Protein 5E37 (pdb70)

Foldseek 3Di:
DPDDPVVVVVVVVLVVLQCLLVPVSPQFHALVSVQQQLCAAQNSPGGDPPDHLDDPVVSVVVCVPLVVVPPRTHHSVSSVVCVVVQQHHNHDPVLLVLLQCLLCQQNLQWHALVSVQCLCVVLPRHDDVLVSLVVCLVQVVVLPRTRHSSSSVVCVSVVVDDSVSSVVSSVVPHNSDPDDDDQLAAAETRAVSVVVVVLVVCQQAKEKEFEDASPDDQSVVCRVVVSNCRNQFRVHYHYYYYYCPSGPRSVCCCCPVPNPDAPRKIFIAHSHHGDDIDHTNDSQVVQLRVVVVDPDGGPDDPRHDPVSDDDDD/DPDDPVVVVVLVVLVVLQCVLVPVNPQWAALVSVQQQLQAAQNSPGGPDPDGLQPVVNSVVLQVPQPPVPPRIHHSVSSVVCVVLQSHHNHDPVLLVLLQCLLCQQNLQWHALVSVQVLCVLLPRHDDVLVSLVLCLVQVVVLPRTHHSSSSVVCCSVVVDDSVSSVSSVVRPHNSDPDDDDQLAAAETRAPRVVVVVLVVCQQAKEKEFEDASVDVQSVVCRVVVSVCSNQQRVHYHYYYYHCPSGPRSVCCCCPVPVPDAPRKIFIDRSHDGDDIDHGNPSQVVQLVVVVVPPDGDDDGPDDDPVPDD

Nearest PDB structures (foldseek):
  5e37-assembly2_C  TM=1.003E+00  e=3.263E-58  Chlamydomonas reinhardtii
  1ooj-assembly1_A  TM=4.389E-01  e=7.462E-07  Caenorhabditis elegans
  6xy3-assembly1_AAA  TM=4.515E-01  e=1.712E-06  Homo sapiens
  2f2p-assembly1_A  TM=3.913E-01  e=8.336E-07  Bos taurus
  5xf7-assembly1_A  TM=6.240E-01  e=2.095E-02  Homo sapiens

Structure (mmCIF, N/CA/C/O backbone):
data_5E37
#
_entry.id   5E37
#
_cell.length_a   85.960
_cell.length_b   55.190
_cell.length_c   89.580
_cell.angle_alpha   90.00
_cell.angle_beta   101.00
_cell.angle_gamma   90.00
#
_symmetry.space_group_name_H-M   'P 1 21 1'
#
loop_
_entity.id
_entity.type
_entity.pdbx_description
1 polymer 'EF-Hand domain-containing thioredoxin'
2 non-polymer 'CALCIUM ION'
3 water water
#
loop_
_atom_site.group_PDB
_atom_site.id
_atom_site.type_symbol
_atom_site.label_atom_id
_atom_site.label_alt_id
_atom_site.label_comp_id
_atom_site.label_asym_id
_atom_site.label_entity_id
_atom_site.label_seq_id
_atom_site.pdbx_PDB_ins_code
_atom_site.Cartn_x
_atom_site.Cartn_y
_atom_site.Cartn_z
_atom_site.occupancy
_atom_site.B_iso_or_equiv
_atom_site.auth_seq_id
_atom_site.auth_comp_id
_atom_site.auth_asym_id
_atom_site.auth_atom_id
_atom_site.pdbx_PDB_model_num
ATOM 1 N N . GLY A 1 18 ? 84.828 3.888 37.577 1.00 39.92 18 GLY A N 1
ATOM 2 C CA . GLY A 1 18 ? 86.146 4.384 38.133 1.00 36.73 18 GLY A CA 1
ATOM 3 C C . GLY A 1 18 ? 86.903 5.285 37.166 1.00 33.59 18 GLY A C 1
ATOM 4 O O . GLY A 1 18 ? 87.441 6.331 37.555 1.00 41.08 18 GLY A O 1
ATOM 5 N N . LEU A 1 19 ? 86.893 4.940 35.869 1.00 31.22 19 LEU A N 1
ATOM 6 C CA . LEU A 1 19 ? 87.750 5.677 34.942 1.00 27.15 19 LEU A CA 1
ATOM 7 C C . LEU A 1 19 ? 87.090 6.779 34.145 1.00 23.57 19 LEU A C 1
ATOM 8 O O . LEU A 1 19 ? 87.713 7.388 33.316 1.00 22.55 19 LEU A O 1
ATOM 13 N N . MET A 1 20 ? 85.839 7.108 34.450 1.00 22.16 20 MET A N 1
ATOM 14 C CA . MET A 1 20 ? 85.286 8.361 33.963 1.00 21.75 20 MET A CA 1
ATOM 15 C C . MET A 1 20 ? 86.053 9.562 34.453 1.00 21.41 20 MET A C 1
ATOM 16 O O . MET A 1 20 ? 86.628 9.512 35.577 1.00 23.94 20 MET A O 1
ATOM 21 N N . ASP A 1 21 ? 86.104 10.640 33.668 1.00 19.26 21 ASP A N 1
ATOM 22 C CA . ASP A 1 21 ? 86.726 11.886 34.137 1.00 19.87 21 ASP A CA 1
ATOM 23 C C . ASP A 1 21 ? 85.819 12.530 35.219 1.00 21.22 21 ASP A C 1
ATOM 24 O O . ASP A 1 21 ? 84.676 12.104 35.367 1.00 19.50 21 ASP A O 1
ATOM 29 N N . ASP A 1 22 ? 86.377 13.469 35.951 1.00 25.15 22 ASP A N 1
ATOM 30 C CA . ASP A 1 22 ? 85.627 14.061 37.079 1.00 26.36 22 ASP A CA 1
ATOM 31 C C . ASP A 1 22 ? 84.391 14.772 36.559 1.00 26.90 22 ASP A C 1
ATOM 32 O O . ASP A 1 22 ? 83.319 14.598 37.143 1.00 24.20 22 ASP A O 1
ATOM 37 N N . ALA A 1 23 ? 84.498 15.491 35.455 1.00 23.88 23 ALA A N 1
ATOM 38 C CA . ALA A 1 23 ? 83.342 16.242 34.952 1.00 25.02 23 ALA A CA 1
ATOM 39 C C . ALA A 1 23 ? 82.246 15.321 34.545 1.00 23.38 23 ALA A C 1
ATOM 40 O O . ALA A 1 23 ? 81.077 15.585 34.783 1.00 25.66 23 ALA A O 1
ATOM 42 N N . SER A 1 24 ? 82.610 14.220 33.872 1.00 22.37 24 SER A N 1
ATOM 43 C CA . SER A 1 24 ? 81.602 13.207 33.519 1.00 20.97 24 SER A CA 1
ATOM 44 C C . SER A 1 24 ? 80.959 12.463 34.712 1.00 21.88 24 SER A C 1
ATOM 45 O O . SER A 1 24 ? 79.751 12.150 34.704 1.00 21.94 24 SER A O 1
ATOM 48 N N . LYS A 1 25 ? 81.789 12.115 35.698 1.00 20.51 25 LYS A N 1
ATOM 49 C CA . LYS A 1 25 ? 81.289 11.513 36.877 1.00 22.59 25 LYS A CA 1
ATOM 50 C C . LYS A 1 25 ? 80.258 12.443 37.578 1.00 22.93 25 LYS A C 1
ATOM 51 O O . LYS A 1 25 ? 79.211 11.948 37.969 1.00 23.75 25 LYS A O 1
ATOM 54 N N . ALA A 1 26 ? 80.569 13.715 37.647 1.00 21.60 26 ALA A N 1
ATOM 55 C CA . ALA A 1 26 ? 79.622 14.724 38.257 1.00 24.67 26 ALA A CA 1
ATOM 56 C C . ALA A 1 26 ? 78.322 14.826 37.482 1.00 25.08 26 ALA A C 1
ATOM 57 O O . ALA A 1 26 ? 77.217 14.785 38.071 1.00 24.22 26 ALA A O 1
ATOM 59 N N . LYS A 1 27 ? 78.400 14.787 36.163 1.00 20.67 27 LYS A N 1
ATOM 60 C CA . LYS A 1 27 ? 77.196 14.862 35.350 1.00 22.21 27 LYS A CA 1
ATOM 61 C C . LYS A 1 27 ? 76.379 13.661 35.582 1.00 22.60 27 LYS A C 1
ATOM 62 O O . LYS A 1 27 ? 75.156 13.721 35.693 1.00 22.96 27 LYS A O 1
ATOM 68 N N . MET A 1 28 ? 77.039 12.493 35.677 1.00 21.21 28 MET A N 1
ATOM 69 C CA . MET A 1 28 ? 76.302 11.298 35.820 1.00 20.65 28 MET A CA 1
ATOM 70 C C . MET A 1 28 ? 75.652 11.193 37.225 1.00 21.33 28 MET A C 1
ATOM 71 O O . MET A 1 28 ? 74.553 10.674 37.337 1.00 22.82 28 MET A O 1
ATOM 76 N N . GLU A 1 29 ? 76.368 11.662 38.220 1.00 21.60 29 GLU A N 1
ATOM 77 C CA . GLU A 1 29 ? 75.872 11.669 39.606 1.00 25.41 29 GLU A CA 1
ATOM 78 C C . GLU A 1 29 ? 74.643 12.539 39.710 1.00 25.74 29 GLU A C 1
ATOM 79 O O . GLU A 1 29 ? 73.694 12.154 40.386 1.00 25.17 29 GLU A O 1
ATOM 85 N N . GLU A 1 30 ? 74.623 13.619 38.968 1.00 28.29 30 GLU A N 1
ATOM 86 C CA . GLU A 1 30 ? 73.455 14.528 38.986 1.00 25.39 30 GLU A CA 1
ATOM 87 C C . GLU A 1 30 ? 72.290 13.952 38.281 1.00 26.01 30 GLU A C 1
ATOM 88 O O . GLU A 1 30 ? 71.151 14.079 38.737 1.00 24.65 30 GLU A O 1
ATOM 94 N N . LEU A 1 31 ? 72.489 13.308 37.118 1.00 24.94 31 LEU A N 1
ATOM 95 C CA . LEU A 1 31 ? 71.398 12.621 36.443 1.00 24.08 31 LEU A CA 1
ATOM 96 C C . LEU A 1 31 ? 70.860 11.513 37.315 1.00 28.82 31 LEU A C 1
ATOM 97 O O . LEU A 1 31 ? 69.662 11.293 37.334 1.00 24.80 31 LEU A O 1
ATOM 102 N N . GLU A 1 32 ? 71.753 10.791 38.002 1.00 24.83 32 GLU A N 1
ATOM 103 C CA . GLU A 1 32 ? 71.325 9.748 38.926 1.00 27.59 32 GLU A CA 1
ATOM 104 C C . GLU A 1 32 ? 70.475 10.366 40.072 1.00 27.14 32 GLU A C 1
ATOM 105 O O . GLU A 1 32 ? 69.403 9.878 40.344 1.00 27.61 32 GLU A O 1
ATOM 108 N N . ARG A 1 33 ? 70.946 11.448 40.656 1.00 27.75 33 ARG A N 1
ATOM 109 C CA . ARG A 1 33 ? 70.173 12.173 41.711 1.00 29.14 33 ARG A CA 1
ATOM 110 C C . ARG A 1 33 ? 68.781 12.528 41.196 1.00 28.21 33 ARG A C 1
ATOM 111 O O . ARG A 1 33 ? 67.748 12.256 41.864 1.00 27.61 33 ARG A O 1
ATOM 119 N N . ARG A 1 34 ? 68.711 13.078 40.006 1.00 27.30 34 ARG A N 1
ATOM 120 C CA . ARG A 1 34 ? 67.453 13.464 39.427 1.00 27.74 34 ARG A CA 1
ATOM 121 C C . ARG A 1 34 ? 66.537 12.315 39.151 1.00 26.84 34 ARG A C 1
ATOM 122 O O . ARG A 1 34 ? 65.288 12.416 39.301 1.00 28.14 34 ARG A O 1
ATOM 130 N N . PHE A 1 35 ? 67.106 11.181 38.719 1.00 23.87 35 PHE A N 1
ATOM 131 C CA . PHE A 1 35 ? 66.359 10.034 38.405 1.00 21.46 35 PHE A CA 1
ATOM 132 C C . PHE A 1 35 ? 65.696 9.499 39.684 1.00 24.27 35 PHE A C 1
ATOM 133 O O . PHE A 1 35 ? 64.513 9.131 39.631 1.00 24.99 35 PHE A O 1
ATOM 141 N N . LYS A 1 36 ? 66.468 9.432 40.738 1.00 28.18 36 LYS A N 1
ATOM 142 C CA . LYS A 1 36 ? 65.991 8.892 42.041 1.00 29.97 36 LYS A CA 1
ATOM 143 C C . LYS A 1 36 ? 64.850 9.769 42.586 1.00 33.89 36 LYS A C 1
ATOM 144 O O . LYS A 1 36 ? 63.859 9.259 43.093 1.00 31.31 36 LYS A O 1
ATOM 150 N N . MET A 1 37 ? 64.995 11.074 42.437 1.00 32.41 37 MET A N 1
ATOM 151 C CA . MET A 1 37 ? 63.890 12.008 42.730 1.00 29.73 37 MET A CA 1
ATOM 152 C C . MET A 1 37 ? 62.586 11.747 41.997 1.00 28.67 37 MET A C 1
ATOM 153 O O . MET A 1 37 ? 61.529 11.714 42.606 1.00 26.02 37 MET A O 1
ATOM 158 N N . ALA A 1 38 ? 62.627 11.527 40.686 1.00 25.12 38 ALA A N 1
ATOM 159 C CA . ALA A 1 38 ? 61.481 11.160 39.867 1.00 28.19 38 ALA A CA 1
ATOM 160 C C . ALA A 1 38 ? 60.926 9.803 40.208 1.00 29.30 38 ALA A C 1
ATOM 161 O O . ALA A 1 38 ? 59.792 9.493 39.951 1.00 27.94 38 ALA A O 1
ATOM 163 N N . ASP A 1 39 ? 61.807 8.930 40.673 1.00 33.04 39 ASP A N 1
ATOM 164 C CA . ASP A 1 39 ? 61.390 7.579 41.070 1.00 39.20 39 ASP A CA 1
ATOM 165 C C . ASP A 1 39 ? 60.923 7.708 42.511 1.00 38.95 39 ASP A C 1
ATOM 166 O O . ASP A 1 39 ? 61.634 7.381 43.459 1.00 38.40 39 ASP A O 1
ATOM 171 N N . VAL A 1 40 ? 59.694 8.207 42.648 1.00 35.26 40 VAL A N 1
ATOM 172 C CA . VAL A 1 40 ? 59.146 8.626 43.927 1.00 34.32 40 VAL A CA 1
ATOM 173 C C . VAL A 1 40 ? 59.082 7.501 44.929 1.00 39.63 40 VAL A C 1
ATOM 174 O O . VAL A 1 40 ? 59.389 7.712 46.117 1.00 39.17 40 VAL A O 1
ATOM 178 N N . ASP A 1 41 ? 58.657 6.326 44.474 1.00 32.78 41 ASP A N 1
ATOM 179 C CA . ASP A 1 41 ? 58.474 5.231 45.431 1.00 37.94 41 ASP A CA 1
ATOM 180 C C . ASP A 1 41 ? 59.786 4.568 45.777 1.00 42.26 41 ASP A C 1
ATOM 181 O O . ASP A 1 41 ? 59.821 3.695 46.645 1.00 43.56 41 ASP A O 1
ATOM 186 N N . GLY A 1 42 ? 60.859 4.992 45.111 1.00 44.15 42 GLY A N 1
ATOM 187 C CA . GLY A 1 42 ? 62.198 4.544 45.423 1.00 42.49 42 GLY A CA 1
ATOM 188 C C . GLY A 1 42 ? 62.377 3.144 44.887 1.00 44.31 42 GLY A C 1
ATOM 189 O O . GLY A 1 42 ? 63.279 2.427 45.316 1.00 52.26 42 GLY A O 1
ATOM 190 N N . ASN A 1 43 ? 61.547 2.717 43.949 1.00 45.46 43 ASN A N 1
ATOM 191 C CA . ASN A 1 43 ? 61.594 1.318 43.548 1.00 44.43 43 ASN A CA 1
ATOM 192 C C . ASN A 1 43 ? 62.579 1.032 42.464 1.00 46.61 43 ASN A C 1
ATOM 193 O O . ASN A 1 43 ? 62.495 -0.019 41.839 1.00 48.94 43 ASN A O 1
ATOM 198 N N . GLY A 1 44 ? 63.495 1.956 42.182 1.00 47.13 44 GLY A N 1
ATOM 199 C CA . GLY A 1 44 ? 64.498 1.706 41.150 1.00 43.47 44 GLY A CA 1
ATOM 200 C C . GLY A 1 44 ? 64.133 2.057 39.718 1.00 44.53 44 GLY A C 1
ATOM 201 O O . GLY A 1 44 ? 64.989 1.984 38.871 1.00 53.50 44 GLY A O 1
ATOM 202 N N . HIS A 1 45 ? 62.890 2.461 39.406 1.00 47.09 45 HIS A N 1
ATOM 203 C CA . HIS A 1 45 ? 62.532 2.882 38.027 1.00 42.35 45 HIS A CA 1
ATOM 204 C C . HIS A 1 45 ? 61.317 3.848 37.918 1.00 38.41 45 HIS A C 1
ATOM 205 O O . HIS A 1 45 ? 60.665 4.040 38.912 1.00 33.86 45 HIS A O 1
ATOM 212 N N . ILE A 1 46 ? 61.086 4.459 36.742 1.00 32.15 46 ILE A N 1
ATOM 213 C CA . ILE A 1 46 ? 59.979 5.471 36.538 1.00 29.42 46 ILE A CA 1
ATOM 214 C C . ILE A 1 46 ? 58.794 4.891 35.755 1.00 26.73 46 ILE A C 1
ATOM 215 O O . ILE A 1 46 ? 58.780 4.770 34.521 1.00 28.40 46 ILE A O 1
ATOM 220 N N . ASP A 1 47 ? 57.704 4.536 36.449 1.00 32.58 47 ASP A N 1
ATOM 221 C CA . ASP A 1 47 ? 56.530 4.063 35.728 1.00 32.17 47 ASP A CA 1
ATOM 222 C C . ASP A 1 47 ? 55.708 5.195 35.119 1.00 31.25 47 ASP A C 1
ATOM 223 O O . ASP A 1 47 ? 56.079 6.396 35.228 1.00 29.30 47 ASP A O 1
ATOM 228 N N . ARG A 1 48 ? 54.644 4.798 34.432 1.00 30.27 48 ARG A N 1
ATOM 229 C CA . ARG A 1 48 ? 53.832 5.674 33.615 1.00 31.69 48 ARG A CA 1
ATOM 230 C C . ARG A 1 48 ? 53.233 6.794 34.483 1.00 32.94 48 ARG A C 1
ATOM 231 O O . ARG A 1 48 ? 53.268 7.978 34.123 1.00 26.15 48 ARG A O 1
ATOM 239 N N . GLU A 1 49 ? 52.710 6.407 35.643 1.00 31.35 49 GLU A N 1
ATOM 240 C CA . GLU A 1 49 ? 52.132 7.412 36.527 1.00 29.86 49 GLU A CA 1
ATOM 241 C C . GLU A 1 49 ? 53.197 8.307 37.243 1.00 29.31 49 GLU A C 1
ATOM 242 O O . GLU A 1 49 ? 52.919 9.468 37.541 1.00 31.00 49 GLU A O 1
ATOM 248 N N . GLU A 1 50 ? 54.452 7.855 37.477 1.00 27.94 50 GLU A N 1
ATOM 249 C CA . GLU A 1 50 ? 55.525 8.709 37.970 1.00 25.42 50 GLU A CA 1
ATOM 250 C C . GLU A 1 50 ? 56.033 9.638 36.898 1.00 28.12 50 GLU A C 1
ATOM 251 O O . GLU A 1 50 ? 56.475 10.762 37.127 1.00 27.16 50 GLU A O 1
ATOM 257 N N . LEU A 1 51 ? 55.977 9.131 35.663 1.00 22.75 51 LEU A N 1
ATOM 258 C CA . LEU A 1 51 ? 56.352 9.955 34.527 1.00 21.87 51 LEU A CA 1
ATOM 259 C C . LEU A 1 51 ? 55.268 11.072 34.283 1.00 19.96 51 LEU A C 1
ATOM 260 O O . LEU A 1 51 ? 55.704 12.159 33.940 1.00 24.73 51 LEU A O 1
ATOM 265 N N . ARG A 1 52 ? 53.982 10.824 34.514 1.00 23.29 52 ARG A N 1
ATOM 266 C CA . ARG A 1 52 ? 52.888 11.822 34.384 1.00 23.80 52 ARG A CA 1
ATOM 267 C C . ARG A 1 52 ? 53.319 12.999 35.288 1.00 27.81 52 ARG A C 1
ATOM 268 O O . ARG A 1 52 ? 53.422 14.122 34.796 1.00 25.54 52 ARG A O 1
ATOM 276 N N . ASN A 1 53 ? 53.731 12.748 36.557 1.00 22.45 53 ASN A N 1
ATOM 277 C CA . ASN A 1 53 ? 54.040 13.912 37.401 1.00 23.02 53 ASN A CA 1
ATOM 278 C C . ASN A 1 53 ? 55.314 14.596 37.014 1.00 21.15 53 ASN A C 1
ATOM 279 O O . ASN A 1 53 ? 55.498 15.825 37.137 1.00 22.66 53 ASN A O 1
ATOM 284 N N . LEU A 1 54 ? 56.304 13.841 36.528 1.00 21.16 54 LEU A N 1
ATOM 285 C CA . LEU A 1 54 ? 57.549 14.356 36.063 1.00 21.18 54 LEU A CA 1
ATOM 286 C C . LEU A 1 54 ? 57.346 15.303 34.857 1.00 23.35 54 LEU A C 1
ATOM 287 O O . LEU A 1 54 ? 57.995 16.347 34.762 1.00 21.42 54 LEU A O 1
ATOM 292 N N . LEU A 1 55 ? 56.413 14.908 33.969 1.00 24.69 55 LEU A N 1
ATOM 293 C CA . LEU A 1 55 ? 56.018 15.820 32.869 1.00 27.97 55 LEU A CA 1
ATOM 294 C C . LEU A 1 55 ? 55.129 16.981 33.344 1.00 24.91 55 LEU A C 1
ATOM 295 O O . LEU A 1 55 ? 55.001 17.984 32.635 1.00 32.08 55 LEU A O 1
ATOM 300 N N . GLU A 1 56 ? 54.333 16.835 34.369 1.00 25.25 56 GLU A N 1
ATOM 301 C CA . GLU A 1 56 ? 53.553 17.965 34.876 1.00 21.80 56 GLU A CA 1
ATOM 302 C C . GLU A 1 56 ? 54.491 18.982 35.684 1.00 24.72 56 GLU A C 1
ATOM 303 O O . GLU A 1 56 ? 53.989 20.033 36.034 1.00 25.59 56 GLU A O 1
ATOM 309 N N . SER A 1 57 ? 55.801 18.700 35.892 1.00 26.89 57 SER A N 1
ATOM 310 C CA . SER A 1 57 ? 56.622 19.516 36.864 1.00 22.26 57 SER A CA 1
ATOM 311 C C . SER A 1 57 ? 57.212 20.812 36.330 1.00 21.12 57 SER A C 1
ATOM 312 O O . SER A 1 57 ? 57.320 21.041 35.075 1.00 22.36 57 SER A O 1
ATOM 315 N N . MET A 1 58 ? 57.577 21.720 37.265 1.00 19.48 58 MET A N 1
ATOM 316 C CA . MET A 1 58 ? 58.292 22.915 36.934 1.00 18.73 58 MET A CA 1
ATOM 317 C C . MET A 1 58 ? 59.765 22.858 37.519 1.00 19.43 58 MET A C 1
ATOM 318 O O . MET A 1 58 ? 60.078 21.921 38.249 1.00 20.30 58 MET A O 1
ATOM 323 N N . GLU A 1 59 ? 60.572 23.844 37.141 1.00 20.39 59 GLU A N 1
ATOM 324 C CA . GLU A 1 59 ? 61.972 24.086 37.595 1.00 21.12 59 GLU A CA 1
ATOM 325 C C . GLU A 1 59 ? 62.757 22.796 37.379 1.00 22.14 59 GLU A C 1
ATOM 326 O O . GLU A 1 59 ? 63.390 22.292 38.326 1.00 21.32 59 GLU A O 1
ATOM 332 N N . SER A 1 60 ? 62.733 22.270 36.141 1.00 20.91 60 SER A N 1
ATOM 333 C CA . SER A 1 60 ? 63.564 21.066 35.795 1.00 23.37 60 SER A CA 1
ATOM 334 C C . SER A 1 60 ? 63.368 19.902 36.750 1.00 20.92 60 SER A C 1
ATOM 335 O O . SER A 1 60 ? 64.392 19.262 37.225 1.00 22.35 60 SER A O 1
ATOM 338 N N . GLY A 1 61 ? 62.113 19.589 37.042 1.00 19.62 61 GLY A N 1
ATOM 339 C CA . GLY A 1 61 ? 61.689 18.472 37.792 1.00 19.48 61 GLY A CA 1
ATOM 340 C C . GLY A 1 61 ? 61.737 18.638 39.336 1.00 17.43 61 GLY A C 1
ATOM 341 O O . GLY A 1 61 ? 61.397 17.702 40.025 1.00 20.94 61 GLY A O 1
ATOM 342 N N . GLU A 1 62 ? 61.969 19.865 39.768 1.00 20.41 62 GLU A N 1
ATOM 343 C CA . GLU A 1 62 ? 62.186 20.139 41.203 1.00 21.12 62 GLU A CA 1
ATOM 344 C C . GLU A 1 62 ? 60.915 20.578 41.904 1.00 21.94 62 GLU A C 1
ATOM 345 O O . GLU A 1 62 ? 60.875 20.587 43.126 1.00 23.31 62 GLU A O 1
ATOM 351 N N . VAL A 1 63 ? 59.882 20.921 41.163 1.00 18.54 63 VAL A N 1
ATOM 352 C CA . VAL A 1 63 ? 58.583 21.344 41.790 1.00 17.82 63 VAL A CA 1
ATOM 353 C C . VAL A 1 63 ? 57.435 20.614 41.080 1.00 17.34 63 VAL A C 1
ATOM 354 O O . VAL A 1 63 ? 57.356 20.740 39.869 1.00 19.79 63 VAL A O 1
ATOM 358 N N . TYR A 1 64 ? 56.703 19.788 41.831 1.00 15.31 64 TYR A N 1
ATOM 359 C CA . TYR A 1 64 ? 55.561 19.029 41.304 1.00 16.41 64 TYR A CA 1
ATOM 360 C C . TYR A 1 64 ? 54.315 19.779 41.658 1.00 16.69 64 TYR A C 1
ATOM 361 O O . TYR A 1 64 ? 54.048 20.161 42.794 1.00 16.64 64 TYR A O 1
ATOM 370 N N . MET A 1 65 ? 53.479 19.925 40.657 1.00 17.48 65 MET A N 1
ATOM 371 C CA . MET A 1 65 ? 52.145 20.580 40.852 1.00 18.09 65 MET A CA 1
ATOM 372 C C . MET A 1 65 ? 51.164 19.402 41.011 1.00 17.40 65 MET A C 1
ATOM 373 O O . MET A 1 65 ? 50.736 18.779 40.058 1.00 19.41 65 MET A O 1
ATOM 378 N N . MET A 1 66 ? 50.749 19.180 42.225 1.00 17.90 66 MET A N 1
ATOM 379 C CA . MET A 1 66 ? 49.950 18.120 42.676 1.00 21.60 66 MET A CA 1
ATOM 380 C C . MET A 1 66 ? 48.551 18.643 43.089 1.00 25.88 66 MET A C 1
ATOM 381 O O . MET A 1 66 ? 47.808 17.912 43.754 1.00 29.45 66 MET A O 1
ATOM 386 N N . SER A 1 67 ? 48.109 19.861 42.743 1.00 28.03 67 SER A N 1
ATOM 387 C CA . SER A 1 67 ? 46.678 20.253 42.987 1.00 30.85 67 SER A CA 1
ATOM 388 C C . SER A 1 67 ? 45.711 19.360 42.249 1.00 29.75 67 SER A C 1
ATOM 389 O O . SER A 1 67 ? 44.677 18.914 42.806 1.00 30.88 67 SER A O 1
ATOM 392 N N . GLN A 1 68 ? 46.087 19.050 41.023 1.00 31.42 68 GLN A N 1
ATOM 393 C CA . GLN A 1 68 ? 45.267 18.242 40.077 1.00 37.17 68 GLN A CA 1
ATOM 394 C C . GLN A 1 68 ? 46.103 18.171 38.846 1.00 35.06 68 GLN A C 1
ATOM 395 O O . GLN A 1 68 ? 47.081 18.942 38.704 1.00 29.98 68 GLN A O 1
ATOM 401 N N . HIS A 1 69 ? 45.753 17.220 37.982 1.00 35.51 69 HIS A N 1
ATOM 402 C CA . HIS A 1 69 ? 46.558 16.943 36.794 1.00 32.02 69 HIS A CA 1
ATOM 403 C C . HIS A 1 69 ? 46.213 17.980 35.771 1.00 32.74 69 HIS A C 1
ATOM 404 O O . HIS A 1 69 ? 45.002 18.445 35.651 1.00 29.79 69 HIS A O 1
ATOM 411 N N . TRP A 1 70 ? 47.257 18.410 35.083 1.00 25.61 70 TRP A N 1
ATOM 412 C CA . TRP A 1 70 ? 46.974 19.282 33.878 1.00 28.48 70 TRP A CA 1
ATOM 413 C C . TRP A 1 70 ? 47.320 18.698 32.518 1.00 35.07 70 TRP A C 1
ATOM 414 O O . TRP A 1 70 ? 46.874 19.267 31.482 1.00 29.94 70 TRP A O 1
ATOM 425 N N . LEU A 1 71 ? 48.137 17.646 32.458 1.00 32.74 71 LEU A N 1
ATOM 426 C CA . LEU A 1 71 ? 48.613 17.092 31.137 1.00 40.49 71 LEU A CA 1
ATOM 427 C C . LEU A 1 71 ? 47.502 16.197 30.450 1.00 44.39 71 LEU A C 1
ATOM 428 O O . LEU A 1 71 ? 46.924 15.311 31.091 1.00 40.03 71 LEU A O 1
ATOM 433 N N . PRO A 1 72 ? 47.164 16.474 29.175 1.00 48.40 72 PRO A N 1
ATOM 434 C CA . PRO A 1 72 ? 46.270 15.521 28.452 1.00 47.90 72 PRO A CA 1
ATOM 435 C C . PRO A 1 72 ? 46.886 14.109 28.166 1.00 49.58 72 PRO A C 1
ATOM 436 O O . PRO A 1 72 ? 48.104 13.954 27.924 1.00 44.66 72 PRO A O 1
ATOM 440 N N . GLU A 1 73 ? 46.033 13.083 28.223 1.00 50.15 73 GLU A N 1
ATOM 441 C CA . GLU A 1 73 ? 46.522 11.683 28.233 1.00 51.04 73 GLU A CA 1
ATOM 442 C C . GLU A 1 73 ? 47.351 11.379 26.992 1.00 51.17 73 GLU A C 1
ATOM 443 O O . GLU A 1 73 ? 48.431 10.739 27.067 1.00 41.80 73 GLU A O 1
ATOM 449 N N . ASP A 1 74 ? 46.855 11.893 25.849 1.00 53.76 74 ASP A N 1
ATOM 450 C CA . ASP A 1 74 ? 47.602 11.865 24.590 1.00 51.83 74 ASP A CA 1
ATOM 451 C C . ASP A 1 74 ? 49.079 12.157 24.834 1.00 47.66 74 ASP A C 1
ATOM 452 O O . ASP A 1 74 ? 49.950 11.462 24.326 1.00 44.10 74 ASP A O 1
ATOM 457 N N . GLU A 1 75 ? 49.352 13.204 25.625 1.00 45.99 75 GLU A N 1
ATOM 458 C CA . GLU A 1 75 ? 50.732 13.666 25.801 1.00 49.43 75 GLU A CA 1
ATOM 459 C C . GLU A 1 75 ? 51.621 12.610 26.490 1.00 39.13 75 GLU A C 1
ATOM 460 O O . GLU A 1 75 ? 52.755 12.341 26.103 1.00 33.09 75 GLU A O 1
ATOM 466 N N . LEU A 1 76 ? 51.058 11.949 27.479 1.00 36.69 76 LEU A N 1
ATOM 467 C CA . LEU A 1 76 ? 51.844 10.952 28.224 1.00 36.02 76 LEU A CA 1
ATOM 468 C C . LEU A 1 76 ? 52.159 9.763 27.330 1.00 38.54 76 LEU A C 1
ATOM 469 O O . LEU A 1 76 ? 53.321 9.253 27.272 1.00 34.63 76 LEU A O 1
ATOM 474 N N . GLU A 1 77 ? 51.107 9.339 26.613 1.00 44.55 77 GLU A N 1
ATOM 475 C CA . GLU A 1 77 ? 51.224 8.211 25.674 1.00 45.34 77 GLU A CA 1
ATOM 476 C C . GLU A 1 77 ? 52.219 8.586 24.590 1.00 38.5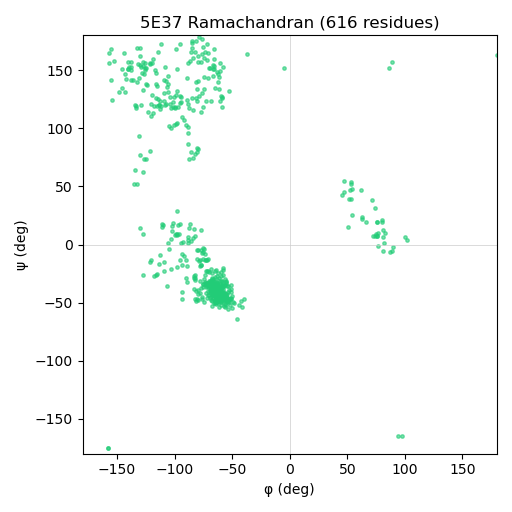7 77 GLU A C 1
ATOM 477 O O . GLU A 1 77 ? 53.190 7.862 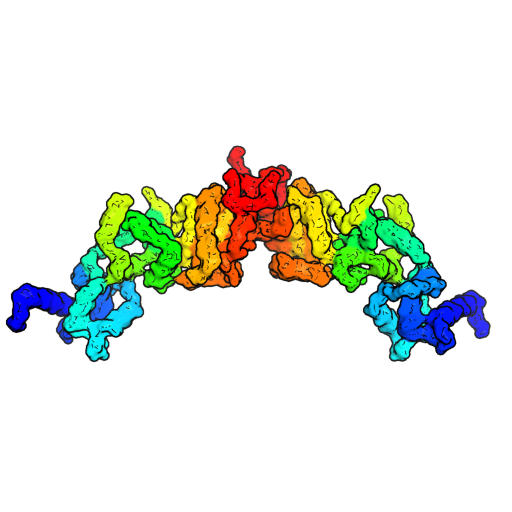24.352 1.00 35.27 77 GLU A O 1
ATOM 483 N N . ARG A 1 78 ? 52.022 9.762 23.990 1.00 43.07 78 ARG A N 1
ATOM 484 C CA . ARG A 1 78 ? 53.047 10.362 23.105 1.00 46.64 78 ARG A CA 1
ATOM 485 C C . ARG A 1 78 ? 54.476 10.190 23.702 1.00 42.95 78 ARG A C 1
ATOM 486 O O . ARG A 1 78 ? 55.373 9.596 23.070 1.00 37.52 78 ARG A O 1
ATOM 488 N N . CYS A 1 79 ? 54.676 10.632 24.955 1.00 38.44 79 CYS A N 1
ATOM 489 C CA . CYS A 1 79 ? 56.008 10.501 25.563 1.00 39.59 79 CYS A CA 1
ATOM 490 C C . CYS A 1 79 ? 56.512 9.073 25.741 1.00 41.04 79 CYS A C 1
ATOM 491 O O . CYS A 1 79 ? 57.663 8.796 25.486 1.00 40.49 79 CYS A O 1
ATOM 494 N N . MET A 1 80 ? 55.673 8.170 26.262 1.00 45.50 80 MET A N 1
ATOM 495 C CA . MET A 1 80 ? 56.127 6.752 26.456 1.00 47.20 80 MET A CA 1
ATOM 496 C C . MET A 1 80 ? 56.481 6.128 25.101 1.00 45.59 80 MET A C 1
ATOM 497 O O . MET A 1 80 ? 57.444 5.390 25.019 1.00 49.44 80 MET A O 1
ATOM 502 N N . GLU A 1 81 ? 55.693 6.447 24.064 1.00 52.89 81 GLU A N 1
ATOM 503 C CA . GLU A 1 81 ? 55.913 5.898 22.697 1.00 58.99 81 GLU A CA 1
ATOM 504 C C . GLU A 1 81 ? 57.364 6.097 22.295 1.00 60.48 81 GLU A C 1
ATOM 505 O O . GLU A 1 81 ? 58.064 5.129 22.026 1.00 65.71 81 GLU A O 1
ATOM 507 N N . GLN A 1 82 ? 57.822 7.348 22.369 1.00 59.39 82 GLN A N 1
ATOM 508 C CA . GLN A 1 82 ? 59.212 7.693 22.032 1.00 54.82 82 GLN A CA 1
ATOM 509 C C . GLN A 1 82 ? 60.331 7.176 22.961 1.00 53.58 82 GLN A C 1
ATOM 510 O O . GLN A 1 82 ? 61.307 6.587 22.495 1.00 53.67 82 GLN A O 1
ATOM 516 N N . TYR A 1 83 ? 60.241 7.419 24.269 1.00 47.92 83 TYR A N 1
ATOM 517 C CA . TYR A 1 83 ? 61.423 7.192 25.147 1.00 45.84 83 TYR A CA 1
ATOM 518 C C . TYR A 1 83 ? 61.554 5.832 25.743 1.00 44.54 83 TYR A C 1
ATOM 519 O O . TYR A 1 83 ? 62.618 5.512 26.273 1.00 44.02 83 TYR A O 1
ATOM 528 N N . ASP A 1 84 ? 60.469 5.044 25.669 1.00 53.93 84 ASP A N 1
ATOM 529 C CA . ASP A 1 84 ? 60.463 3.623 26.091 1.00 60.11 84 ASP A CA 1
ATOM 530 C C . ASP A 1 84 ? 60.899 2.760 24.875 1.00 67.76 84 ASP A C 1
ATOM 531 O O . ASP A 1 84 ? 60.050 2.297 24.096 1.00 67.03 84 ASP A O 1
ATOM 536 N N . VAL A 1 85 ? 62.210 2.571 24.697 1.00 77.73 85 VAL A N 1
ATOM 537 C CA . VAL A 1 85 ? 62.741 2.053 23.419 1.00 78.66 85 VAL A CA 1
ATOM 538 C C . VAL A 1 85 ? 62.652 0.526 23.368 1.00 77.30 85 VAL A C 1
ATOM 539 O O . VAL A 1 85 ? 62.361 -0.032 22.310 1.00 77.86 85 VAL A O 1
ATOM 543 N N . ASN A 1 86 ? 62.905 -0.135 24.496 1.00 69.22 86 ASN A N 1
ATOM 544 C CA . ASN A 1 86 ? 62.724 -1.591 24.590 1.00 66.46 86 ASN A CA 1
ATOM 545 C C . ASN A 1 86 ? 61.255 -2.048 24.766 1.00 74.59 86 ASN A C 1
ATOM 546 O O . ASN A 1 86 ? 60.951 -3.226 24.618 1.00 84.03 86 ASN A O 1
ATOM 551 N N . LYS A 1 87 ? 60.356 -1.123 25.096 1.00 74.46 87 LYS A N 1
ATOM 552 C CA . LYS A 1 87 ? 58.908 -1.397 25.141 1.00 67.66 87 LYS A CA 1
ATOM 553 C C . LYS A 1 87 ? 58.458 -2.292 26.329 1.00 66.75 87 LYS A C 1
ATOM 554 O O . LYS A 1 87 ? 57.562 -3.123 26.172 1.00 72.12 87 LYS A O 1
ATOM 556 N N . ASP A 1 88 ? 59.064 -2.098 27.510 1.00 59.75 88 ASP A N 1
ATOM 557 C CA . ASP A 1 88 ? 58.628 -2.758 28.764 1.00 56.40 88 ASP A CA 1
ATOM 558 C C . ASP A 1 88 ? 57.709 -1.872 29.675 1.00 55.41 88 ASP A C 1
ATOM 559 O O . ASP A 1 88 ? 57.711 -2.028 30.924 1.00 52.27 88 ASP A O 1
ATOM 564 N N . GLY A 1 89 ? 56.949 -0.958 29.056 1.00 52.73 89 GLY A N 1
ATOM 565 C CA . GLY A 1 89 ? 56.077 0.016 29.765 1.00 52.06 89 GLY A CA 1
ATOM 566 C C . GLY A 1 89 ? 56.641 0.866 30.909 1.00 52.47 89 GLY A C 1
ATOM 567 O O . GLY A 1 89 ? 55.879 1.461 31.672 1.00 54.23 89 GLY A O 1
ATOM 568 N N . VAL A 1 90 ? 57.957 0.942 31.064 1.00 44.29 90 VAL A N 1
ATOM 569 C CA . VAL A 1 90 ? 58.524 1.720 32.122 1.00 42.55 90 VAL A CA 1
ATOM 570 C C . VAL A 1 90 ? 59.777 2.463 31.654 1.00 44.17 90 VAL A C 1
ATOM 571 O O . VAL A 1 90 ? 60.400 2.052 30.692 1.00 47.30 90 VAL A O 1
ATOM 575 N N . ILE A 1 91 ? 60.145 3.546 32.337 1.00 38.86 91 ILE A N 1
ATOM 576 C CA . ILE A 1 91 ? 61.316 4.329 31.953 1.00 36.53 91 ILE A CA 1
ATOM 577 C C . ILE A 1 91 ? 62.497 4.001 32.840 1.00 31.41 91 ILE A C 1
ATOM 578 O O . ILE A 1 91 ? 62.526 4.240 34.054 1.00 36.75 91 ILE A O 1
ATOM 583 N N . SER A 1 92 ? 63.559 3.486 32.195 1.00 38.98 92 SER A N 1
ATOM 584 C CA . SER A 1 92 ? 64.799 3.181 32.902 1.00 38.08 92 SER A CA 1
ATOM 585 C C . SER A 1 92 ? 65.623 4.424 32.985 1.00 38.47 92 SER A C 1
ATOM 586 O O . SER A 1 92 ? 65.346 5.391 32.267 1.00 39.48 92 SER A O 1
ATOM 589 N N . PHE A 1 93 ? 66.675 4.362 33.790 1.00 37.13 93 PHE A N 1
ATOM 590 C CA . PHE A 1 93 ? 67.678 5.435 33.848 1.00 38.31 93 PHE A CA 1
ATOM 591 C C . PHE A 1 93 ? 68.234 5.860 32.465 1.00 43.57 93 PHE A C 1
ATOM 592 O O . PHE A 1 93 ? 68.387 7.087 32.186 1.00 34.88 93 PHE A O 1
ATOM 600 N N . GLU A 1 94 ? 68.501 4.894 31.574 1.00 41.67 94 GLU A N 1
ATOM 601 C CA . GLU A 1 94 ? 69.107 5.257 30.296 1.00 40.80 94 GLU A CA 1
ATOM 602 C C . GLU A 1 94 ? 68.077 5.951 29.473 1.00 36.86 94 GLU A C 1
ATOM 603 O O . GLU A 1 94 ? 68.385 6.887 28.745 1.00 36.00 94 GLU A O 1
ATOM 609 N N . GLU A 1 95 ? 66.823 5.516 29.596 1.00 35.29 95 GLU A N 1
ATOM 610 C CA . GLU A 1 95 ? 65.780 6.129 28.820 1.00 32.84 95 GLU A CA 1
ATOM 611 C C . GLU A 1 95 ? 65.477 7.539 29.355 1.00 32.31 95 GLU A C 1
ATOM 612 O O . GLU A 1 95 ? 65.107 8.444 28.583 1.00 29.88 95 GLU A O 1
ATOM 618 N N . PHE A 1 96 ? 65.615 7.691 30.664 1.00 32.79 96 PHE A N 1
ATOM 619 C CA . PHE A 1 96 ? 65.387 8.977 31.355 1.00 32.11 96 PHE A CA 1
ATOM 620 C C . PHE A 1 96 ? 66.372 10.037 30.899 1.00 30.71 96 PHE A C 1
ATOM 621 O O . PHE A 1 96 ? 66.012 11.185 30.736 1.00 30.77 96 PHE A O 1
ATOM 629 N N . LYS A 1 97 ? 67.613 9.631 30.656 1.00 33.02 97 LYS A N 1
ATOM 630 C CA . LYS A 1 97 ? 68.624 10.588 30.142 1.00 32.02 97 LYS A CA 1
ATOM 631 C C . LYS A 1 97 ? 68.180 11.216 28.861 1.00 30.60 97 LYS A C 1
ATOM 632 O O . LYS A 1 97 ? 68.277 12.441 28.685 1.00 28.37 97 LYS A O 1
ATOM 638 N N . GLN A 1 98 ? 67.611 10.421 27.975 1.00 29.67 98 GLN A N 1
ATOM 639 C CA . GLN A 1 98 ? 67.142 10.976 26.723 1.00 35.11 98 GLN A CA 1
ATOM 640 C C . GLN A 1 98 ? 66.013 11.989 26.886 1.00 32.69 98 GLN A C 1
ATOM 641 O O . GLN A 1 98 ? 65.967 12.994 26.190 1.00 28.17 98 GLN A O 1
ATOM 647 N N . ILE A 1 99 ? 65.113 11.753 27.854 1.00 28.63 99 ILE A N 1
ATOM 648 C CA . ILE A 1 99 ? 64.073 12.737 28.165 1.00 27.39 99 ILE A CA 1
ATOM 649 C C . ILE A 1 99 ? 64.738 14.076 28.583 1.00 24.41 99 ILE A C 1
ATOM 650 O O . ILE A 1 99 ? 64.279 15.141 28.160 1.00 23.92 99 ILE A O 1
ATOM 655 N N . ILE A 1 100 ? 65.746 14.001 29.437 1.00 26.79 100 ILE A N 1
ATOM 656 C CA . ILE A 1 100 ? 66.438 15.179 29.949 1.00 27.96 100 ILE A CA 1
ATOM 657 C C . ILE A 1 100 ? 67.152 15.867 28.758 1.00 28.40 100 ILE A C 1
ATOM 658 O O . ILE A 1 100 ? 67.023 17.081 28.555 1.00 28.65 100 ILE A O 1
ATOM 663 N N . TYR A 1 101 ? 67.901 15.089 27.999 1.00 29.21 101 TYR A N 1
ATOM 664 C CA . TYR A 1 101 ? 68.695 15.676 26.885 1.00 31.48 101 TYR A CA 1
ATOM 665 C C . TYR A 1 101 ? 67.864 16.369 25.869 1.00 28.48 101 TYR A C 1
ATOM 666 O O . TYR A 1 101 ? 68.247 17.404 25.321 1.00 29.27 101 TYR A O 1
ATOM 675 N N . ASP A 1 102 ? 66.685 15.840 25.617 1.00 30.17 102 ASP A N 1
ATOM 676 C CA . ASP A 1 102 ? 65.813 16.365 24.612 1.00 29.52 102 ASP A CA 1
ATOM 677 C C . ASP A 1 102 ? 65.070 17.543 25.093 1.00 27.94 102 ASP A C 1
ATOM 678 O O . ASP A 1 102 ? 64.265 18.042 24.376 1.00 33.36 102 ASP A O 1
ATOM 683 N N . GLY A 1 103 ? 65.199 17.934 26.372 1.00 31.77 103 GLY A N 1
ATOM 684 C CA . GLY A 1 103 ? 64.594 19.183 26.829 1.00 28.49 103 GLY A CA 1
ATOM 685 C C . GLY A 1 103 ? 63.131 19.216 27.157 1.00 30.57 103 GLY A C 1
ATOM 686 O O . GLY A 1 103 ? 62.538 20.280 27.188 1.00 31.90 103 GLY A O 1
ATOM 687 N N . LEU A 1 104 ? 62.563 18.053 27.430 1.00 27.09 104 LEU A N 1
ATOM 688 C CA . LEU A 1 104 ? 61.186 17.902 27.727 1.00 29.00 104 LEU A CA 1
ATOM 689 C C . LEU A 1 104 ? 60.724 18.575 29.017 1.00 22.28 104 LEU A C 1
ATOM 690 O O . LEU A 1 104 ? 59.576 18.934 29.115 1.00 21.69 104 LEU A O 1
ATOM 695 N N . LEU A 1 105 ? 61.605 18.722 29.989 1.00 19.82 105 LEU A N 1
ATOM 696 C CA . LEU A 1 105 ? 61.090 19.244 31.265 1.00 19.58 105 LEU A CA 1
ATOM 697 C C . LEU A 1 105 ? 61.004 20.769 31.127 1.00 19.43 105 LEU A C 1
ATOM 698 O O . LEU A 1 105 ? 61.852 21.368 3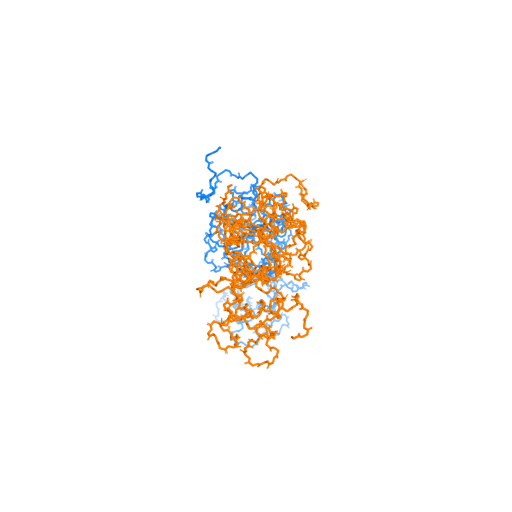0.638 1.00 24.06 105 LEU A O 1
ATOM 703 N N . LEU A 1 106 ? 59.957 21.369 31.653 1.00 20.52 106 LEU A N 1
ATOM 704 C CA . LEU A 1 106 ? 59.882 22.819 31.823 1.00 20.60 106 LEU A CA 1
ATOM 705 C C . LEU A 1 106 ? 61.000 23.344 32.737 1.00 21.80 106 LEU A C 1
ATOM 706 O O . LEU A 1 106 ? 61.072 22.962 33.881 1.00 25.92 106 LEU A O 1
ATOM 711 N N . GLU A 1 107 ? 61.796 24.265 32.252 1.00 25.39 107 GLU A N 1
ATOM 712 C CA . GLU A 1 107 ? 62.899 24.817 33.037 1.00 25.60 107 GLU A CA 1
ATOM 713 C C . GLU A 1 107 ? 62.489 25.941 33.980 1.00 27.45 107 GLU A C 1
ATOM 714 O O . GLU A 1 107 ? 63.132 26.143 35.061 1.00 24.31 107 GLU A O 1
ATOM 720 N N . GLY A 1 108 ? 61.415 26.656 33.625 1.00 23.46 108 GLY A N 1
ATOM 721 C CA . GLY A 1 108 ? 61.027 27.861 34.368 1.00 21.37 108 GLY A CA 1
ATOM 722 C C . GLY A 1 108 ? 60.241 27.586 35.627 1.00 17.64 108 GLY A C 1
ATOM 723 O O . GLY A 1 108 ? 59.877 26.458 35.938 1.00 19.61 108 GLY A O 1
ATOM 724 N N . THR A 1 109 ? 59.983 28.661 36.356 1.00 20.37 109 THR A N 1
ATOM 725 C CA . THR A 1 109 ? 59.148 28.604 37.504 1.00 19.37 109 THR A CA 1
ATOM 726 C C . THR A 1 109 ? 57.652 28.838 37.102 1.00 17.61 109 THR A C 1
ATOM 727 O O . THR A 1 109 ? 57.366 29.416 36.050 1.00 18.81 109 THR A O 1
ATOM 731 N N . LEU A 1 110 ? 56.756 28.344 37.918 1.00 19.43 110 LEU A N 1
ATOM 732 C CA . LEU A 1 110 ? 55.303 28.553 37.706 1.00 20.61 110 LEU A CA 1
ATOM 733 C C . LEU A 1 110 ? 55.058 30.060 37.512 1.00 22.81 110 LEU A C 1
ATOM 734 O O . LEU A 1 110 ? 54.378 30.492 36.540 1.00 19.44 110 LEU A O 1
ATOM 739 N N . ALA A 1 111 ? 55.637 30.883 38.371 1.00 22.20 111 ALA A N 1
ATOM 740 C CA . ALA A 1 111 ? 55.469 32.350 38.190 1.00 23.03 111 ALA A CA 1
ATOM 741 C C . ALA A 1 111 ? 55.965 32.917 36.881 1.00 20.52 111 ALA A C 1
ATOM 742 O O . ALA A 1 111 ? 55.378 33.798 36.304 1.00 21.22 111 ALA A O 1
ATOM 744 N N . GLU A 1 112 ? 57.067 32.409 36.348 1.00 17.18 112 GLU A N 1
ATOM 745 C CA . GLU A 1 112 ? 57.550 32.895 35.091 1.00 18.43 112 GLU A CA 1
ATOM 746 C C . GLU A 1 112 ? 56.551 32.541 33.984 1.00 18.24 112 GLU A C 1
ATOM 747 O O . GLU A 1 112 ? 56.317 33.347 33.081 1.00 18.96 112 GLU A O 1
ATOM 753 N N . TYR A 1 113 ? 56.031 31.320 34.026 1.00 16.96 113 TYR A N 1
ATOM 754 C CA . TYR A 1 113 ? 55.024 30.912 32.972 1.00 15.09 113 TYR A CA 1
ATOM 755 C C . TYR A 1 113 ? 53.740 31.672 33.127 1.00 15.04 113 TYR A C 1
ATOM 756 O O . TYR A 1 113 ? 53.177 32.098 32.077 1.00 15.19 113 TYR A O 1
ATOM 765 N N . GLU A 1 114 ? 53.285 31.933 34.348 1.00 16.19 114 GLU A N 1
ATOM 766 C CA . GLU A 1 114 ? 52.124 32.726 34.547 1.00 17.87 114 GLU A CA 1
ATOM 767 C C . GLU A 1 114 ? 52.327 34.164 34.035 1.00 16.05 114 GLU A C 1
ATOM 768 O O . GLU A 1 114 ? 51.434 34.693 33.383 1.00 16.56 114 GLU A O 1
ATOM 774 N N . SER A 1 115 ? 53.468 34.794 34.309 1.00 17.53 115 SER A N 1
ATOM 775 C CA . SER A 1 115 ? 53.782 36.136 33.790 1.00 17.98 115 SER A CA 1
ATOM 776 C C . SER A 1 115 ? 53.819 36.204 32.277 1.00 16.59 115 SER A C 1
ATOM 777 O O . SER A 1 115 ? 53.330 37.136 31.694 1.00 18.94 115 SER A O 1
ATOM 780 N N . ALA A 1 116 ? 54.391 35.167 31.672 1.00 16.86 116 ALA A N 1
ATOM 781 C CA . ALA A 1 116 ? 54.490 35.105 30.226 1.00 16.45 116 ALA A CA 1
ATOM 782 C C . ALA A 1 116 ? 53.034 34.971 29.649 1.00 16.59 116 ALA A C 1
ATOM 783 O O . ALA A 1 116 ? 52.693 35.633 28.672 1.00 16.58 116 ALA A O 1
ATOM 785 N N . PHE A 1 117 ? 52.187 34.164 30.266 1.00 14.62 117 PHE A N 1
ATOM 786 C CA . PHE A 1 117 ? 50.838 33.971 29.727 1.00 15.49 117 PHE A CA 1
ATOM 787 C C . PHE A 1 117 ? 50.069 35.257 29.765 1.00 14.02 117 PHE A C 1
ATOM 788 O O . PHE A 1 117 ? 49.343 35.593 28.794 1.00 14.66 117 PHE A O 1
ATOM 796 N N . LYS A 1 118 ? 50.182 35.950 30.894 1.00 15.52 118 LYS A N 1
ATOM 797 C CA . LYS A 1 118 ? 49.513 37.240 31.076 1.00 16.43 118 LYS A CA 1
ATOM 798 C C . LYS A 1 118 ? 49.995 38.321 30.080 1.00 15.96 118 LYS A C 1
ATOM 799 O O . LYS A 1 118 ? 49.192 39.118 29.529 1.00 18.12 118 LYS A O 1
ATOM 805 N N . ALA A 1 119 ? 51.268 38.351 29.806 1.00 17.38 119 ALA A N 1
ATOM 806 C CA . ALA A 1 119 ? 51.828 39.219 28.778 1.00 17.38 119 ALA A CA 1
ATOM 807 C C . ALA A 1 119 ? 51.244 38.971 27.371 1.00 17.58 119 ALA A C 1
ATOM 808 O O . ALA A 1 119 ? 50.941 39.902 26.623 1.00 20.01 119 ALA A O 1
ATOM 810 N N . VAL A 1 120 ? 51.080 37.715 27.004 1.00 16.27 120 VAL A N 1
ATOM 811 C CA . VAL A 1 120 ? 50.545 37.347 25.711 1.00 14.18 120 VAL A CA 1
ATOM 812 C C . VAL A 1 120 ? 49.039 37.601 25.603 1.00 14.85 120 VAL A C 1
ATOM 813 O O . VAL A 1 120 ? 48.498 37.985 24.541 1.00 15.26 120 VAL A O 1
ATOM 817 N N . ASP A 1 121 ? 48.356 37.412 26.739 1.00 15.45 121 ASP A N 1
ATOM 818 C CA . ASP A 1 121 ? 46.915 37.647 26.810 1.00 15.77 121 ASP A CA 1
ATOM 819 C C . ASP A 1 121 ? 46.657 39.105 26.950 1.00 18.28 121 ASP A C 1
ATOM 820 O O . ASP A 1 121 ? 46.316 39.622 28.041 1.00 17.08 121 ASP A O 1
ATOM 825 N N . LYS A 1 122 ? 46.676 39.782 25.812 1.00 18.22 122 LYS A N 1
ATOM 826 C CA . LYS A 1 122 ? 46.542 41.229 25.828 1.00 19.28 122 LYS A CA 1
ATOM 827 C C . LYS A 1 122 ? 45.170 41.649 26.224 1.00 17.31 122 LYS A C 1
ATOM 828 O O . LYS A 1 122 ? 45.063 42.741 26.861 1.00 22.12 122 LYS A O 1
ATOM 834 N N . SER A 1 123 ? 44.134 40.856 25.911 1.00 15.91 123 SER A N 1
ATOM 835 C CA . SER A 1 123 ? 42.728 41.262 26.278 1.00 16.65 123 SER A CA 1
ATOM 836 C C . SER A 1 123 ? 42.542 41.177 27.812 1.00 18.26 123 SER A C 1
ATOM 837 O O . SER A 1 123 ? 41.698 41.937 28.369 1.00 19.53 123 SER A O 1
ATOM 840 N N . GLY A 1 124 ? 43.351 40.369 28.482 1.00 16.53 124 GLY A N 1
ATOM 841 C CA . GLY A 1 124 ? 43.289 40.180 29.940 1.00 16.36 124 GLY A CA 1
ATOM 842 C C . GLY A 1 124 ? 42.136 39.343 30.452 1.00 17.11 124 GLY A C 1
ATOM 843 O O . GLY A 1 124 ? 41.984 39.152 31.693 1.00 18.48 124 GLY A O 1
ATOM 844 N N . ASN A 1 125 ? 41.388 38.707 29.546 1.00 17.32 125 ASN A N 1
ATOM 845 C CA . ASN A 1 125 ? 40.340 37.781 29.893 1.00 17.00 125 ASN A CA 1
ATOM 846 C C . ASN A 1 125 ? 40.727 36.422 30.477 1.00 18.42 125 ASN A C 1
ATOM 847 O O . ASN A 1 125 ? 39.878 35.715 30.943 1.00 19.62 125 ASN A O 1
ATOM 852 N N . GLY A 1 126 ? 42.017 36.050 30.401 1.00 16.66 126 GLY A N 1
ATOM 853 C CA . GLY A 1 126 ? 42.529 34.856 30.983 1.00 14.47 126 GLY A CA 1
ATOM 854 C C . GLY A 1 126 ? 42.768 33.710 30.034 1.00 15.38 126 GLY A C 1
ATOM 855 O O . GLY A 1 126 ? 43.157 32.589 30.447 1.00 15.83 126 GLY A O 1
ATOM 856 N N . THR A 1 127 ? 42.551 33.988 28.725 1.00 15.76 127 THR A N 1
ATOM 857 C CA . THR A 1 127 ? 42.826 32.971 27.673 1.00 15.02 127 THR A CA 1
ATOM 858 C C . THR A 1 127 ? 43.433 33.644 26.470 1.00 15.35 127 THR A C 1
ATOM 859 O O . THR A 1 127 ? 43.312 34.840 26.303 1.00 16.10 127 THR A O 1
ATOM 863 N N . ILE A 1 128 ? 44.252 32.914 25.732 1.00 13.50 128 ILE A N 1
ATOM 864 C CA . ILE A 1 128 ? 44.991 33.471 24.545 1.00 14.05 128 ILE A CA 1
ATOM 865 C C . ILE A 1 128 ? 44.304 33.099 23.241 1.00 13.81 128 ILE A C 1
ATOM 866 O O . ILE A 1 128 ? 44.151 31.921 22.968 1.00 14.01 128 ILE A O 1
ATOM 871 N N . GLY A 1 129 ? 43.844 34.079 22.479 1.00 13.04 129 GLY A N 1
ATOM 872 C CA . GLY A 1 129 ? 43.219 33.785 21.186 1.00 14.56 129 GLY A CA 1
ATOM 873 C C . GLY A 1 129 ? 44.182 33.889 20.073 1.00 14.93 129 GLY A C 1
ATOM 874 O O . GLY A 1 129 ? 45.318 34.287 20.309 1.00 14.17 129 GLY A O 1
ATOM 875 N N . ALA A 1 130 ? 43.714 33.489 18.906 1.00 15.26 130 ALA A N 1
ATOM 876 C CA . ALA A 1 130 ? 44.621 33.436 17.725 1.00 14.26 130 ALA A CA 1
ATOM 877 C C . ALA A 1 130 ? 45.108 34.817 17.361 1.00 16.27 130 ALA A C 1
ATOM 878 O O . ALA A 1 130 ? 46.264 34.985 16.959 1.00 18.99 130 ALA A O 1
ATOM 880 N N . THR A 1 131 ? 44.237 35.840 17.529 1.00 17.14 131 THR A N 1
ATOM 881 C CA . THR A 1 131 ? 44.600 37.171 17.236 1.00 19.71 131 THR A CA 1
ATOM 882 C C . THR A 1 131 ? 45.759 37.572 18.149 1.00 18.25 131 THR A C 1
ATOM 883 O O . THR A 1 131 ? 46.700 38.229 17.752 1.00 21.00 131 THR A O 1
ATOM 887 N N . GLU A 1 132 ? 45.686 37.228 19.457 1.00 15.92 132 GLU A N 1
ATOM 888 C CA . GLU A 1 132 ? 46.795 37.439 20.381 1.00 14.79 132 GLU A CA 1
ATOM 889 C C . GLU A 1 132 ? 48.082 36.748 20.025 1.00 16.52 132 GLU A C 1
ATOM 890 O O . GLU A 1 132 ? 49.161 37.294 20.227 1.00 19.24 132 GLU A O 1
ATOM 896 N N . LEU A 1 133 ? 47.987 35.477 19.579 1.00 16.19 133 LEU A N 1
ATOM 897 C CA . LEU A 1 133 ? 49.121 34.774 19.115 1.00 17.68 133 LEU A CA 1
ATOM 898 C C . LEU A 1 133 ? 49.697 35.465 17.953 1.00 17.57 133 LEU A C 1
ATOM 899 O O . LEU A 1 133 ? 50.943 35.572 17.940 1.00 20.37 133 LEU A O 1
ATOM 904 N N . SER A 1 134 ? 48.872 35.943 17.024 1.00 15.91 134 SER A N 1
ATOM 905 C CA . SER A 1 134 ? 49.415 36.629 15.829 1.00 21.80 134 SER A CA 1
ATOM 906 C C . SER A 1 134 ? 50.217 37.847 16.225 1.00 23.22 134 SER A C 1
ATOM 907 O O . SER A 1 134 ? 51.362 38.070 15.730 1.00 21.69 134 SER A O 1
ATOM 910 N N . LYS A 1 135 ? 49.698 38.629 17.173 1.00 21.65 135 LYS A N 1
ATOM 911 C CA . LYS A 1 135 ? 50.380 39.820 17.615 1.00 24.11 135 LYS A CA 1
ATOM 912 C C . LYS A 1 135 ? 51.681 39.466 18.256 1.00 21.84 135 LYS A C 1
ATOM 913 O O . LYS A 1 135 ? 52.659 40.173 18.018 1.00 23.05 135 LYS A O 1
ATOM 916 N N . LEU A 1 136 ? 51.748 38.381 19.050 1.00 21.56 136 LEU A N 1
ATOM 917 C CA . LEU A 1 136 ? 52.979 37.978 19.719 1.00 21.08 136 LEU A CA 1
ATOM 918 C C . LEU A 1 136 ? 54.098 37.683 18.682 1.00 24.50 136 LEU A C 1
ATOM 919 O O . LEU A 1 136 ? 55.203 38.174 18.783 1.00 23.41 136 LEU A O 1
ATOM 924 N N . PHE A 1 137 ? 53.740 36.879 17.691 1.00 23.23 137 PHE A N 1
ATOM 925 C CA . PHE A 1 137 ? 54.686 36.488 16.619 1.00 25.31 137 PHE A CA 1
ATOM 926 C C . PHE A 1 137 ? 55.072 37.762 15.837 1.00 23.09 137 PHE A C 1
ATOM 927 O O . PHE A 1 137 ? 56.264 38.006 15.569 1.00 28.75 137 PHE A O 1
ATOM 935 N N . ALA A 1 138 ? 54.111 38.557 15.421 1.00 23.95 138 ALA A N 1
ATOM 936 C CA . ALA A 1 138 ? 54.436 39.773 14.627 1.00 26.02 138 ALA A CA 1
ATOM 937 C C . ALA A 1 138 ? 55.289 40.754 15.363 1.00 33.73 138 ALA A C 1
ATOM 938 O O . ALA A 1 138 ? 56.180 41.377 14.748 1.00 29.67 138 ALA A O 1
ATOM 940 N N . SER A 1 139 ? 54.982 40.943 16.654 1.00 33.94 139 SER A N 1
ATOM 941 C CA . SER A 1 139 ? 55.704 41.869 17.523 1.00 35.32 139 SER A CA 1
ATOM 942 C C . SER A 1 139 ? 57.144 41.462 17.728 1.00 33.87 139 SER A C 1
ATOM 943 O O . SER A 1 139 ? 57.995 42.321 17.741 1.00 34.26 139 SER A O 1
ATOM 946 N N . LEU A 1 140 ? 57.393 40.171 17.832 1.00 30.73 140 LEU A N 1
ATOM 947 C CA . LEU A 1 140 ? 58.696 39.641 17.862 1.00 30.88 140 LEU A CA 1
ATOM 948 C C . LEU A 1 140 ? 59.352 39.432 16.476 1.00 28.54 140 LEU A C 1
ATOM 949 O O . LEU A 1 140 ? 60.389 38.831 16.378 1.00 30.52 140 LEU A O 1
ATOM 954 N N . GLY A 1 141 ? 58.793 40.002 15.416 1.00 31.51 141 GLY A N 1
ATOM 955 C CA . GLY A 1 141 ? 59.506 40.011 14.103 1.00 30.49 141 GLY A CA 1
ATOM 956 C C . GLY A 1 141 ? 59.425 38.730 13.299 1.00 31.01 141 GLY A C 1
ATOM 957 O O . GLY A 1 141 ? 60.205 38.508 12.320 1.00 30.65 141 GLY A O 1
ATOM 958 N N . ASN A 1 142 ? 58.429 37.906 13.636 1.00 28.09 142 ASN A N 1
ATOM 959 C CA . ASN A 1 142 ? 58.210 36.694 12.909 1.00 27.64 142 ASN A CA 1
ATOM 960 C C . ASN A 1 142 ? 56.741 36.564 12.619 1.00 24.55 142 ASN A C 1
ATOM 961 O O . ASN A 1 142 ? 56.168 35.567 13.067 1.00 26.03 142 ASN A O 1
ATOM 966 N N . PRO A 1 143 ? 56.185 37.491 11.825 1.00 27.26 143 PRO A N 1
ATOM 967 C CA . PRO A 1 143 ? 54.747 37.493 11.572 1.00 27.68 143 PRO A CA 1
ATOM 968 C C . PRO A 1 143 ? 54.368 36.173 10.889 1.00 28.01 143 PRO A C 1
ATOM 969 O O . PRO A 1 143 ? 55.157 35.595 10.126 1.00 23.66 143 PRO A O 1
ATOM 973 N N . VAL A 1 144 ? 53.207 35.664 11.206 1.00 25.24 144 VAL A N 1
ATOM 974 C CA . VAL A 1 144 ? 52.761 34.403 10.684 1.00 21.46 144 VAL A CA 1
ATOM 975 C C . VAL A 1 144 ? 51.521 34.609 9.855 1.00 20.71 144 VAL A C 1
ATOM 976 O O . VAL A 1 144 ? 50.686 35.481 10.130 1.00 23.18 144 VAL A O 1
ATOM 980 N N . SER A 1 145 ? 51.359 33.762 8.883 1.00 17.38 145 SER A N 1
ATOM 981 C CA . SER A 1 145 ? 50.206 33.789 8.020 1.00 17.61 145 SER A CA 1
ATOM 982 C C . SER A 1 145 ? 49.000 33.225 8.781 1.00 16.79 145 SER A C 1
ATOM 983 O O . SER A 1 145 ? 49.151 32.488 9.751 1.00 15.21 145 SER A O 1
ATOM 986 N N . LEU A 1 146 ? 47.782 33.534 8.293 1.00 15.21 146 LEU A N 1
ATOM 987 C CA . LEU A 1 146 ? 46.638 32.911 8.904 1.00 14.13 146 LEU A CA 1
ATOM 988 C C . LEU A 1 146 ? 46.640 31.380 8.808 1.00 12.78 146 LEU A C 1
ATOM 989 O O . LEU A 1 146 ? 46.123 30.731 9.680 1.00 14.28 146 LEU A O 1
ATOM 994 N N . GLU A 1 147 ? 47.173 30.820 7.693 1.00 14.78 147 GLU A N 1
ATOM 995 C CA . GLU A 1 147 ? 47.263 29.397 7.523 1.00 14.13 147 GLU A CA 1
ATOM 996 C C . GLU A 1 147 ? 48.210 28.803 8.585 1.00 13.47 147 GLU A C 1
ATOM 997 O O . GLU A 1 147 ? 47.891 27.704 9.118 1.00 15.23 147 GLU A O 1
ATOM 1003 N N . LYS A 1 148 ? 49.302 29.458 8.868 1.00 13.47 148 LYS A N 1
ATOM 1004 C CA . LYS A 1 148 ? 50.148 28.986 9.901 1.00 16.97 148 LYS A CA 1
ATOM 1005 C C . LYS A 1 148 ? 49.487 29.135 11.299 1.00 14.41 148 LYS A C 1
ATOM 1006 O O . LYS A 1 148 ? 49.683 28.311 12.172 1.00 14.08 148 LYS A O 1
ATOM 1012 N N . LEU A 1 149 ? 48.672 30.190 11.499 1.00 15.51 149 LEU A N 1
ATOM 1013 C CA . LEU A 1 149 ? 47.952 30.296 12.801 1.00 14.88 149 LEU A CA 1
ATOM 1014 C C . LEU A 1 149 ? 47.028 29.106 12.951 1.00 14.28 149 LEU A C 1
ATOM 1015 O O . LEU A 1 149 ? 46.814 28.570 14.076 1.00 14.32 149 LEU A O 1
ATOM 1020 N N . VAL A 1 150 ? 46.405 28.653 11.827 1.00 11.96 150 VAL A N 1
ATOM 1021 C CA . VAL A 1 150 ? 45.579 27.452 11.849 1.00 12.95 150 VAL A CA 1
ATOM 1022 C C . VAL A 1 150 ? 46.432 26.275 12.371 1.00 12.35 150 VAL A C 1
ATOM 1023 O O . VAL A 1 150 ? 46.003 25.534 13.289 1.00 13.70 150 VAL A O 1
ATOM 1027 N N . ASP A 1 151 ? 47.601 26.152 11.838 1.00 13.80 151 ASP A N 1
ATOM 1028 C CA . ASP A 1 151 ? 48.483 25.045 12.242 1.00 13.38 151 ASP A CA 1
ATOM 1029 C C . ASP A 1 151 ? 48.820 25.122 13.742 1.00 13.72 151 ASP A C 1
ATOM 1030 O O . ASP A 1 151 ? 48.780 24.081 14.435 1.00 15.13 151 ASP A O 1
ATOM 1035 N N . LEU A 1 152 ? 49.131 26.320 14.213 1.00 13.87 152 LEU A N 1
ATOM 1036 C CA . LEU A 1 152 ? 49.431 26.496 15.674 1.00 14.15 152 LEU A CA 1
ATOM 1037 C C . LEU A 1 152 ? 48.249 26.133 16.525 1.00 16.62 152 LEU A C 1
ATOM 1038 O O . LEU A 1 152 ? 48.364 25.420 17.516 1.00 15.59 152 LEU A O 1
ATOM 1043 N N . MET A 1 153 ? 47.049 26.548 16.114 1.00 12.44 153 MET A N 1
ATOM 1044 C CA . MET A 1 153 ? 45.854 26.162 16.856 1.00 13.73 153 MET A CA 1
ATOM 1045 C C . MET A 1 153 ? 45.546 24.696 16.813 1.00 13.79 153 MET A C 1
ATOM 1046 O O . MET A 1 153 ? 45.141 24.127 17.839 1.00 15.09 153 MET A O 1
ATOM 1051 N N . GLN A 1 154 ? 45.784 24.038 15.688 1.00 15.14 154 GLN A N 1
ATOM 1052 C CA . GLN A 1 154 ? 45.522 22.606 15.588 1.00 14.16 154 GLN A CA 1
ATOM 1053 C C . GLN A 1 154 ? 46.520 21.843 16.496 1.00 15.25 154 GLN A C 1
ATOM 1054 O O . GLN A 1 154 ? 46.133 20.847 17.140 1.00 18.19 154 GLN A O 1
ATOM 1060 N N . MET A 1 155 ? 47.719 22.375 16.584 1.00 14.85 155 MET A N 1
ATOM 1061 C CA . MET A 1 155 ? 48.797 21.676 17.332 1.00 15.92 155 MET A CA 1
ATOM 1062 C C . MET A 1 155 ? 48.684 21.972 18.841 1.00 16.60 155 MET A C 1
ATOM 1063 O O . MET A 1 155 ? 49.081 21.147 19.651 1.00 17.67 155 MET A O 1
ATOM 1068 N N . TYR A 1 156 ? 48.161 23.122 19.286 1.00 13.57 156 TYR A N 1
ATOM 1069 C CA . TYR A 1 156 ? 48.118 23.461 20.655 1.00 13.03 156 TYR A CA 1
ATOM 1070 C C . TYR A 1 156 ? 46.776 23.628 21.339 1.00 13.47 156 TYR A C 1
ATOM 1071 O O . TYR A 1 156 ? 46.674 23.449 22.571 1.00 15.85 156 TYR A O 1
ATOM 1080 N N . ASP A 1 157 ? 45.747 23.978 20.528 1.00 12.79 157 ASP A N 1
ATOM 1081 C CA . ASP A 1 157 ? 44.405 24.035 21.049 1.00 14.34 157 ASP A CA 1
ATOM 1082 C C . ASP A 1 157 ? 43.805 22.634 21.001 1.00 16.16 157 ASP A C 1
ATOM 1083 O O . ASP A 1 157 ? 42.891 22.341 20.237 1.00 15.62 157 ASP A O 1
ATOM 1088 N N . LYS A 1 158 ? 44.254 21.791 21.925 1.00 17.11 158 LYS A N 1
ATOM 1089 C CA . LYS A 1 158 ? 43.935 20.393 21.851 1.00 20.24 158 LYS A CA 1
ATOM 1090 C C . LYS A 1 158 ? 42.541 20.071 22.294 1.00 20.54 158 LYS A C 1
ATOM 1091 O O . LYS A 1 158 ? 42.093 18.963 22.028 1.00 21.82 158 LYS A O 1
ATOM 1097 N N . ASP A 1 159 ? 41.849 20.945 23.022 1.00 16.43 159 ASP A N 1
ATOM 1098 C CA . ASP A 1 159 ? 40.476 20.690 23.383 1.00 20.05 159 ASP A CA 1
ATOM 1099 C C . ASP A 1 159 ? 39.453 21.405 22.479 1.00 19.00 159 ASP A C 1
ATOM 1100 O O . ASP A 1 159 ? 38.235 21.491 22.797 1.00 19.02 159 ASP A O 1
ATOM 1105 N N . ASP A 1 160 ? 39.942 21.998 21.388 1.00 17.50 160 ASP A N 1
ATOM 1106 C CA . ASP A 1 160 ? 39.054 22.691 20.443 1.00 18.58 160 ASP A CA 1
ATOM 1107 C C . ASP A 1 160 ? 38.177 23.716 21.105 1.00 19.05 160 ASP A C 1
ATOM 1108 O O . ASP A 1 160 ? 37.034 23.940 20.672 1.00 18.12 160 ASP A O 1
ATOM 1113 N N . SER A 1 161 ? 38.734 24.440 22.066 1.00 15.73 161 SER A N 1
ATOM 1114 C CA . SER A 1 161 ? 38.064 25.586 22.691 1.00 15.35 161 SER A CA 1
ATOM 1115 C C . SER A 1 161 ? 38.066 26.877 21.875 1.00 14.80 161 SER A C 1
ATOM 1116 O O . SER A 1 161 ? 37.327 27.817 22.193 1.00 15.95 161 SER A O 1
ATOM 1119 N N . GLY A 1 162 ? 38.976 26.923 20.902 1.00 14.42 162 GLY A N 1
ATOM 1120 C CA . GLY A 1 162 ? 39.285 28.095 20.150 1.00 13.68 162 GLY A CA 1
ATOM 1121 C C . GLY A 1 162 ? 40.141 29.091 20.873 1.00 15.19 162 GLY A C 1
ATOM 1122 O O . GLY A 1 162 ? 40.385 30.163 20.317 1.00 14.13 162 GLY A O 1
ATOM 1123 N N . GLN A 1 163 ? 40.702 28.716 22.038 1.00 15.09 163 GLN A N 1
ATOM 1124 C CA . GLN A 1 163 ? 41.630 29.533 22.774 1.00 14.40 163 GLN A CA 1
ATOM 1125 C C . GLN A 1 163 ? 42.749 28.648 23.278 1.00 14.13 163 GLN A C 1
ATOM 1126 O O . GLN A 1 163 ? 42.606 27.405 23.439 1.00 13.35 163 GLN A O 1
ATOM 1132 N N . ILE A 1 164 ? 43.860 29.297 23.531 1.00 14.07 164 ILE A N 1
ATOM 1133 C CA . ILE A 1 164 ? 44.987 28.614 24.247 1.00 12.93 164 ILE A CA 1
ATOM 1134 C C . ILE A 1 164 ? 44.826 28.917 25.728 1.00 12.19 164 ILE A C 1
ATOM 1135 O O . ILE A 1 164 ? 44.970 30.074 26.150 1.00 13.96 164 ILE A O 1
ATOM 1140 N N . GLU A 1 165 ? 44.468 27.891 26.470 1.00 12.92 165 GLU A N 1
ATOM 1141 C CA . GLU A 1 165 ? 44.412 28.041 27.949 1.00 14.23 165 GLU A CA 1
ATOM 1142 C C . GLU A 1 165 ? 45.847 27.770 28.495 1.00 13.26 165 GLU A C 1
ATOM 1143 O O . GLU A 1 165 ? 46.709 27.208 27.829 1.00 13.28 165 GLU A O 1
ATOM 1149 N N . PHE A 1 166 ? 46.022 28.151 29.752 1.00 15.03 166 PHE A N 1
ATOM 1150 C CA . PHE A 1 166 ? 47.326 27.932 30.397 1.00 14.06 166 PHE A CA 1
ATOM 1151 C C . PHE A 1 166 ? 48.012 26.596 30.190 1.00 13.46 166 PHE A C 1
ATOM 1152 O O . PHE A 1 166 ? 49.193 26.560 29.839 1.00 14.19 166 PHE A O 1
ATOM 1160 N N . PRO A 1 167 ? 47.370 25.488 30.421 1.00 14.54 167 PRO A N 1
ATOM 1161 C CA . PRO A 1 167 ? 48.056 24.202 30.191 1.00 15.32 167 PRO A CA 1
ATOM 1162 C C . PRO A 1 167 ? 48.487 23.926 28.811 1.00 16.24 167 PRO A C 1
ATOM 1163 O O . PRO A 1 167 ? 49.471 23.229 28.582 1.00 16.03 167 PRO A O 1
ATOM 1167 N N . GLU A 1 168 ? 47.763 24.449 27.820 1.00 15.32 168 GLU A N 1
ATOM 1168 C CA . GLU A 1 168 ? 48.209 24.367 26.488 1.00 13.64 168 GLU A CA 1
ATOM 1169 C C . GLU A 1 168 ? 49.377 25.278 26.150 1.00 13.07 168 GLU A C 1
ATOM 1170 O O . GLU A 1 168 ? 50.288 24.901 25.402 1.00 15.10 168 GLU A O 1
ATOM 1176 N N . PHE A 1 169 ? 49.394 26.491 26.727 1.00 13.59 169 PHE A N 1
ATOM 1177 C CA . PHE A 1 169 ? 50.554 27.415 26.618 1.00 13.65 169 PHE A CA 1
ATOM 1178 C C . PHE A 1 169 ? 51.773 26.748 27.110 1.00 14.43 169 PHE A C 1
ATOM 1179 O O . PHE A 1 169 ? 52.784 26.856 26.473 1.00 13.48 169 PHE A O 1
ATOM 1187 N N . LEU A 1 170 ? 51.716 26.019 28.225 1.00 12.93 170 LEU A N 1
ATOM 1188 C CA . LEU A 1 170 ? 52.891 25.282 28.691 1.00 13.34 170 LEU A CA 1
ATOM 1189 C C . LEU A 1 170 ? 53.503 24.372 27.647 1.00 13.13 170 LEU A C 1
ATOM 1190 O O . LEU A 1 170 ? 54.719 24.284 27.590 1.00 14.20 170 LEU A O 1
ATOM 1195 N N . LEU A 1 171 ? 52.702 23.685 26.834 1.00 12.65 171 LEU A N 1
ATOM 1196 C CA . LEU A 1 171 ? 53.227 22.775 25.874 1.00 15.34 171 LEU A CA 1
ATOM 1197 C C . LEU A 1 171 ? 53.994 23.537 24.789 1.00 14.38 171 LEU A C 1
ATOM 1198 O O . LEU A 1 171 ? 54.867 22.942 24.195 1.00 16.65 171 LEU A O 1
ATOM 1203 N N . MET A 1 172 ? 53.677 24.788 24.573 1.00 14.26 172 MET A N 1
ATOM 1204 C CA . MET A 1 172 ? 54.465 25.627 23.616 1.00 16.79 172 MET A CA 1
ATOM 1205 C C . MET A 1 172 ? 55.896 25.778 24.096 1.00 16.97 172 MET A C 1
ATOM 1206 O O . MET A 1 172 ? 56.824 25.842 23.285 1.00 17.32 172 MET A O 1
ATOM 1211 N N . PHE A 1 173 ? 56.081 25.842 25.409 1.00 16.47 173 PHE A N 1
ATOM 1212 C CA . PHE A 1 173 ? 57.467 25.871 25.952 1.00 17.01 173 PHE A CA 1
ATOM 1213 C C . PHE A 1 173 ? 58.124 24.492 25.954 1.00 20.84 173 PHE A C 1
ATOM 1214 O O . PHE A 1 173 ? 59.298 24.383 25.590 1.00 22.53 173 PHE A O 1
ATOM 1222 N N . ARG A 1 174 ? 57.400 23.434 26.318 1.00 18.77 174 ARG A N 1
ATOM 1223 C CA . ARG A 1 174 ? 57.886 22.093 26.347 1.00 20.85 174 ARG A CA 1
ATOM 1224 C C . ARG A 1 174 ? 58.442 21.835 24.942 1.00 23.60 174 ARG A C 1
ATOM 1225 O O . ARG A 1 174 ? 59.539 21.251 24.806 1.00 23.25 174 ARG A O 1
ATOM 1233 N N . ASN A 1 175 ? 57.711 22.205 23.868 1.00 19.31 175 ASN A N 1
ATOM 1234 C CA . ASN A 1 175 ? 58.087 21.848 22.498 1.00 22.38 175 ASN A CA 1
ATOM 1235 C C . ASN A 1 175 ? 59.047 22.872 21.831 1.00 24.93 175 ASN A C 1
ATOM 1236 O O . ASN A 1 175 ? 59.384 22.750 20.646 1.00 27.78 175 ASN A O 1
ATOM 1241 N N . SER A 1 176 ? 59.471 23.870 22.587 1.00 22.59 176 SER A N 1
ATOM 1242 C CA . SER A 1 176 ? 60.347 24.963 22.074 1.00 25.59 176 SER A CA 1
ATOM 1243 C C . SER A 1 176 ? 59.750 25.815 20.981 1.00 25.87 176 SER A C 1
ATOM 1244 O O . SER A 1 176 ? 60.479 26.468 20.254 1.00 29.21 176 SER A O 1
ATOM 1247 N N . LEU A 1 177 ? 58.450 25.891 20.870 1.00 22.42 177 LEU A N 1
ATOM 1248 C CA . LEU A 1 177 ? 57.837 26.887 19.989 1.00 19.85 177 LEU A CA 1
ATOM 1249 C C . LEU A 1 177 ? 58.183 28.281 20.546 1.00 20.22 177 LEU A C 1
ATOM 1250 O O . LEU A 1 177 ? 58.390 29.242 19.766 1.00 22.00 177 LEU A O 1
ATOM 1255 N N . LEU A 1 178 ? 58.120 28.396 21.888 1.00 19.49 178 LEU A N 1
ATOM 1256 C CA . LEU A 1 178 ? 58.386 29.664 22.555 1.00 20.66 178 LEU A CA 1
ATOM 1257 C C . LEU A 1 178 ? 59.459 29.408 23.589 1.00 21.44 178 LEU A C 1
ATOM 1258 O O . LEU A 1 178 ? 59.592 28.340 24.088 1.00 20.59 178 LEU A O 1
ATOM 1263 N N . ASP A 1 179 ? 60.185 30.475 23.945 1.00 22.00 179 ASP A N 1
ATOM 1264 C CA . ASP A 1 179 ? 61.263 30.447 24.962 1.00 24.25 179 ASP A CA 1
ATOM 1265 C C . ASP A 1 179 ? 60.999 31.595 25.901 1.00 21.53 179 ASP A C 1
ATOM 1266 O O . ASP A 1 179 ? 60.439 32.663 25.497 1.00 29.14 179 ASP A O 1
ATOM 1271 N N . LEU A 1 180 ? 61.267 31.388 27.177 1.00 22.91 180 LEU A N 1
ATOM 1272 C CA . LEU A 1 180 ? 61.029 32.462 28.135 1.00 25.31 180 LEU A CA 1
ATOM 1273 C C . LEU A 1 180 ? 61.829 33.797 27.793 1.00 30.89 180 LEU A C 1
ATOM 1274 O O . LEU A 1 180 ? 61.387 34.886 28.156 1.00 33.00 180 LEU A O 1
ATOM 1279 N N . LYS A 1 181 ? 62.907 33.748 26.984 1.00 34.97 181 LYS A N 1
ATOM 1280 C CA . LYS A 1 181 ? 63.481 35.018 26.421 1.00 32.35 181 LYS A CA 1
ATOM 1281 C C . LYS A 1 181 ? 62.556 35.763 25.419 1.00 34.65 181 LYS A C 1
ATOM 1282 O O . LYS A 1 181 ? 62.552 36.973 25.386 1.00 34.99 181 LYS A O 1
ATOM 1286 N N . ASP A 1 182 ? 61.788 35.074 24.582 1.00 33.48 182 ASP A N 1
ATOM 1287 C CA . ASP A 1 182 ? 60.867 35.747 23.702 1.00 29.98 182 ASP A CA 1
ATOM 1288 C C . ASP A 1 182 ? 59.919 36.563 24.564 1.00 29.60 182 ASP A C 1
ATOM 1289 O O . ASP A 1 182 ? 59.489 37.719 24.202 1.00 32.28 182 ASP A O 1
ATOM 1294 N N . MET A 1 183 ? 59.555 35.958 25.711 1.00 29.81 183 MET A N 1
ATOM 1295 C CA . MET A 1 183 ? 58.580 36.556 26.553 1.00 29.47 183 MET A CA 1
ATOM 1296 C C . MET A 1 183 ? 59.120 37.872 27.179 1.00 30.91 183 MET A C 1
ATOM 1297 O O . MET A 1 183 ? 58.434 38.897 27.216 1.00 32.83 183 MET A O 1
ATOM 1302 N N . THR A 1 184 ? 60.347 37.819 27.627 1.00 32.30 184 THR A N 1
ATOM 1303 C CA . THR A 1 184 ? 60.961 38.986 28.276 1.00 36.44 184 THR A CA 1
ATOM 1304 C C . THR A 1 184 ? 61.020 40.148 27.296 1.00 37.99 184 THR A C 1
ATOM 1305 O O . THR A 1 184 ? 60.763 41.294 27.675 1.00 35.51 184 THR A O 1
ATOM 1309 N N . THR A 1 185 ? 61.310 39.809 26.030 1.00 34.80 185 THR A N 1
ATOM 1310 C CA . THR A 1 185 ? 61.347 40.754 24.936 1.00 34.43 185 THR A CA 1
ATOM 1311 C C . THR A 1 185 ? 59.976 41.287 24.657 1.00 36.88 185 THR A C 1
ATOM 1312 O O . THR A 1 185 ? 59.805 42.481 24.507 1.00 39.39 185 THR A O 1
ATOM 1316 N N . TYR A 1 186 ? 58.975 40.416 24.602 1.00 33.87 186 TYR A N 1
ATOM 1317 C CA . TYR A 1 186 ? 57.623 40.899 24.345 1.00 31.39 186 TYR A CA 1
ATOM 1318 C C . TYR A 1 186 ? 57.154 41.865 25.461 1.00 33.45 186 TYR A C 1
ATOM 1319 O O . TYR A 1 186 ? 56.571 42.931 25.128 1.00 35.78 186 TYR A O 1
ATOM 1328 N N . MET A 1 187 ? 57.480 41.552 26.728 1.00 30.36 187 MET A N 1
ATOM 1329 C CA . MET A 1 187 ? 57.097 42.414 27.879 1.00 35.31 187 MET A CA 1
ATOM 1330 C C . MET A 1 187 ? 57.676 43.850 27.723 1.00 40.49 187 MET A C 1
ATOM 1331 O O . MET A 1 187 ? 56.972 44.859 27.938 1.00 42.05 187 MET A O 1
ATOM 1336 N N . THR A 1 188 ? 58.948 43.911 27.318 1.00 43.97 188 THR A N 1
ATOM 1337 C CA . THR A 1 188 ? 59.620 45.183 26.942 1.00 46.05 188 THR A CA 1
ATOM 1338 C C . THR A 1 188 ? 58.802 45.979 25.904 1.00 49.57 188 THR A C 1
ATOM 1339 O O . THR A 1 188 ? 58.590 47.173 26.083 1.00 53.16 188 THR A O 1
ATOM 1343 N N . LEU A 1 189 ? 58.318 45.309 24.859 1.00 45.67 189 LEU A N 1
ATOM 1344 C CA . LEU A 1 189 ? 57.433 45.916 23.887 1.00 45.60 189 LEU A CA 1
ATOM 1345 C C . LEU A 1 189 ? 56.067 45.987 24.584 1.00 49.93 189 LEU A C 1
ATOM 1346 O O . LEU A 1 189 ? 55.242 46.835 24.265 1.00 50.73 189 LEU A O 1
ATOM 1351 N N . GLY A 1 195 ? 45.540 50.071 28.844 1.00 43.70 195 GLY A N 1
ATOM 1352 C CA . GLY A 1 195 ? 44.289 49.564 29.405 1.00 44.21 195 GLY A CA 1
ATOM 1353 C C . GLY A 1 195 ? 43.911 48.286 28.689 1.00 44.68 195 GLY A C 1
ATOM 1354 O O . GLY A 1 195 ? 44.463 48.001 27.642 1.00 50.21 195 GLY A O 1
ATOM 1355 N N . SER A 1 196 ? 43.006 47.494 29.242 1.00 35.71 196 SER A N 1
ATOM 1356 C CA . SER A 1 196 ? 42.646 46.212 28.584 1.00 32.48 196 SER A CA 1
ATOM 1357 C C . SER A 1 196 ? 41.164 46.120 28.449 1.00 31.35 196 SER A C 1
ATOM 1358 O O . SER A 1 196 ? 40.362 46.673 29.246 1.00 33.97 196 SER A O 1
ATOM 1361 N N . SER A 1 197 ? 40.745 45.371 27.447 1.00 25.28 197 SER A N 1
ATOM 1362 C CA . SER A 1 197 ? 39.374 45.255 27.223 1.00 23.79 197 SER A CA 1
ATOM 1363 C C . SER A 1 197 ? 38.637 44.262 28.055 1.00 23.91 197 SER A C 1
ATOM 1364 O O . SER A 1 197 ? 37.432 44.395 28.244 1.00 29.26 197 SER A O 1
ATOM 1367 N N . GLY A 1 198 ? 39.280 43.155 28.471 1.00 20.73 198 GLY A N 1
ATOM 1368 C CA . GLY A 1 198 ? 38.579 42.009 28.986 1.00 20.17 198 GLY A CA 1
ATOM 1369 C C . GLY A 1 198 ? 37.789 41.103 28.034 1.00 20.15 198 GLY A C 1
ATOM 1370 O O . GLY A 1 198 ? 37.113 40.169 28.465 1.00 20.45 198 GLY A O 1
ATOM 1371 N N . SER A 1 199 ? 37.931 41.374 26.735 1.00 21.19 199 SER A N 1
ATOM 1372 C CA . SER A 1 199 ? 37.162 40.681 25.690 1.00 21.03 199 SER A CA 1
ATOM 1373 C C . SER A 1 199 ? 37.743 39.294 25.374 1.00 19.42 199 SER A C 1
ATOM 1374 O O . SER A 1 199 ? 38.882 39.024 25.617 1.00 19.15 199 SER A O 1
ATOM 1377 N N . LEU A 1 200 ? 36.918 38.461 24.840 1.00 17.20 200 LEU A N 1
ATOM 1378 C CA . LEU A 1 200 ? 37.377 37.233 24.237 1.00 15.99 200 LEU A CA 1
ATOM 1379 C C . LEU A 1 200 ? 38.193 37.479 22.925 1.00 16.56 200 LEU A C 1
ATOM 1380 O O . LEU A 1 200 ? 39.164 36.809 22.648 1.00 17.30 200 LEU A O 1
ATOM 1385 N N . VAL A 1 201 ? 37.709 38.411 22.125 1.00 15.35 201 VAL A N 1
ATOM 1386 C CA . VAL A 1 201 ? 38.381 38.855 20.899 1.00 15.54 201 VAL A CA 1
ATOM 1387 C C . VAL A 1 201 ? 38.175 40.299 20.625 1.00 18.77 201 VAL A C 1
ATOM 1388 O O . VAL A 1 201 ? 37.065 40.754 20.781 1.00 19.02 201 VAL A O 1
ATOM 1392 N N . ASP A 1 202 ? 39.249 40.990 20.266 1.00 18.83 202 ASP A N 1
ATOM 1393 C CA . ASP A 1 202 ? 39.201 42.356 19.837 1.00 21.60 202 ASP A CA 1
ATOM 1394 C C . ASP A 1 202 ? 39.716 42.430 18.397 1.00 19.61 202 ASP A C 1
ATOM 1395 O O . ASP A 1 202 ? 40.871 42.107 18.152 1.00 21.52 202 ASP A O 1
ATOM 1400 N N . ALA A 1 203 ? 38.811 42.767 17.522 1.00 17.36 203 ALA A N 1
ATOM 1401 C CA . ALA A 1 203 ? 39.121 42.939 16.126 1.00 19.53 203 ALA A CA 1
ATOM 1402 C C . ALA A 1 203 ? 40.068 44.151 15.983 1.00 20.17 203 ALA A C 1
ATOM 1403 O O . ALA A 1 203 ? 40.050 45.078 16.821 1.00 27.88 203 ALA A O 1
ATOM 1405 N N . VAL A 1 204 ? 40.765 44.204 14.889 1.00 20.81 204 VAL A N 1
ATOM 1406 C CA . VAL A 1 204 ? 41.660 45.291 14.499 1.00 23.46 204 VAL A CA 1
ATOM 1407 C C . VAL A 1 204 ? 40.930 45.975 13.347 1.00 24.59 204 VAL A C 1
ATOM 1408 O O . VAL A 1 204 ? 40.543 45.331 12.365 1.00 20.25 204 VAL A O 1
ATOM 1412 N N . GLU A 1 205 ? 40.669 47.277 13.453 1.00 24.27 205 GLU A N 1
ATOM 1413 C CA . GLU A 1 205 ? 39.873 47.950 12.462 1.00 27.81 205 GLU A CA 1
ATOM 1414 C C . GLU A 1 205 ? 40.648 47.898 11.165 1.00 22.47 205 GLU A C 1
ATOM 1415 O O . GLU A 1 205 ? 41.852 48.049 11.129 1.00 24.47 205 GLU A O 1
ATOM 1421 N N . GLY A 1 206 ? 39.921 47.566 10.121 1.00 20.82 206 GLY A N 1
ATOM 1422 C CA . GLY A 1 206 ? 40.486 47.526 8.796 1.00 17.46 206 GLY A CA 1
ATOM 1423 C C . GLY A 1 206 ? 41.072 46.201 8.433 1.00 16.17 206 GLY A C 1
ATOM 1424 O O . GLY A 1 206 ? 41.490 46.037 7.282 1.00 16.84 206 GLY A O 1
ATOM 1425 N N . ASP A 1 207 ? 41.045 45.237 9.361 1.00 14.45 207 ASP A N 1
ATOM 1426 C CA . ASP A 1 207 ? 41.663 43.946 9.069 1.00 15.42 207 ASP A CA 1
ATOM 1427 C C . ASP A 1 207 ? 40.616 42.864 9.330 1.00 13.58 207 ASP A C 1
ATOM 1428 O O . ASP A 1 207 ? 39.875 42.982 10.271 1.00 14.76 207 ASP A O 1
ATOM 1433 N N . MET A 1 208 ? 40.649 41.782 8.571 1.00 12.78 208 MET A N 1
ATOM 1434 C CA . MET A 1 208 ? 39.801 40.607 8.890 1.00 12.18 208 MET A CA 1
ATOM 1435 C C . MET A 1 208 ? 40.264 39.979 10.223 1.00 12.58 208 MET A C 1
ATOM 1436 O O . MET A 1 208 ? 41.443 39.997 10.572 1.00 14.80 208 MET A O 1
ATOM 1441 N N . THR A 1 209 ? 39.309 39.353 10.918 1.00 12.83 209 THR A N 1
ATOM 1442 C CA . THR A 1 209 ? 39.603 38.638 12.187 1.00 12.13 209 THR A CA 1
ATOM 1443 C C . THR A 1 209 ? 39.531 37.123 11.920 1.00 12.76 209 THR A C 1
ATOM 1444 O O . THR A 1 209 ? 38.472 36.664 11.503 1.00 12.70 209 THR A O 1
ATOM 1448 N N . LEU A 1 210 ? 40.602 36.365 12.148 1.00 11.96 210 LEU A N 1
ATOM 1449 C CA . LEU A 1 210 ? 40.556 34.893 12.119 1.00 12.59 210 LEU A CA 1
ATOM 1450 C C . LEU A 1 210 ? 40.048 34.333 13.402 1.00 14.96 210 LEU A C 1
ATOM 1451 O O . LEU A 1 210 ? 40.562 34.680 14.428 1.00 14.49 210 LEU A O 1
ATOM 1456 N N . ILE A 1 211 ? 39.033 33.509 13.318 1.00 13.49 211 ILE A N 1
ATOM 1457 C CA . ILE A 1 211 ? 38.396 32.924 14.499 1.00 13.88 211 ILE A CA 1
ATOM 1458 C C . ILE A 1 211 ? 38.419 31.433 14.504 1.00 13.46 211 ILE A C 1
ATOM 1459 O O . ILE A 1 211 ? 38.566 30.767 13.434 1.00 14.12 211 ILE A O 1
ATOM 1464 N N . PHE A 1 212 ? 38.323 30.883 15.720 1.00 13.13 212 PHE A N 1
ATOM 1465 C CA . PHE A 1 212 ? 38.369 29.458 15.989 1.00 12.77 212 PHE A CA 1
ATOM 1466 C C . PHE A 1 212 ? 37.235 28.915 16.804 1.00 15.28 212 PHE A C 1
ATOM 1467 O O . PHE A 1 212 ? 37.233 27.763 17.224 1.00 14.74 212 PHE A O 1
ATOM 1475 N N . SER A 1 213 ? 36.231 29.750 17.027 1.00 13.99 213 SER A N 1
ATOM 1476 C CA . SER A 1 213 ? 35.111 29.341 17.861 1.00 14.64 213 SER A CA 1
ATOM 1477 C C . SER A 1 213 ? 33.876 30.097 17.460 1.00 13.89 213 SER A C 1
ATOM 1478 O O . SER A 1 213 ? 33.960 31.235 17.055 1.00 14.72 213 SER A O 1
ATOM 1481 N N . GLU A 1 214 ? 32.742 29.507 17.802 1.00 14.49 214 GLU A N 1
ATOM 1482 C CA . GLU A 1 214 ? 31.467 30.200 17.643 1.00 15.17 214 GLU A CA 1
ATOM 1483 C C . GLU A 1 214 ? 31.337 31.365 18.609 1.00 13.15 214 GLU A C 1
ATOM 1484 O O . GLU A 1 214 ? 30.778 32.439 18.290 1.00 15.70 214 GLU A O 1
ATOM 1490 N N . GLU A 1 215 ? 31.939 31.266 19.807 1.00 15.33 215 GLU A N 1
ATOM 1491 C CA . GLU A 1 215 ? 31.889 32.332 20.781 1.00 15.19 215 GLU A CA 1
ATOM 1492 C C . GLU A 1 215 ? 32.578 33.584 20.231 1.00 14.04 215 GLU A C 1
ATOM 1493 O O . GLU A 1 215 ? 32.161 34.701 20.416 1.00 14.47 215 GLU A O 1
ATOM 1499 N N . GLU A 1 216 ? 33.653 33.425 19.465 1.00 13.30 216 GLU A N 1
ATOM 1500 C CA . GLU A 1 216 ? 34.311 34.573 18.887 1.00 13.61 216 GLU A CA 1
ATOM 1501 C C . GLU A 1 216 ? 33.455 35.191 17.789 1.00 14.15 216 GLU A C 1
ATOM 1502 O O . GLU A 1 216 ? 33.380 36.388 17.674 1.00 14.45 216 GLU A O 1
ATOM 1508 N N . LEU A 1 217 ? 32.886 34.354 16.945 1.00 12.97 217 LEU A N 1
ATOM 1509 C CA . LEU A 1 217 ? 31.919 34.782 15.867 1.00 12.86 217 LEU A CA 1
ATOM 1510 C C . LEU A 1 217 ? 30.806 35.647 16.496 1.00 12.38 217 LEU A C 1
ATOM 1511 O O . LEU A 1 217 ? 30.605 36.745 16.081 1.00 13.61 217 LEU A O 1
ATOM 1516 N N . ASP A 1 218 ? 30.183 35.147 17.545 1.00 14.21 218 ASP A N 1
ATOM 1517 C CA . ASP A 1 218 ? 29.072 35.842 18.135 1.00 15.80 218 ASP A CA 1
ATOM 1518 C C . ASP A 1 218 ? 29.491 37.127 18.762 1.00 15.94 218 ASP A C 1
ATOM 1519 O O . ASP A 1 218 ? 28.745 38.093 18.731 1.00 17.77 218 ASP A O 1
ATOM 1524 N N . ALA A 1 219 ? 30.676 37.169 19.366 1.00 15.70 219 ALA A N 1
ATOM 1525 C CA . ALA A 1 219 ? 31.212 38.392 19.951 1.00 16.16 219 ALA A CA 1
ATOM 1526 C C . ALA A 1 219 ? 31.450 39.482 18.944 1.00 16.54 219 ALA A C 1
ATOM 1527 O O . ALA A 1 219 ? 31.172 40.673 19.106 1.00 17.97 219 ALA A O 1
ATOM 1529 N N . LEU A 1 220 ? 32.005 39.117 17.792 1.00 13.32 220 LEU A N 1
ATOM 1530 C CA . LEU A 1 220 ? 32.224 40.019 16.748 1.00 13.60 220 LEU A CA 1
ATOM 1531 C C . LEU A 1 220 ? 30.935 40.559 16.119 1.00 14.02 220 LEU A C 1
ATOM 1532 O O . LEU A 1 220 ? 30.886 41.767 15.840 1.00 15.79 220 LEU A O 1
ATOM 1537 N N . ILE A 1 221 ? 29.924 39.726 16.017 1.00 13.63 221 ILE A N 1
ATOM 1538 C CA . ILE A 1 221 ? 28.635 40.173 15.561 1.00 15.50 221 ILE A CA 1
ATOM 1539 C C . ILE A 1 221 ? 28.080 41.179 16.580 1.00 16.37 221 ILE A C 1
ATOM 1540 O O . ILE A 1 221 ? 27.620 42.235 16.174 1.00 16.48 221 ILE A O 1
ATOM 1545 N N . SER A 1 222 ? 28.095 40.817 17.880 1.00 17.62 222 SER A N 1
ATOM 1546 C CA . SER A 1 222 ? 27.528 41.728 18.947 1.00 19.68 222 SER A CA 1
ATOM 1547 C C . SER A 1 222 ? 28.257 42.996 19.037 1.00 20.65 222 SER A C 1
ATOM 1548 O O . SER A 1 222 ? 27.700 44.074 19.357 1.00 22.63 222 SER A O 1
ATOM 1551 N N . ALA A 1 223 ? 29.548 42.963 18.769 1.00 17.76 223 ALA A N 1
ATOM 1552 C CA . ALA A 1 223 ? 30.341 44.199 18.823 1.00 20.22 223 ALA A CA 1
ATOM 1553 C C . ALA A 1 223 ? 30.178 45.150 17.656 1.00 23.42 223 ALA A C 1
ATOM 1554 O O . ALA A 1 223 ? 30.715 46.263 17.709 1.00 25.80 223 ALA A O 1
ATOM 1556 N N . ASN A 1 224 ? 29.463 44.752 16.612 1.00 20.25 224 ASN A N 1
ATOM 1557 C CA . ASN A 1 224 ? 29.353 45.487 15.365 1.00 22.71 224 ASN A CA 1
ATOM 1558 C C . ASN A 1 224 ? 27.941 45.602 14.888 1.00 22.76 224 ASN A C 1
ATOM 1559 O O . ASN A 1 224 ? 27.570 45.227 13.781 1.00 19.24 224 ASN A O 1
ATOM 1564 N N . PRO A 1 225 ? 27.054 46.085 15.802 1.00 23.20 225 PRO A N 1
ATOM 1565 C CA . PRO A 1 225 ? 25.622 46.045 15.516 1.00 26.01 225 PRO A CA 1
ATOM 1566 C C . PRO A 1 225 ? 25.239 46.807 14.260 1.00 22.54 225 PRO A C 1
ATOM 1567 O O . PRO A 1 225 ? 24.267 46.468 13.630 1.00 29.27 225 PRO A O 1
ATOM 1571 N N . ASP A 1 226 ? 25.977 47.865 13.959 1.00 25.74 226 ASP A N 1
ATOM 1572 C CA . ASP A 1 226 ? 25.628 48.737 12.845 1.00 30.84 226 ASP A CA 1
ATOM 1573 C C . ASP A 1 226 ? 26.465 48.530 11.581 1.00 25.48 226 ASP A C 1
ATOM 1574 O O . ASP A 1 226 ? 26.400 49.332 10.646 1.00 28.87 226 ASP A O 1
ATOM 1579 N N . LYS A 1 227 ? 27.187 47.392 11.488 1.00 22.09 227 LYS A N 1
ATOM 1580 C CA . LYS A 1 227 ? 27.938 47.043 10.282 1.00 19.29 227 LYS A CA 1
ATOM 1581 C C . LYS A 1 227 ? 27.507 45.629 9.892 1.00 17.09 227 LYS A C 1
ATOM 1582 O O . LYS A 1 227 ? 26.974 44.842 10.695 1.00 19.64 227 LYS A O 1
ATOM 1588 N N . LEU A 1 228 ? 27.714 45.372 8.631 1.00 16.65 228 LEU A N 1
ATOM 1589 C CA . LEU A 1 228 ? 27.601 44.060 8.061 1.00 15.98 228 LEU A CA 1
ATOM 1590 C C . LEU A 1 228 ? 28.820 43.242 8.473 1.00 16.06 228 LEU A C 1
ATOM 1591 O O . LEU A 1 228 ? 29.936 43.815 8.603 1.00 15.20 228 LEU A O 1
ATOM 1596 N N . VAL A 1 229 ? 28.589 41.968 8.707 1.00 12.82 229 VAL A N 1
ATOM 1597 C CA . VAL A 1 229 ? 29.679 41.061 9.129 1.00 13.44 229 VAL A CA 1
ATOM 1598 C C . VAL A 1 229 ? 29.721 40.066 7.987 1.00 12.67 229 VAL A C 1
ATOM 1599 O O . VAL A 1 229 ? 28.769 39.278 7.758 1.00 12.92 229 VAL A O 1
ATOM 1603 N N . VAL A 1 230 ? 30.831 39.980 7.313 1.00 12.12 230 VAL A N 1
ATOM 1604 C CA . VAL A 1 230 ? 31.038 39.057 6.246 1.00 11.80 230 VAL A CA 1
ATOM 1605 C C . VAL A 1 230 ? 31.888 37.909 6.709 1.00 12.13 230 VAL A C 1
ATOM 1606 O O . VAL A 1 230 ? 33.058 38.077 7.091 1.00 12.38 230 VAL A O 1
ATOM 1610 N N . VAL A 1 231 ? 31.327 36.718 6.678 1.00 11.41 231 VAL A N 1
ATOM 1611 C CA . VAL A 1 231 ? 32.071 35.505 6.996 1.00 12.24 231 VAL A CA 1
ATOM 1612 C C . VAL A 1 231 ? 32.748 34.952 5.762 1.00 13.39 231 VAL A C 1
ATOM 1613 O O . VAL A 1 231 ? 32.085 34.681 4.763 1.00 12.24 231 VAL A O 1
ATOM 1617 N N . PHE A 1 232 ? 34.102 34.877 5.742 1.00 11.80 232 PHE A N 1
ATOM 1618 C CA . PHE A 1 232 ? 34.922 34.332 4.657 1.00 11.63 232 PHE A CA 1
ATOM 1619 C C . PHE A 1 232 ? 35.248 32.891 5.121 1.00 11.93 232 PHE A C 1
ATOM 1620 O O . PHE A 1 232 ? 36.072 32.682 6.062 1.00 13.65 232 PHE A O 1
ATOM 1628 N N . GLY A 1 233 ? 34.540 31.940 4.499 1.00 11.05 233 GLY A N 1
ATOM 1629 C CA . GLY A 1 233 ? 34.819 30.512 4.769 1.00 10.20 233 GLY A CA 1
ATOM 1630 C C . GLY A 1 233 ? 35.739 30.000 3.742 1.00 11.09 233 GLY A C 1
ATOM 1631 O O . GLY A 1 233 ? 35.591 30.144 2.544 1.00 12.52 233 GLY A O 1
ATOM 1632 N N . ALA A 1 234 ? 36.820 29.395 4.307 1.00 11.26 234 ALA A N 1
ATOM 1633 C CA . ALA A 1 234 ? 37.903 28.798 3.514 1.00 13.10 234 ALA A CA 1
ATOM 1634 C C . ALA A 1 234 ? 38.173 27.404 4.124 1.00 11.35 234 ALA A C 1
ATOM 1635 O O . ALA A 1 234 ? 37.746 27.039 5.205 1.00 12.34 234 ALA A O 1
ATOM 1637 N N . LEU A 1 235 ? 38.968 26.676 3.368 1.00 11.91 235 LEU A N 1
ATOM 1638 C CA . LEU A 1 235 ? 39.597 25.447 3.784 1.00 13.21 235 LEU A CA 1
ATOM 1639 C C . LEU A 1 235 ? 41.071 25.531 3.573 1.00 14.57 235 LEU A C 1
ATOM 1640 O O . LEU A 1 235 ? 41.557 26.147 2.636 1.00 13.97 235 LEU A O 1
ATOM 1645 N N . THR A 1 236 ? 41.832 24.794 4.388 1.00 14.87 236 THR A N 1
ATOM 1646 C CA . THR A 1 236 ? 43.261 24.972 4.318 1.00 15.58 236 THR A CA 1
ATOM 1647 C C . THR A 1 236 ? 43.947 24.499 3.060 1.00 15.55 236 THR A C 1
ATOM 1648 O O . THR A 1 236 ? 44.905 25.075 2.674 1.00 18.89 236 THR A O 1
ATOM 1652 N N . TRP A 1 237 ? 43.337 23.599 2.315 1.00 17.17 237 TRP A N 1
ATOM 1653 C CA . TRP A 1 237 ? 43.918 23.072 1.077 1.00 15.84 237 TRP A CA 1
ATOM 1654 C C . TRP A 1 237 ? 43.271 23.606 -0.209 1.00 15.81 237 TRP A C 1
ATOM 1655 O O . TRP A 1 237 ? 43.609 23.282 -1.294 1.00 17.98 237 TRP A O 1
ATOM 1666 N N . CYS A 1 238 ? 42.285 24.499 -0.028 1.00 16.64 238 CYS A N 1
ATOM 1667 C CA . CYS A 1 238 ? 41.529 25.030 -1.138 1.00 18.52 238 CYS A CA 1
ATOM 1668 C C . CYS A 1 238 ? 42.365 26.081 -1.837 1.00 18.59 238 CYS A C 1
ATOM 1669 O O . CYS A 1 238 ? 42.606 27.159 -1.327 1.00 20.08 238 CYS A O 1
ATOM 1672 N N . ARG A 1 239 ? 42.776 25.847 -3.059 1.00 18.40 239 ARG A N 1
ATOM 1673 C CA . ARG A 1 239 ? 43.494 26.817 -3.827 1.00 19.68 239 ARG A CA 1
ATOM 1674 C C . ARG A 1 239 ? 42.771 28.123 -4.208 1.00 17.41 239 ARG A C 1
ATOM 1675 O O . ARG A 1 239 ? 43.365 29.178 -4.043 1.00 18.20 239 ARG A O 1
ATOM 1683 N N . PRO A 1 240 ? 41.536 28.026 -4.768 1.00 19.51 240 PRO A N 1
ATOM 1684 C CA . PRO A 1 240 ? 40.812 29.277 -5.022 1.00 19.71 240 PRO A CA 1
ATOM 1685 C C . PRO A 1 240 ? 40.656 30.123 -3.778 1.00 18.96 240 PRO A C 1
ATOM 1686 O O . PRO A 1 240 ? 40.619 31.364 -3.872 1.00 19.02 240 PRO A O 1
ATOM 1690 N N . CYS A 1 241 ? 40.513 29.511 -2.590 1.00 14.71 241 CYS A N 1
ATOM 1691 C CA . CYS A 1 241 ? 40.500 30.300 -1.345 1.00 14.64 241 CYS A CA 1
ATOM 1692 C C . CYS A 1 241 ? 41.709 31.176 -1.189 1.00 15.60 241 CYS A C 1
ATOM 1693 O O . CYS A 1 241 ? 41.619 32.342 -0.780 1.00 15.95 241 CYS A O 1
ATOM 1696 N N . LYS A 1 242 ? 42.885 30.648 -1.502 1.00 14.76 242 LYS A N 1
ATOM 1697 C CA . LYS A 1 242 ? 44.105 31.369 -1.321 1.00 18.16 242 LYS A CA 1
ATOM 1698 C C . LYS A 1 242 ? 44.147 32.576 -2.182 1.00 16.07 242 LYS A C 1
ATOM 1699 O O . LYS A 1 242 ? 44.618 33.660 -1.719 1.00 15.04 242 LYS A O 1
ATOM 1705 N N . GLY A 1 243 ? 43.602 32.459 -3.384 1.00 15.99 243 GLY A N 1
ATOM 1706 C CA . GLY A 1 243 ? 43.504 33.582 -4.296 1.00 16.13 243 GLY A CA 1
ATOM 1707 C C . GLY A 1 243 ? 42.641 34.753 -3.866 1.00 16.38 243 GLY A C 1
ATOM 1708 O O . GLY A 1 243 ? 42.823 35.881 -4.373 1.00 18.74 243 GLY A O 1
ATOM 1709 N N . MET A 1 244 ? 41.718 34.490 -2.950 1.00 13.93 244 MET A N 1
ATOM 1710 C CA . MET A 1 244 ? 40.797 35.499 -2.470 1.00 13.81 244 MET A CA 1
ATOM 1711 C C . MET A 1 244 ? 41.321 36.210 -1.226 1.00 14.01 244 MET A C 1
ATOM 1712 O O . MET A 1 244 ? 40.729 37.208 -0.743 1.00 12.13 244 MET A O 1
ATOM 1717 N N . GLN A 1 245 ? 42.394 35.735 -0.620 1.00 11.94 245 GLN A N 1
ATOM 1718 C CA . GLN A 1 245 ? 42.872 36.315 0.650 1.00 11.58 245 GLN A CA 1
ATOM 1719 C C . GLN A 1 245 ? 43.338 37.767 0.481 1.00 11.41 245 GLN A C 1
ATOM 1720 O O . GLN A 1 245 ? 42.884 38.616 1.232 1.00 12.18 245 GLN A O 1
ATOM 1726 N N . ARG A 1 246 ? 44.155 38.031 -0.508 1.00 12.24 246 ARG A N 1
ATOM 1727 C CA . ARG A 1 246 ? 44.586 39.393 -0.745 1.00 14.57 246 ARG A CA 1
ATOM 1728 C C . ARG A 1 246 ? 43.407 40.327 -1.124 1.00 13.11 246 ARG A C 1
ATOM 1729 O O . ARG A 1 246 ? 43.286 41.455 -0.527 1.00 13.02 246 ARG A O 1
ATOM 1737 N N . PRO A 1 247 ? 42.516 39.895 -2.021 1.00 12.62 247 PRO A N 1
ATOM 1738 C CA . PRO A 1 247 ? 41.351 40.694 -2.293 1.00 13.55 247 PRO A CA 1
ATOM 1739 C C . PRO A 1 247 ? 40.629 41.041 -1.037 1.00 11.92 247 PRO A C 1
ATOM 1740 O O . PRO A 1 247 ? 40.170 42.204 -0.835 1.00 13.40 247 PRO A O 1
ATOM 1744 N N . VAL A 1 248 ? 40.349 40.012 -0.168 1.00 11.58 248 VAL A N 1
ATOM 1745 C CA . VAL A 1 248 ? 39.584 40.331 1.008 1.00 11.86 248 VAL A CA 1
ATOM 1746 C C . VAL A 1 248 ? 40.305 41.309 1.970 1.00 12.24 248 VAL A C 1
ATOM 1747 O O . VAL A 1 248 ? 39.694 42.164 2.644 1.00 12.67 248 VAL A O 1
ATOM 1751 N N . GLN A 1 249 ? 41.643 41.234 2.110 1.00 11.23 249 GLN A N 1
ATOM 1752 C CA . GLN A 1 249 ? 42.370 42.179 2.866 1.00 12.69 249 GLN A CA 1
ATOM 1753 C C . GLN A 1 249 ? 42.132 43.579 2.334 1.00 12.09 249 GLN A C 1
ATOM 1754 O O . GLN A 1 249 ? 41.936 44.488 3.132 1.00 12.58 249 GLN A O 1
ATOM 1760 N N . LYS A 1 250 ? 42.094 43.756 1.015 1.00 11.30 250 LYS A N 1
ATOM 1761 C CA . LYS A 1 250 ? 41.892 45.118 0.462 1.00 11.92 250 LYS A CA 1
ATOM 1762 C C . LYS A 1 250 ? 40.491 45.558 0.711 1.00 12.18 250 LYS A C 1
ATOM 1763 O O . LYS A 1 250 ? 40.237 46.715 1.097 1.00 13.92 250 LYS A O 1
ATOM 1769 N N . LEU A 1 251 ? 39.524 44.645 0.563 1.00 11.34 251 LEU A N 1
ATOM 1770 C CA . LEU A 1 251 ? 38.083 45.032 0.838 1.00 12.11 251 LEU A CA 1
ATOM 1771 C C . LEU A 1 251 ? 37.863 45.351 2.311 1.00 12.23 251 LEU A C 1
ATOM 1772 O O . LEU A 1 251 ? 37.113 46.250 2.699 1.00 11.21 251 LEU A O 1
ATOM 1777 N N . ALA A 1 252 ? 38.563 44.653 3.183 1.00 11.12 252 ALA A N 1
ATOM 1778 C CA . ALA A 1 252 ? 38.446 44.928 4.636 1.00 12.49 252 ALA A CA 1
ATOM 1779 C C . ALA A 1 252 ? 38.934 46.293 5.040 1.00 12.21 252 ALA A C 1
ATOM 1780 O O . ALA A 1 252 ? 38.298 46.940 5.865 1.00 14.21 252 ALA A O 1
ATOM 1782 N N . GLU A 1 253 ? 39.944 46.771 4.364 1.00 13.03 253 GLU A N 1
ATOM 1783 C CA . GLU A 1 253 ? 40.387 48.152 4.583 1.00 14.08 253 GLU A CA 1
ATOM 1784 C C . GLU A 1 253 ? 39.438 49.160 3.958 1.00 14.77 253 GLU A C 1
ATOM 1785 O O . GLU A 1 253 ? 39.006 50.114 4.583 1.00 15.18 253 GLU A O 1
ATOM 1791 N N . HIS A 1 254 ? 39.102 48.947 2.699 1.00 14.20 254 HIS A N 1
ATOM 1792 C CA . HIS A 1 254 ? 38.285 49.898 1.943 1.00 14.38 254 HIS A CA 1
ATOM 1793 C C . HIS A 1 254 ? 36.933 50.075 2.494 1.00 13.52 254 HIS A C 1
ATOM 1794 O O . HIS A 1 254 ? 36.423 51.224 2.562 1.00 14.46 254 HIS A O 1
ATOM 1801 N N . TYR A 1 255 ? 36.338 48.965 2.980 1.00 13.01 255 TYR A N 1
ATOM 1802 C CA . TYR A 1 255 ? 34.943 48.963 3.444 1.00 13.08 255 TYR A CA 1
ATOM 1803 C C . TYR A 1 255 ? 34.837 49.013 4.977 1.00 14.25 255 TYR A C 1
ATOM 1804 O O . TYR A 1 255 ? 33.760 48.726 5.505 1.00 15.04 255 TYR A O 1
ATOM 1813 N N . LYS A 1 256 ? 35.912 49.423 5.677 1.00 13.96 256 LYS A N 1
ATOM 1814 C CA . LYS A 1 256 ? 35.910 49.340 7.147 1.00 16.50 256 LYS A CA 1
ATOM 1815 C C . LYS A 1 256 ? 34.809 50.125 7.841 1.00 15.09 256 LYS A C 1
ATOM 1816 O O . LYS A 1 256 ? 34.330 49.722 8.957 1.00 17.50 256 LYS A O 1
ATOM 1822 N N . ASP A 1 257 ? 34.284 51.144 7.198 1.00 16.54 257 ASP A N 1
ATOM 1823 C CA . ASP A 1 257 ? 33.227 51.864 7.873 1.00 15.51 257 ASP A CA 1
ATOM 1824 C C . ASP A 1 257 ? 31.915 51.158 7.819 1.00 15.76 257 ASP A C 1
ATOM 1825 O O . ASP A 1 257 ? 30.970 51.513 8.562 1.00 19.03 257 ASP A O 1
ATOM 1830 N N . HIS A 1 258 ? 31.802 50.144 6.959 1.00 16.35 258 HIS A N 1
ATOM 1831 C CA . HIS A 1 258 ? 30.574 49.467 6.673 1.00 15.85 258 HIS A CA 1
ATOM 1832 C C . HIS A 1 258 ? 30.486 47.994 6.995 1.00 17.27 258 HIS A C 1
ATOM 1833 O O . HIS A 1 258 ? 29.384 47.469 7.187 1.00 16.43 258 HIS A O 1
ATOM 1840 N N . ILE A 1 259 ? 31.645 47.348 6.969 1.00 15.10 259 ILE A N 1
ATOM 1841 C CA . ILE A 1 259 ? 31.731 45.866 6.890 1.00 14.82 259 ILE A CA 1
ATOM 1842 C C . ILE A 1 259 ? 32.887 45.472 7.742 1.00 14.81 259 ILE A C 1
ATOM 1843 O O . ILE A 1 259 ? 33.978 46.016 7.609 1.00 15.86 259 ILE A O 1
ATOM 1848 N N . VAL A 1 260 ? 32.694 44.500 8.621 1.00 12.90 260 VAL A N 1
ATOM 1849 C CA . VAL A 1 260 ? 33.810 43.736 9.233 1.00 14.41 260 VAL A CA 1
ATOM 1850 C C . VAL A 1 260 ? 33.847 42.310 8.648 1.00 13.37 260 VAL A C 1
ATOM 1851 O O . VAL A 1 260 ? 32.820 41.677 8.441 1.00 12.51 260 VAL A O 1
ATOM 1855 N N . PHE A 1 261 ? 35.064 41.838 8.427 1.00 11.90 261 PHE A N 1
ATOM 1856 C CA . PHE A 1 261 ? 35.241 40.512 7.847 1.00 11.59 261 PHE A CA 1
ATOM 1857 C C . PHE A 1 261 ? 35.781 39.596 8.922 1.00 11.18 261 PHE A C 1
ATOM 1858 O O . PHE A 1 261 ? 36.674 39.931 9.702 1.00 12.20 261 PHE A O 1
ATOM 1866 N N . VAL A 1 262 ? 35.270 38.380 8.883 1.00 11.83 262 VAL A N 1
ATOM 1867 C CA . VAL A 1 262 ? 35.593 37.356 9.867 1.00 13.25 262 VAL A CA 1
ATOM 1868 C C . VAL A 1 262 ? 35.891 36.105 9.129 1.00 14.79 262 VAL A C 1
ATOM 1869 O O . VAL A 1 262 ? 35.036 35.586 8.427 1.00 16.09 262 VAL A O 1
ATOM 1873 N N . LYS A 1 263 ? 37.095 35.574 9.270 1.00 12.35 263 LYS A N 1
ATOM 1874 C CA . LYS A 1 263 ? 37.571 34.460 8.459 1.00 11.71 263 LYS A CA 1
ATOM 1875 C C . LYS A 1 263 ? 37.565 33.215 9.322 1.00 12.86 263 LYS A C 1
ATOM 1876 O O . LYS A 1 263 ? 37.975 33.261 10.470 1.00 14.88 263 LYS A O 1
ATOM 1882 N N . LEU A 1 264 ? 37.128 32.113 8.775 1.00 12.82 264 LEU A N 1
ATOM 1883 C CA . LEU A 1 264 ? 37.256 30.886 9.448 1.00 15.01 264 LEU A CA 1
ATOM 1884 C C . LEU A 1 264 ? 37.592 29.812 8.389 1.00 15.65 264 LEU A C 1
ATOM 1885 O O . LEU A 1 264 ? 37.003 29.761 7.326 1.00 15.71 264 LEU A O 1
ATOM 1890 N N . PHE A 1 265 ? 38.461 28.924 8.835 1.00 13.19 265 PHE A N 1
ATOM 1891 C CA . PHE A 1 265 ? 38.789 27.723 8.086 1.00 12.32 265 PHE A CA 1
ATOM 1892 C C . PHE A 1 265 ? 37.949 26.597 8.651 1.00 14.31 265 PHE A C 1
ATOM 1893 O O . PHE A 1 265 ? 38.038 26.238 9.840 1.00 14.54 265 PHE A O 1
ATOM 1901 N N . GLY A 1 266 ? 37.099 26.045 7.791 1.00 13.53 266 GLY A N 1
ATOM 1902 C CA . GLY A 1 266 ? 36.059 25.094 8.248 1.00 13.34 266 GLY A CA 1
ATOM 1903 C C . GLY A 1 266 ? 36.650 23.879 8.931 1.00 14.19 266 GLY A C 1
ATOM 1904 O O . GLY A 1 266 ? 36.112 23.370 9.909 1.00 15.72 266 GLY A O 1
ATOM 1905 N N . ASN A 1 267 ? 37.758 23.440 8.383 1.00 15.07 267 ASN A N 1
ATOM 1906 C CA . ASN A 1 267 ? 38.440 22.245 8.897 1.00 16.36 267 ASN A CA 1
ATOM 1907 C C . ASN A 1 267 ? 39.359 22.460 10.104 1.00 15.52 267 ASN A C 1
ATOM 1908 O O . ASN A 1 267 ? 40.116 21.558 10.471 1.00 18.07 267 ASN A O 1
ATOM 1913 N N . ALA A 1 268 ? 39.351 23.686 10.687 1.00 14.35 268 ALA A N 1
ATOM 1914 C CA . ALA A 1 268 ? 40.334 23.998 11.756 1.00 14.06 268 ALA A CA 1
ATOM 1915 C C . ALA A 1 268 ? 40.085 23.111 12.959 1.00 15.08 268 ALA A C 1
ATOM 1916 O O . ALA A 1 268 ? 41.075 22.528 13.536 1.00 17.34 268 ALA A O 1
ATOM 1918 N N . ASN A 1 269 ? 38.845 22.996 13.413 1.00 14.46 269 ASN A N 1
ATOM 1919 C CA . ASN A 1 269 ? 38.573 22.275 14.659 1.00 15.69 269 ASN A CA 1
ATOM 1920 C C . ASN A 1 269 ? 37.112 21.801 14.705 1.00 17.39 269 ASN A C 1
ATOM 1921 O O . ASN A 1 269 ? 36.371 22.003 13.745 1.00 16.15 269 ASN A O 1
ATOM 1926 N N . LYS A 1 270 ? 36.664 21.218 15.821 1.00 17.90 270 LYS A N 1
ATOM 1927 C CA . LYS A 1 270 ? 35.310 20.709 15.899 1.00 18.97 270 LYS A CA 1
ATOM 1928 C C . LYS A 1 270 ? 34.273 21.802 15.764 1.00 16.75 270 LYS A C 1
ATOM 1929 O O . LYS A 1 270 ? 33.201 21.591 15.164 1.00 20.43 270 LYS A O 1
ATOM 1933 N N . GLN A 1 271 ? 34.590 22.984 16.253 1.00 15.94 271 GLN A N 1
ATOM 1934 C CA . GLN A 1 271 ? 33.639 24.082 16.302 1.00 18.30 271 GLN A CA 1
ATOM 1935 C C . GLN A 1 271 ? 33.494 24.653 14.901 1.00 17.26 271 GLN A C 1
ATOM 1936 O O . GLN A 1 271 ? 32.385 24.936 14.411 1.00 17.06 271 GLN A O 1
ATOM 1942 N N . THR A 1 272 ? 34.640 24.849 14.238 1.00 15.14 272 THR A N 1
ATOM 1943 C CA . THR A 1 272 ? 34.571 25.409 12.899 1.00 15.45 272 THR A CA 1
ATOM 1944 C C . THR A 1 272 ? 33.888 24.488 11.906 1.00 16.02 272 THR A C 1
ATOM 1945 O O . THR A 1 272 ? 33.130 24.955 11.081 1.00 15.63 272 THR A O 1
ATOM 1949 N N . LYS A 1 273 ? 34.058 23.190 12.084 1.00 15.91 273 LYS A N 1
ATOM 1950 C CA . LYS A 1 273 ? 33.355 22.200 11.288 1.00 17.64 273 LYS A CA 1
ATOM 1951 C C . LYS A 1 273 ? 31.855 22.321 11.468 1.00 18.70 273 LYS A C 1
ATOM 1952 O O . LYS A 1 273 ? 31.095 22.282 10.525 1.00 17.91 273 LYS A O 1
ATOM 1958 N N . ARG A 1 274 ? 31.438 22.524 12.694 1.00 17.92 274 ARG A N 1
ATOM 1959 C CA . ARG A 1 274 ? 30.041 22.689 13.026 1.00 19.24 274 ARG A CA 1
ATOM 1960 C C . ARG A 1 274 ? 29.465 23.961 12.535 1.00 18.29 274 ARG A C 1
ATOM 1961 O O . ARG A 1 274 ? 28.330 23.986 11.944 1.00 17.39 274 ARG A O 1
ATOM 1969 N N . ILE A 1 275 ? 30.231 25.036 12.626 1.00 16.71 275 ILE A N 1
ATOM 1970 C CA . ILE A 1 275 ? 29.770 26.287 12.069 1.00 16.93 275 ILE A CA 1
ATOM 1971 C C . ILE A 1 275 ? 29.528 26.090 10.557 1.00 17.50 275 ILE A C 1
ATOM 1972 O O . ILE A 1 275 ? 28.502 26.551 10.025 1.00 19.74 275 ILE A O 1
ATOM 1977 N N . PHE A 1 276 ? 30.462 25.493 9.850 1.00 16.18 276 PHE A N 1
ATOM 1978 C CA . PHE A 1 276 ? 30.311 25.221 8.397 1.00 16.98 276 PHE A CA 1
ATOM 1979 C C . PHE A 1 276 ? 29.092 24.370 8.097 1.00 20.61 276 PHE A C 1
ATOM 1980 O O . PHE A 1 276 ? 28.272 24.738 7.231 1.00 20.77 276 PHE A O 1
ATOM 1988 N N . LYS A 1 277 ? 28.965 23.275 8.816 1.00 20.98 277 LYS A N 1
ATOM 1989 C CA . LYS A 1 277 ? 27.927 22.277 8.451 1.00 23.24 277 LYS A CA 1
ATOM 1990 C C . LYS A 1 277 ? 26.546 22.676 9.012 1.00 24.52 277 LYS A C 1
ATOM 1991 O O . LYS A 1 277 ? 25.546 22.656 8.273 1.00 30.22 277 LYS A O 1
ATOM 1997 N N . GLU A 1 278 ? 26.446 23.057 10.259 1.00 22.51 278 GLU A N 1
ATOM 1998 C CA . GLU A 1 278 ? 25.167 23.313 10.881 1.00 22.57 278 GLU A CA 1
ATOM 1999 C C . GLU A 1 278 ? 24.673 24.734 10.849 1.00 27.17 278 GLU A C 1
ATOM 2000 O O . GLU A 1 278 ? 23.463 25.000 10.698 1.00 27.37 278 GLU A O 1
ATOM 2006 N N . ARG A 1 279 ? 25.548 25.708 11.066 1.00 18.51 279 ARG A N 1
ATOM 2007 C CA . ARG A 1 279 ? 25.090 27.070 11.110 1.00 17.89 279 ARG A CA 1
ATOM 2008 C C . ARG A 1 279 ? 24.883 27.666 9.728 1.00 16.63 279 ARG A C 1
ATOM 2009 O O . ARG A 1 279 ? 23.857 28.308 9.493 1.00 22.26 279 ARG A O 1
ATOM 2017 N N . PHE A 1 280 ? 25.867 27.490 8.867 1.00 14.84 280 PHE A N 1
ATOM 2018 C CA . PHE A 1 280 ? 25.813 28.119 7.545 1.00 17.95 280 PHE A CA 1
ATOM 2019 C C . PHE A 1 280 ? 25.594 27.204 6.375 1.00 17.99 280 PHE A C 1
ATOM 2020 O O . PHE A 1 280 ? 25.346 27.685 5.270 1.00 22.31 280 PHE A O 1
ATOM 2028 N N . GLN A 1 281 ? 25.761 25.911 6.570 1.00 19.84 281 GLN A N 1
ATOM 2029 C CA . GLN A 1 281 ? 25.591 24.923 5.525 1.00 21.43 281 GLN A CA 1
ATOM 2030 C C . GLN A 1 281 ? 26.419 25.194 4.303 1.00 21.11 281 GLN A C 1
ATOM 2031 O O . GLN A 1 281 ? 25.940 25.189 3.136 1.00 22.44 281 GLN A O 1
ATOM 2037 N N . ILE A 1 282 ? 27.722 25.490 4.529 1.00 19.52 282 ILE A N 1
ATOM 2038 C CA . ILE A 1 282 ? 28.583 25.803 3.465 1.00 19.15 282 ILE A CA 1
ATOM 2039 C C . ILE A 1 282 ? 28.977 24.605 2.603 1.00 22.45 282 ILE A C 1
ATOM 2040 O O . ILE A 1 282 ? 29.504 23.662 3.123 1.00 27.73 282 ILE A O 1
ATOM 2045 N N . ARG A 1 283 ? 28.722 24.677 1.288 1.00 24.03 283 ARG A N 1
ATOM 2046 C CA . ARG A 1 283 ? 28.893 23.529 0.402 1.00 29.80 283 ARG A CA 1
ATOM 2047 C C . ARG A 1 283 ? 30.076 23.665 -0.552 1.00 30.85 283 ARG A C 1
ATOM 2048 O O . ARG A 1 283 ? 30.607 22.650 -0.991 1.00 34.39 283 ARG A O 1
ATOM 2056 N N . SER A 1 284 ? 30.513 24.888 -0.816 1.00 25.03 284 SER A N 1
ATOM 2057 C CA . SER A 1 284 ? 31.667 25.167 -1.689 1.00 23.97 284 SER A CA 1
ATOM 2058 C C . SER A 1 284 ? 32.439 26.309 -1.043 1.00 19.69 284 SER A C 1
ATOM 2059 O O . SER A 1 284 ? 31.870 27.140 -0.332 1.00 18.19 284 SER A O 1
ATOM 2062 N N . THR A 1 285 ? 33.745 26.315 -1.303 1.00 18.01 285 THR A N 1
ATOM 2063 C CA . THR A 1 285 ? 34.629 27.391 -0.796 1.00 16.86 285 THR A CA 1
ATOM 2064 C C . THR A 1 285 ? 35.464 27.925 -1.920 1.00 13.10 285 THR A C 1
ATOM 2065 O O . THR A 1 285 ? 35.692 27.226 -2.944 1.00 17.85 285 THR A O 1
ATOM 2069 N N . PRO A 1 286 ? 35.932 29.167 -1.855 1.00 12.19 286 PRO A N 1
ATOM 2070 C CA . PRO A 1 286 ? 35.565 30.111 -0.810 1.00 12.89 286 PRO A CA 1
ATOM 2071 C C . PRO A 1 286 ? 34.072 30.514 -0.757 1.00 13.05 286 PRO A C 1
ATOM 2072 O O . PRO A 1 286 ? 33.395 30.518 -1.815 1.00 15.44 286 PRO A O 1
ATOM 2076 N N . CYS A 1 287 ? 33.606 30.794 0.428 1.00 11.98 287 CYS A N 1
ATOM 2077 C CA . CYS A 1 287 ? 32.166 31.135 0.644 1.00 13.66 287 CYS A CA 1
ATOM 2078 C C . CYS A 1 287 ? 32.247 32.501 1.334 1.00 12.85 287 CYS A C 1
ATOM 2079 O O . CYS A 1 287 ? 32.969 32.657 2.315 1.00 15.57 287 CYS A O 1
ATOM 2082 N N . PHE A 1 288 ? 31.378 33.456 0.927 1.00 11.76 288 PHE A N 1
ATOM 2083 C CA . PHE A 1 288 ? 31.190 34.747 1.584 1.00 11.28 288 PHE A CA 1
ATOM 2084 C C . PHE A 1 288 ? 29.775 34.931 2.052 1.00 11.96 288 PHE A C 1
ATOM 2085 O O . PHE A 1 288 ? 28.896 34.980 1.152 1.00 14.37 288 PHE A O 1
ATOM 2093 N N . ILE A 1 289 ? 29.573 34.921 3.324 1.00 11.18 289 ILE A N 1
ATOM 2094 C CA . ILE A 1 289 ? 28.141 34.995 3.861 1.00 12.24 289 ILE A CA 1
ATOM 2095 C C . ILE A 1 289 ? 28.074 36.340 4.577 1.00 12.84 289 ILE A C 1
ATOM 2096 O O . ILE A 1 289 ? 28.737 36.536 5.593 1.00 12.61 289 ILE A O 1
ATOM 2101 N N . THR A 1 290 ? 27.169 37.239 4.124 1.00 12.21 290 THR A N 1
ATOM 2102 C CA . THR A 1 290 ? 27.028 38.556 4.697 1.00 12.58 290 THR A CA 1
ATOM 2103 C C . THR A 1 290 ? 25.924 38.482 5.734 1.00 13.84 290 THR A C 1
ATOM 2104 O O . THR A 1 290 ? 24.798 38.085 5.335 1.00 14.33 290 THR A O 1
ATOM 2108 N N . LEU A 1 291 ? 26.205 38.920 6.951 1.00 13.31 291 LEU A N 1
ATOM 2109 C CA . LEU A 1 291 ? 25.274 38.904 8.076 1.00 15.25 291 LEU A CA 1
ATOM 2110 C C . LEU A 1 291 ? 24.859 40.321 8.396 1.00 16.82 291 LEU A C 1
ATOM 2111 O O . LEU A 1 291 ? 25.696 41.249 8.552 1.00 16.03 291 LEU A O 1
ATOM 2116 N N . ARG A 1 292 ? 23.569 40.527 8.508 1.00 18.50 292 ARG A N 1
ATOM 2117 C CA . ARG A 1 292 ? 23.027 41.828 9.008 1.00 21.91 292 ARG A CA 1
ATOM 2118 C C . ARG A 1 292 ? 22.323 41.511 10.286 1.00 24.94 292 ARG A C 1
ATOM 2119 O O . ARG A 1 292 ? 21.517 40.570 10.381 1.00 26.84 292 ARG A O 1
ATOM 2127 N N . LYS A 1 293 ? 22.698 42.220 11.332 1.00 26.74 293 LYS A N 1
ATOM 2128 C CA . LYS A 1 293 ? 22.229 41.917 12.667 1.00 31.72 293 LYS A CA 1
ATOM 2129 C C . LYS A 1 293 ? 22.317 40.402 12.936 1.00 28.21 293 LYS A C 1
ATOM 2130 O O . LYS A 1 293 ? 21.370 39.824 13.449 1.00 29.90 293 LYS A O 1
ATOM 2135 N N . GLY A 1 294 ? 23.432 39.741 12.530 1.00 24.63 294 GLY A N 1
ATOM 2136 C CA . GLY A 1 294 ? 23.707 38.323 12.677 1.00 22.77 294 GLY A CA 1
ATOM 2137 C C . GLY A 1 294 ? 23.042 37.281 11.766 1.00 25.70 294 GLY A C 1
ATOM 2138 O O . GLY A 1 294 ? 23.345 36.063 11.828 1.00 30.17 294 GLY A O 1
ATOM 2139 N N . GLU A 1 295 ? 22.194 37.765 10.874 1.00 24.86 295 GLU A N 1
ATOM 2140 C CA . GLU A 1 295 ? 21.354 36.882 9.989 1.00 25.81 295 GLU A CA 1
ATOM 2141 C C . GLU A 1 295 ? 21.946 36.912 8.560 1.00 18.35 295 GLU A C 1
ATOM 2142 O O . GLU A 1 295 ? 22.190 37.981 8.084 1.00 19.71 295 GLU A O 1
ATOM 2148 N N . PRO A 1 296 ? 22.161 35.759 7.894 1.00 17.41 296 PRO A N 1
ATOM 2149 C CA . PRO A 1 296 ? 22.619 35.766 6.508 1.00 19.43 296 PRO A CA 1
ATOM 2150 C C . PRO A 1 296 ? 21.651 36.492 5.636 1.00 20.15 296 PRO A C 1
ATOM 2151 O O . PRO A 1 296 ? 20.418 36.261 5.756 1.00 23.41 296 PRO A O 1
ATOM 2155 N N . VAL A 1 297 ? 22.132 37.469 4.896 1.00 17.11 297 VAL A N 1
ATOM 2156 C CA . VAL A 1 297 ? 21.320 38.132 3.907 1.00 17.40 297 VAL A CA 1
ATOM 2157 C C . VAL A 1 297 ? 21.853 38.065 2.470 1.00 18.55 297 VAL A C 1
ATOM 2158 O O . VAL A 1 297 ? 21.162 38.428 1.525 1.00 18.23 297 VAL A O 1
ATOM 2162 N N . TYR A 1 298 ? 23.124 37.689 2.272 1.00 13.13 298 TYR A N 1
ATOM 2163 C CA . TYR A 1 298 ? 23.689 37.685 0.976 1.00 13.97 298 TYR A CA 1
ATOM 2164 C C . TYR A 1 298 ? 24.797 36.679 0.985 1.00 14.52 298 TYR A C 1
ATOM 2165 O O . TYR A 1 298 ? 25.698 36.825 1.840 1.00 15.46 298 TYR A O 1
ATOM 2174 N N . THR A 1 299 ? 24.751 35.729 0.099 1.00 12.17 299 THR A N 1
ATOM 2175 C CA . THR A 1 299 ? 25.779 34.669 0.009 1.00 13.03 299 THR A CA 1
ATOM 2176 C C . THR A 1 299 ? 26.317 34.586 -1.384 1.00 13.54 299 THR A C 1
ATOM 2177 O O . THR A 1 299 ? 25.586 34.620 -2.383 1.00 13.87 299 THR A O 1
ATOM 2181 N N . GLN A 1 300 ? 27.684 34.525 -1.511 1.00 13.50 300 GLN A N 1
ATOM 2182 C CA . GLN A 1 300 ? 28.346 34.287 -2.726 1.00 16.34 300 GLN A CA 1
ATOM 2183 C C . GLN A 1 300 ? 29.464 33.322 -2.586 1.00 17.17 300 GLN A C 1
ATOM 2184 O O . GLN A 1 300 ? 30.160 33.360 -1.570 1.00 16.15 300 GLN A O 1
ATOM 2190 N N . THR A 1 301 ? 29.620 32.474 -3.562 1.00 18.32 301 THR A N 1
ATOM 2191 C CA . THR A 1 301 ? 30.720 31.513 -3.537 1.00 18.37 301 THR A CA 1
ATOM 2192 C C . THR A 1 301 ? 31.567 31.696 -4.713 1.00 17.34 301 THR A C 1
ATOM 2193 O O . THR A 1 301 ? 31.179 32.283 -5.775 1.00 17.32 301 THR A O 1
ATOM 2197 N N . GLY A 1 302 ? 32.799 31.257 -4.505 1.00 15.81 302 GLY A N 1
ATOM 2198 C CA . GLY A 1 302 ? 33.797 31.324 -5.598 1.00 15.27 302 GLY A CA 1
ATOM 2199 C C . GLY A 1 302 ? 34.722 32.530 -5.671 1.00 15.20 302 GLY A C 1
ATOM 2200 O O . GLY A 1 302 ? 34.799 33.307 -4.692 1.00 16.88 302 GLY A O 1
ATOM 2201 N N . SER A 1 303 ? 35.378 32.708 -6.818 1.00 16.26 303 SER A N 1
ATOM 2202 C CA . SER A 1 303 ? 36.539 33.589 -6.981 1.00 18.37 303 SER A CA 1
ATOM 2203 C C . SER A 1 303 ? 36.255 34.793 -7.785 1.00 16.74 303 SER A C 1
ATOM 2204 O O . SER A 1 303 ? 37.206 35.485 -8.197 1.00 19.20 303 SER A O 1
ATOM 2207 N N . ASN A 1 304 ? 34.991 35.135 -7.985 1.00 16.74 304 ASN A N 1
ATOM 2208 C CA . ASN A 1 304 ? 34.708 36.288 -8.778 1.00 16.21 304 ASN A CA 1
ATOM 2209 C C . ASN A 1 304 ? 34.684 37.535 -7.893 1.00 16.51 304 ASN A C 1
ATOM 2210 O O . ASN A 1 304 ? 33.734 37.805 -7.211 1.00 16.01 304 ASN A O 1
ATOM 2215 N N . LYS A 1 305 ? 35.793 38.296 -7.925 1.00 16.59 305 LYS A N 1
ATOM 2216 C CA . LYS A 1 305 ? 35.982 39.459 -7.074 1.00 16.76 305 LYS A CA 1
ATOM 2217 C C . LYS A 1 305 ? 35.065 40.562 -7.424 1.00 14.28 305 LYS A C 1
ATOM 2218 O O . LYS A 1 305 ? 34.585 41.283 -6.499 1.00 13.38 305 LYS A O 1
ATOM 2224 N N . GLU A 1 306 ? 34.829 40.775 -8.742 1.00 14.24 306 GLU A N 1
ATOM 2225 C CA . GLU A 1 306 ? 33.943 41.802 -9.191 1.00 16.25 306 GLU A CA 1
ATOM 2226 C C . GLU A 1 306 ? 32.545 41.604 -8.718 1.00 14.96 306 GLU A C 1
ATOM 2227 O O . GLU A 1 306 ? 31.880 42.524 -8.213 1.00 15.62 306 GLU A O 1
ATOM 2233 N N . LYS A 1 307 ? 32.079 40.350 -8.853 1.00 15.91 307 LYS A N 1
ATOM 2234 C CA . LYS A 1 307 ? 30.769 39.968 -8.367 1.00 16.19 307 LYS A CA 1
ATOM 2235 C C . LYS A 1 307 ? 30.644 40.081 -6.866 1.00 16.33 307 LYS A C 1
ATOM 2236 O O . LYS A 1 307 ? 29.641 40.618 -6.343 1.00 16.70 307 LYS A O 1
ATOM 2242 N N . LEU A 1 308 ? 31.672 39.684 -6.123 1.00 14.88 308 LEU A N 1
ATOM 2243 C CA . LEU A 1 308 ? 31.610 39.799 -4.649 1.00 13.07 308 LEU A CA 1
ATOM 2244 C C . LEU A 1 308 ? 31.450 41.250 -4.218 1.00 13.28 308 LEU A C 1
ATOM 2245 O O . LEU A 1 308 ? 30.604 41.639 -3.457 1.00 14.80 308 LEU A O 1
ATOM 2250 N N . GLU A 1 309 ? 32.360 42.072 -4.718 1.00 12.35 309 GLU A N 1
ATOM 2251 C CA . GLU A 1 309 ? 32.316 43.507 -4.331 1.00 13.14 309 GLU A CA 1
ATOM 2252 C C . GLU A 1 309 ? 31.045 44.216 -4.789 1.00 12.81 309 GLU A C 1
ATOM 2253 O O . GLU A 1 309 ? 30.494 44.980 -3.950 1.00 13.00 309 GLU A O 1
ATOM 2259 N N . ALA A 1 310 ? 30.555 43.904 -5.979 1.00 14.34 310 ALA A N 1
ATOM 2260 C CA . ALA A 1 310 ? 29.290 44.548 -6.417 1.00 16.69 310 ALA A CA 1
ATOM 2261 C C . ALA A 1 310 ? 28.158 44.143 -5.519 1.00 16.80 310 ALA A C 1
ATOM 2262 O O . ALA A 1 310 ? 27.304 44.944 -5.113 1.00 16.56 310 ALA A O 1
ATOM 2264 N N . GLY A 1 311 ? 28.122 42.882 -5.155 1.00 15.88 311 GLY A N 1
ATOM 2265 C CA . GLY A 1 311 ? 27.150 42.420 -4.229 1.00 16.68 311 GLY A CA 1
ATOM 2266 C C . GLY A 1 311 ? 27.181 43.051 -2.848 1.00 15.75 311 GLY A C 1
ATOM 2267 O O . GLY A 1 311 ? 26.154 43.579 -2.321 1.00 16.30 311 GLY A O 1
ATOM 2268 N N . LEU A 1 312 ? 28.352 43.183 -2.216 1.00 14.50 312 LEU A N 1
ATOM 2269 C CA . LEU A 1 312 ? 28.499 43.856 -0.978 1.00 14.16 312 LEU A CA 1
ATOM 2270 C C . LEU A 1 312 ? 28.054 45.321 -1.079 1.00 15.00 312 LEU A C 1
ATOM 2271 O O . LEU A 1 312 ? 27.396 45.867 -0.172 1.00 15.11 312 LEU A O 1
ATOM 2276 N N . ARG A 1 313 ? 28.494 45.990 -2.153 1.00 15.17 313 ARG A N 1
ATOM 2277 C CA . ARG A 1 313 ? 28.162 47.403 -2.372 1.00 17.57 313 ARG A CA 1
ATOM 2278 C C . ARG A 1 313 ? 26.668 47.673 -2.467 1.00 18.64 313 ARG A C 1
ATOM 2279 O O . ARG A 1 313 ? 26.152 48.646 -1.943 1.00 19.92 313 ARG A O 1
ATOM 2287 N N . SER A 1 314 ? 25.957 46.676 -2.985 1.00 18.07 314 SER A N 1
ATOM 2288 C CA . SER A 1 314 ? 24.513 46.804 -3.222 1.00 20.94 314 SER A CA 1
ATOM 2289 C C . SER A 1 314 ? 23.804 46.790 -1.883 1.00 20.23 314 SER A C 1
ATOM 2290 O O . SER A 1 314 ? 22.595 47.105 -1.775 1.00 24.31 314 SER A O 1
ATOM 2293 N N . LEU A 1 315 ? 24.487 46.412 -0.794 1.00 17.23 315 LEU A N 1
ATOM 2294 C CA . LEU A 1 315 ? 23.903 46.409 0.545 1.00 17.84 315 LEU A CA 1
ATOM 2295 C C . LEU A 1 315 ? 24.150 47.666 1.375 1.00 18.36 315 LEU A C 1
ATOM 2296 O O . LEU A 1 315 ? 23.792 47.716 2.535 1.00 20.60 315 LEU A O 1
ATOM 2301 N N . ILE A 1 316 ? 24.838 48.621 0.770 1.00 17.87 316 ILE A N 1
ATOM 2302 C CA . ILE A 1 316 ? 25.372 49.768 1.500 1.00 17.61 316 ILE A CA 1
ATOM 2303 C C . ILE A 1 316 ? 24.722 51.011 0.869 1.00 19.15 316 ILE A C 1
ATOM 2304 O O . ILE A 1 316 ? 24.859 51.241 -0.294 1.00 20.79 316 ILE A O 1
ATOM 2309 N N . ALA A 1 317 ? 24.147 51.860 1.733 1.00 23.14 317 ALA A N 1
ATOM 2310 C CA . ALA A 1 317 ? 23.506 53.122 1.225 1.00 27.91 317 ALA A CA 1
ATOM 2311 C C . ALA A 1 317 ? 24.473 54.057 0.558 1.00 28.14 317 ALA A C 1
ATOM 2312 O O . ALA A 1 317 ? 24.221 54.555 -0.535 1.00 30.68 317 ALA A O 1
ATOM 2314 N N . ASN A 1 318 ? 25.571 54.287 1.248 1.00 22.88 318 ASN A N 1
ATOM 2315 C CA . ASN A 1 318 ? 26.574 55.267 0.874 1.00 25.59 318 ASN A CA 1
ATOM 2316 C C . ASN A 1 318 ? 27.936 54.701 0.887 1.00 21.57 318 ASN A C 1
ATOM 2317 O O . ASN A 1 318 ? 28.702 54.858 1.854 1.00 24.21 318 ASN A O 1
ATOM 2322 N N . PRO A 1 319 ? 28.225 53.923 -0.177 1.00 21.75 319 PRO A N 1
ATOM 2323 C CA . PRO A 1 319 ? 29.486 53.196 -0.126 1.00 21.32 319 PRO A CA 1
ATOM 2324 C C . PRO A 1 319 ? 30.679 54.045 -0.389 1.00 22.57 319 PRO A C 1
ATOM 2325 O O . PRO A 1 319 ? 30.512 55.168 -0.864 1.00 23.28 319 PRO A O 1
ATOM 2329 N N . PRO A 1 320 ? 31.846 53.569 -0.060 1.00 20.27 320 PRO A N 1
ATOM 2330 C CA . PRO A 1 320 ? 33.019 54.378 -0.307 1.00 26.55 320 PRO A CA 1
ATOM 2331 C C . PRO A 1 320 ? 33.129 54.661 -1.802 1.00 27.84 320 PRO A C 1
ATOM 2332 O O . PRO A 1 320 ? 32.515 54.006 -2.679 1.00 27.08 320 PRO A O 1
ATOM 2336 N N . VAL A 1 321 ? 33.839 55.760 -2.079 1.00 32.92 321 VAL A N 1
ATOM 2337 C CA . VAL A 1 321 ? 34.069 56.074 -3.436 1.00 32.65 321 VAL A CA 1
ATOM 2338 C C . VAL A 1 321 ? 35.223 55.223 -3.935 1.00 22.45 321 VAL A C 1
ATOM 2339 O O . VAL A 1 321 ? 36.386 54.996 -3.360 1.00 24.60 321 VAL A O 1
ATOM 2343 N N . GLY A 1 322 ? 34.843 54.765 -5.056 1.00 17.84 322 GLY A N 1
ATOM 2344 C CA . GLY A 1 322 ? 35.603 53.921 -5.872 1.00 14.97 322 GLY A CA 1
ATOM 2345 C C . GLY A 1 322 ? 35.400 52.467 -5.454 1.00 13.69 322 GLY A C 1
ATOM 2346 O O . GLY A 1 322 ? 35.120 52.144 -4.276 1.00 16.23 322 GLY A O 1
ATOM 2347 N N . MET A 1 323 ? 35.558 51.632 -6.434 1.00 13.80 323 MET A N 1
ATOM 2348 C CA . MET A 1 323 ? 35.596 50.186 -6.275 1.00 13.26 323 MET A CA 1
ATOM 2349 C C . MET A 1 323 ? 37.013 49.715 -6.234 1.00 12.33 323 MET A C 1
ATOM 2350 O O . MET A 1 323 ? 37.871 50.211 -6.976 1.00 13.83 323 MET A O 1
ATOM 2355 N N . ILE A 1 324 ? 37.276 48.634 -5.555 1.00 11.89 324 ILE A N 1
ATOM 2356 C CA . ILE A 1 324 ? 38.571 47.937 -5.712 1.00 11.66 324 ILE A CA 1
ATOM 2357 C C . ILE A 1 324 ? 38.609 47.051 -6.992 1.00 14.04 324 ILE A C 1
ATOM 2358 O O . ILE A 1 324 ? 39.678 46.951 -7.658 1.00 14.79 324 ILE A O 1
ATOM 2363 N N . TYR A 1 325 ? 37.457 46.390 -7.263 1.00 14.15 325 TYR A N 1
ATOM 2364 C CA . TYR A 1 325 ? 37.345 45.424 -8.396 1.00 12.96 325 TYR A CA 1
ATOM 2365 C C . TYR A 1 325 ? 36.163 45.901 -9.235 1.00 14.89 325 TYR A C 1
ATOM 2366 O O . TYR A 1 325 ? 35.084 45.280 -9.172 1.00 16.29 325 TYR A O 1
ATOM 2375 N N . PRO A 1 326 ? 36.262 47.007 -10.019 1.00 15.08 326 PRO A N 1
ATOM 2376 C CA . PRO A 1 326 ? 35.155 47.511 -10.848 1.00 17.02 326 PRO A CA 1
ATOM 2377 C C . PRO A 1 326 ? 34.819 46.551 -11.950 1.00 15.66 326 PRO A C 1
ATOM 2378 O O . PRO A 1 326 ? 35.657 45.796 -12.371 1.00 18.66 326 PRO A O 1
ATOM 2382 N N . SER A 1 327 ? 33.602 46.557 -12.344 1.00 18.37 327 SER A N 1
ATOM 2383 C CA . SER A 1 327 ? 33.262 45.911 -13.599 1.00 21.61 327 SER A CA 1
ATOM 2384 C C . SER A 1 327 ? 32.444 46.831 -14.367 1.00 24.70 327 SER A C 1
ATOM 2385 O O . SER A 1 327 ? 31.713 47.606 -13.769 1.00 28.59 327 SER A O 1
ATOM 2388 N N . ALA A 1 328 ? 32.439 46.686 -15.725 1.00 28.40 328 ALA A N 1
ATOM 2389 C CA . ALA A 1 328 ? 31.691 47.677 -16.543 1.00 33.07 328 ALA A CA 1
ATOM 2390 C C . ALA A 1 328 ? 30.305 47.760 -16.041 1.00 33.66 328 ALA A C 1
ATOM 2391 O O . ALA A 1 328 ? 29.806 48.868 -15.803 1.00 36.18 328 ALA A O 1
ATOM 2393 N N . GLU A 1 329 ? 29.663 46.621 -15.853 1.00 34.66 329 GLU A N 1
ATOM 2394 C CA . GLU A 1 329 ? 28.290 46.688 -15.348 1.00 41.16 329 GLU A CA 1
ATOM 2395 C C . GLU A 1 329 ? 28.071 47.425 -14.000 1.00 41.80 329 GLU A C 1
ATOM 2396 O O . GLU A 1 329 ? 27.052 48.077 -13.806 1.00 48.04 329 GLU A O 1
ATOM 2399 N N . ALA A 1 330 ? 29.020 47.332 -13.083 1.00 35.01 330 ALA A N 1
ATOM 2400 C CA . ALA A 1 330 ? 28.847 47.884 -11.745 1.00 35.88 330 ALA A CA 1
ATOM 2401 C C . ALA A 1 330 ? 29.026 49.422 -11.716 1.00 42.25 330 ALA A C 1
ATOM 2402 O O . ALA A 1 330 ? 28.898 50.003 -10.608 1.00 37.55 330 ALA A O 1
ATOM 2404 N N . LEU A 1 331 ? 29.410 50.060 -12.849 1.00 42.44 331 LEU A N 1
ATOM 2405 C CA . LEU A 1 331 ? 29.647 51.521 -12.894 1.00 44.06 331 LEU A CA 1
ATOM 2406 C C . LEU A 1 331 ? 28.386 52.249 -13.367 1.00 44.68 331 LEU A C 1
ATOM 2407 O O . LEU A 1 331 ? 27.914 51.960 -14.453 1.00 43.47 331 LEU A O 1
ATOM 2409 N N . ALA A 1 332 ? 27.870 53.188 -12.557 1.00 41.56 332 ALA A N 1
ATOM 2410 C CA . ALA A 1 332 ? 26.753 54.047 -12.949 1.00 42.31 332 ALA A CA 1
ATOM 2411 C C . ALA A 1 332 ? 27.086 54.730 -14.300 1.00 46.90 332 ALA A C 1
ATOM 2412 O O . ALA A 1 332 ? 28.213 55.325 -14.474 1.00 38.35 332 ALA A O 1
ATOM 2414 N N . ALA A 1 333 ? 26.117 54.667 -15.228 1.00 39.90 333 ALA A N 1
ATOM 2415 C CA . ALA A 1 333 ? 26.120 55.533 -16.465 1.00 44.22 333 ALA A CA 1
ATOM 2416 C C . ALA A 1 333 ? 26.148 57.017 -16.086 1.00 40.36 333 ALA A C 1
ATOM 2417 O O . ALA A 1 333 ? 25.679 57.385 -14.981 1.00 40.79 333 ALA A O 1
ATOM 2419 N N . LEU A 1 334 ? 26.705 57.851 -16.989 1.00 36.07 334 LEU A N 1
ATOM 2420 C CA . LEU A 1 334 ? 26.760 59.327 -16.769 1.00 35.82 334 LEU A CA 1
ATOM 2421 C C . LEU A 1 334 ? 25.324 59.789 -16.604 1.00 37.11 334 LEU A C 1
ATOM 2422 O O . LEU A 1 334 ? 24.492 59.506 -17.495 1.00 36.64 334 LEU A O 1
ATOM 2424 N N . GLN A 1 335 ? 25.041 60.354 -15.408 1.00 36.06 335 GLN A N 1
ATOM 2425 C CA . GLN A 1 335 ? 23.708 60.860 -15.025 1.00 42.83 335 GLN A CA 1
ATOM 2426 C C . GLN A 1 335 ? 23.843 62.021 -13.987 1.00 40.41 335 GLN A C 1
ATOM 2427 O O . GLN A 1 335 ? 24.520 61.902 -12.948 1.00 31.55 335 GLN A O 1
ATOM 2433 N N . GLY B 1 18 ? -41.826 5.895 -37.624 1.00 47.43 18 GLY C N 1
ATOM 2434 C CA . GLY B 1 18 ? -43.218 5.582 -38.205 1.00 43.12 18 GLY C CA 1
ATOM 2435 C C . GLY B 1 18 ? -44.308 6.276 -37.407 1.00 37.04 18 GLY C C 1
ATOM 2436 O O . GLY B 1 18 ? -45.126 7.055 -37.926 1.00 41.95 18 GLY C O 1
ATOM 2437 N N . LEU B 1 19 ? -44.278 6.044 -36.096 1.00 29.48 19 LEU C N 1
ATOM 2438 C CA . LEU B 1 19 ? -45.174 6.765 -35.134 1.00 25.89 19 LEU C CA 1
ATOM 2439 C C . LEU B 1 19 ? -44.573 7.962 -34.399 1.00 24.77 19 LEU C C 1
ATOM 2440 O O . LEU B 1 19 ? -45.243 8.565 -33.604 1.00 22.91 19 LEU C O 1
ATOM 2445 N N . MET B 1 20 ? -43.377 8.441 -34.735 1.00 20.41 20 MET C N 1
ATOM 2446 C CA . MET B 1 20 ? -42.853 9.686 -34.167 1.00 21.27 20 MET C CA 1
ATOM 2447 C C . MET B 1 20 ? -43.656 10.850 -34.716 1.00 18.56 20 MET C C 1
ATOM 2448 O O . MET B 1 20 ? -44.218 10.689 -35.835 1.00 23.58 20 MET C O 1
ATOM 2453 N N . ASP B 1 21 ? -43.807 11.981 -34.009 1.00 18.50 21 ASP C N 1
ATOM 2454 C CA . ASP B 1 21 ? -44.475 13.090 -34.541 1.00 19.98 21 ASP C CA 1
ATOM 2455 C C . ASP B 1 21 ? -43.591 13.731 -35.629 1.00 24.65 21 ASP C C 1
ATOM 2456 O O . ASP B 1 21 ? -42.444 13.307 -35.780 1.00 21.01 21 ASP C O 1
ATOM 2461 N N . ASP B 1 22 ? -44.155 14.717 -36.334 1.00 28.08 22 ASP C N 1
ATOM 2462 C CA . ASP B 1 22 ? -43.442 15.271 -37.488 1.00 30.60 22 ASP C CA 1
ATOM 2463 C C . ASP B 1 22 ? -42.149 15.956 -37.065 1.00 24.87 22 ASP C C 1
ATOM 2464 O O . ASP B 1 22 ? -41.136 15.812 -37.711 1.00 24.75 22 ASP C O 1
ATOM 2469 N N . ALA B 1 23 ? -42.202 16.701 -35.988 1.00 22.74 23 ALA C N 1
ATOM 2470 C CA . ALA B 1 23 ? -41.064 17.449 -35.528 1.00 23.87 23 ALA C CA 1
ATOM 2471 C C . ALA B 1 23 ? -39.959 16.502 -35.122 1.00 23.57 23 ALA C C 1
ATOM 2472 O O . ALA B 1 23 ? -38.787 16.694 -35.502 1.00 24.32 23 ALA C O 1
ATOM 2474 N N . SER B 1 24 ? -40.286 15.430 -34.396 1.00 23.13 24 SER C N 1
ATOM 2475 C CA . SER B 1 24 ? -39.250 14.474 -34.042 1.00 20.94 24 SER C CA 1
ATOM 2476 C C . SER B 1 24 ? -38.693 13.687 -35.219 1.00 21.20 24 SER C C 1
ATOM 2477 O O . SER B 1 24 ? -37.535 13.328 -35.215 1.00 22.96 24 SER C O 1
ATOM 2480 N N . LYS B 1 25 ? -39.543 13.387 -36.207 1.00 20.12 25 LYS C N 1
ATOM 2481 C CA . LYS B 1 25 ? -39.141 12.706 -37.377 1.00 23.65 25 LYS C CA 1
ATOM 2482 C C . LYS B 1 25 ? -38.101 13.585 -38.165 1.00 21.94 25 LYS C C 1
ATOM 2483 O O . LYS B 1 25 ? -37.040 13.056 -38.557 1.00 24.74 25 LYS C O 1
ATOM 2489 N N . ALA B 1 26 ? -38.396 14.875 -38.251 1.00 23.77 26 ALA C N 1
ATOM 2490 C CA . ALA B 1 26 ? -37.499 15.864 -38.930 1.00 23.72 26 ALA C CA 1
ATOM 2491 C C . ALA B 1 26 ? -36.204 15.926 -38.204 1.00 26.76 26 ALA C C 1
ATOM 2492 O O . ALA B 1 26 ? -35.107 15.852 -38.803 1.00 28.24 26 ALA C O 1
ATOM 2494 N N . LYS B 1 27 ? -36.233 15.972 -36.889 1.00 26.49 27 LYS C N 1
ATOM 2495 C CA . LYS B 1 27 ? -35.006 15.953 -36.172 1.00 22.32 27 LYS C CA 1
ATOM 2496 C C . LYS B 1 27 ? -34.162 14.690 -36.370 1.00 25.77 27 LYS C C 1
ATOM 2497 O O . LYS B 1 27 ? -32.949 14.761 -36.517 1.00 25.60 27 LYS C O 1
ATOM 2503 N N . MET B 1 28 ? -34.803 13.506 -36.304 1.00 22.45 28 MET C N 1
ATOM 2504 C CA . MET B 1 28 ? -34.129 12.281 -36.547 1.00 23.51 28 MET C CA 1
ATOM 2505 C C . MET B 1 28 ? -33.539 12.198 -37.995 1.00 22.06 28 MET C C 1
ATOM 2506 O O . MET B 1 28 ? -32.453 11.651 -38.158 1.00 25.11 28 MET C O 1
ATOM 2511 N N . GLU B 1 29 ? -34.261 12.718 -38.962 1.00 25.03 29 GLU C N 1
ATOM 2512 C CA . GLU B 1 29 ? -33.826 12.609 -40.416 1.00 28.26 29 GLU C CA 1
ATOM 2513 C C . GLU B 1 29 ? -32.598 13.479 -40.577 1.00 27.81 29 GLU C C 1
ATOM 2514 O O . GLU B 1 29 ? -31.662 13.101 -41.274 1.00 27.15 29 GLU C O 1
ATOM 2520 N N . GLU B 1 30 ? -32.595 14.594 -39.889 1.00 24.42 30 GLU C N 1
ATOM 2521 C CA . GLU B 1 30 ? -31.395 15.471 -39.850 1.00 28.95 30 GLU C CA 1
ATOM 2522 C C . GLU B 1 30 ? -30.225 14.787 -39.204 1.00 29.80 30 GLU C C 1
ATOM 2523 O O . GLU B 1 30 ? -29.138 14.793 -39.782 1.00 30.32 30 GLU C O 1
ATOM 2529 N N . LEU B 1 31 ? -30.394 14.160 -38.026 1.00 26.83 31 LEU C N 1
ATOM 2530 C CA . LEU B 1 31 ? -29.319 13.404 -37.429 1.00 26.38 31 LEU C CA 1
ATOM 2531 C C . LEU B 1 31 ? -28.812 12.273 -38.349 1.00 29.69 31 LEU C C 1
ATOM 2532 O O . LEU B 1 31 ? -27.624 11.898 -38.362 1.00 27.33 31 LEU C O 1
ATOM 2537 N N . GLU B 1 32 ? -29.736 11.646 -39.069 1.00 25.28 32 GLU C N 1
ATOM 2538 C CA . GLU B 1 32 ? -29.292 10.568 -39.968 1.00 29.03 32 GLU C CA 1
ATOM 2539 C C . GLU B 1 32 ? -28.467 11.170 -41.125 1.00 24.87 32 GLU C C 1
ATOM 2540 O O . GLU B 1 32 ? -27.523 10.576 -41.530 1.00 26.22 32 GLU C O 1
ATOM 2546 N N . ARG B 1 33 ? -28.877 12.314 -41.615 1.00 25.54 33 ARG C N 1
ATOM 2547 C CA . ARG B 1 33 ? -28.146 13.016 -42.713 1.00 28.36 33 ARG C CA 1
ATOM 2548 C C . ARG B 1 33 ? -26.741 13.315 -42.258 1.00 31.35 33 ARG C C 1
ATOM 2549 O O . ARG B 1 33 ? -25.745 12.966 -42.921 1.00 29.59 33 ARG C O 1
ATOM 2557 N N . ARG B 1 34 ? -26.654 13.879 -41.071 1.00 27.06 34 ARG C N 1
ATOM 2558 C CA . ARG B 1 34 ? -25.372 14.155 -40.464 1.00 26.52 34 ARG C CA 1
ATOM 2559 C C . ARG B 1 34 ? -24.513 12.918 -40.222 1.00 28.39 34 ARG C C 1
ATOM 2560 O O . ARG B 1 34 ? -23.300 12.958 -40.454 1.00 28.13 34 ARG C O 1
ATOM 2568 N N . PHE B 1 35 ? -25.097 11.791 -39.778 1.00 25.07 35 PHE C N 1
ATOM 2569 C CA . PHE B 1 35 ? -24.348 10.548 -39.537 1.00 24.57 35 PHE C CA 1
ATOM 2570 C C . PHE B 1 35 ? -23.791 10.042 -40.869 1.00 24.37 35 PHE C C 1
ATOM 2571 O O . PHE B 1 35 ? -22.672 9.602 -40.873 1.00 25.86 35 PHE C O 1
ATOM 2579 N N . LYS B 1 36 ? -24.612 10.077 -41.921 1.00 24.75 36 LYS C N 1
ATOM 2580 C CA . LYS B 1 36 ? -24.220 9.590 -43.285 1.00 29.43 36 LYS C CA 1
ATOM 2581 C C . LYS B 1 36 ? -23.044 10.435 -43.787 1.00 34.82 36 LYS C C 1
ATOM 2582 O O . LYS B 1 36 ? -22.104 9.913 -44.430 1.00 35.45 36 LYS C O 1
ATOM 2588 N N . MET B 1 37 ? -23.122 11.745 -43.547 1.00 29.68 37 MET C N 1
ATOM 2589 C CA . MET B 1 37 ? -21.992 12.592 -43.943 1.00 32.40 37 MET C CA 1
ATOM 2590 C C . MET B 1 37 ? -20.740 12.208 -43.227 1.00 26.56 37 MET C C 1
ATOM 2591 O O . MET B 1 37 ? -19.621 12.245 -43.808 1.00 25.43 37 MET C O 1
ATOM 2596 N N . ALA B 1 38 ? -20.837 11.910 -41.942 1.00 25.51 38 ALA C N 1
ATOM 2597 C CA . ALA B 1 38 ? -19.702 11.588 -41.146 1.00 23.82 38 ALA C CA 1
ATOM 2598 C C . ALA B 1 38 ? -19.116 10.210 -41.467 1.00 27.72 38 ALA C C 1
ATOM 2599 O O . ALA B 1 38 ? -17.994 9.918 -41.212 1.00 25.80 38 ALA C O 1
ATOM 2601 N N . ASP B 1 39 ? -19.954 9.360 -42.039 1.00 30.33 39 ASP C N 1
ATOM 2602 C CA . ASP B 1 39 ? -19.557 8.048 -42.585 1.00 32.97 39 ASP C CA 1
ATOM 2603 C C . ASP B 1 39 ? -18.949 8.266 -43.963 1.00 33.03 39 ASP C C 1
ATOM 2604 O O . ASP B 1 39 ? -19.568 8.100 -45.049 1.00 30.79 39 ASP C O 1
ATOM 2609 N N . VAL B 1 40 ? -17.693 8.609 -43.936 1.00 28.19 40 VAL C N 1
ATOM 2610 C CA . VAL B 1 40 ? -17.027 9.087 -45.140 1.00 25.30 40 VAL C CA 1
ATOM 2611 C C . VAL B 1 40 ? -16.974 8.041 -46.233 1.00 31.03 40 VAL C C 1
ATOM 2612 O O . VAL B 1 40 ? -17.068 8.394 -47.429 1.00 27.69 40 VAL C O 1
ATOM 2616 N N . ASP B 1 41 ? -16.853 6.778 -45.824 1.00 26.31 41 ASP C N 1
ATOM 2617 C CA . ASP B 1 41 ? -16.654 5.692 -46.822 1.00 28.84 41 ASP C CA 1
ATOM 2618 C C . ASP B 1 41 ? -17.958 5.036 -47.178 1.00 31.60 41 ASP C C 1
ATOM 2619 O O . ASP B 1 41 ? -17.958 3.983 -47.833 1.00 32.85 41 ASP C O 1
ATOM 2624 N N . GLY B 1 42 ? -19.055 5.618 -46.716 1.00 31.30 42 GLY C N 1
ATOM 2625 C CA . GLY B 1 42 ? -20.376 5.165 -47.087 1.00 33.09 42 GLY C CA 1
ATOM 2626 C C . GLY B 1 42 ? -20.690 3.757 -46.641 1.00 36.27 42 GLY C C 1
ATOM 2627 O O . GLY B 1 42 ? -21.554 3.137 -47.244 1.00 41.94 42 GLY C O 1
ATOM 2628 N N . ASN B 1 43 ? -20.005 3.224 -45.632 1.00 34.31 43 ASN C N 1
ATOM 2629 C CA . ASN B 1 43 ? -20.204 1.803 -45.274 1.00 35.46 43 ASN C CA 1
ATOM 2630 C C . ASN B 1 43 ? -21.166 1.493 -44.135 1.00 39.06 43 ASN C C 1
ATOM 2631 O O . ASN B 1 43 ? -21.128 0.399 -43.568 1.00 42.34 43 ASN C O 1
ATOM 2636 N N . GLY B 1 44 ? -22.021 2.439 -43.744 1.00 35.71 44 GLY C N 1
ATOM 2637 C CA . GLY B 1 44 ? -22.975 2.150 -42.664 1.00 33.33 44 GLY C CA 1
ATOM 2638 C C . GLY B 1 44 ? -22.542 2.417 -41.235 1.00 33.09 44 GLY C C 1
ATOM 2639 O O . GLY B 1 44 ? -23.359 2.366 -40.349 1.00 37.68 44 GLY C O 1
ATOM 2640 N N . HIS B 1 45 ? -21.292 2.793 -40.989 1.00 30.75 45 HIS C N 1
ATOM 2641 C CA . HIS B 1 45 ? -20.893 3.095 -39.612 1.00 34.08 45 HIS C CA 1
ATOM 2642 C C . HIS B 1 45 ? -19.671 4.015 -39.497 1.00 32.61 45 HIS C C 1
ATOM 2643 O O . HIS B 1 45 ? -18.957 4.180 -40.479 1.00 32.10 45 HIS C O 1
ATOM 2650 N N . ILE B 1 46 ? -19.473 4.574 -38.287 1.00 31.54 46 ILE C N 1
ATOM 2651 C CA . ILE B 1 46 ? -18.342 5.452 -37.988 1.00 29.70 46 ILE C CA 1
ATOM 2652 C C . ILE B 1 46 ? -17.247 4.735 -37.257 1.00 26.86 46 ILE C C 1
ATOM 2653 O O . ILE B 1 46 ? -17.237 4.530 -36.015 1.00 27.93 46 ILE C O 1
ATOM 2658 N N . ASP B 1 47 ? -16.195 4.412 -38.009 1.00 30.50 47 ASP C N 1
ATOM 2659 C CA . ASP B 1 47 ? -15.013 3.868 -37.383 1.00 28.64 47 ASP C CA 1
ATOM 2660 C C . ASP B 1 47 ? -14.135 4.890 -36.653 1.00 31.48 47 ASP C C 1
ATOM 2661 O O . ASP B 1 47 ? -14.392 6.071 -36.702 1.00 27.44 47 ASP C O 1
ATOM 2666 N N . ARG B 1 48 ? -13.086 4.392 -36.021 1.00 33.08 48 ARG C N 1
ATOM 2667 C CA . ARG B 1 48 ? -12.234 5.175 -35.170 1.00 34.39 48 ARG C CA 1
ATOM 2668 C C . ARG B 1 48 ? -11.571 6.373 -35.926 1.00 34.83 48 ARG C C 1
ATOM 2669 O O . ARG B 1 48 ? -11.456 7.448 -35.362 1.00 31.73 48 ARG C O 1
ATOM 2677 N N . GLU B 1 49 ? -11.175 6.206 -37.179 1.00 33.86 49 GLU C N 1
ATOM 2678 C CA . GLU B 1 49 ? -10.630 7.386 -37.933 1.00 31.50 49 GLU C CA 1
ATOM 2679 C C . GLU B 1 49 ? -11.683 8.380 -38.442 1.00 31.14 49 GLU C C 1
ATOM 2680 O O . GLU B 1 49 ? -11.500 9.629 -38.358 1.00 28.58 49 GLU C O 1
ATOM 2686 N N . GLU B 1 50 ? -12.841 7.872 -38.891 1.00 23.74 50 GLU C N 1
ATOM 2687 C CA . GLU B 1 50 ? -13.939 8.736 -39.252 1.00 25.93 50 GLU C CA 1
ATOM 2688 C C . GLU B 1 50 ? -14.302 9.555 -38.020 1.00 26.45 50 GLU C C 1
ATOM 2689 O O . GLU B 1 50 ? -14.738 10.708 -38.105 1.00 28.50 50 GLU C O 1
ATOM 2695 N N . LEU B 1 51 ? -14.168 8.897 -36.835 1.00 27.76 51 LEU C N 1
ATOM 2696 C CA . LEU B 1 51 ? -14.560 9.548 -35.586 1.00 25.00 51 LEU C CA 1
ATOM 2697 C C . LEU B 1 51 ? -13.592 10.662 -35.251 1.00 23.24 51 LEU C C 1
ATOM 2698 O O . LEU B 1 51 ? -14.020 11.726 -34.824 1.00 27.34 51 LEU C O 1
ATOM 2703 N N . ARG B 1 52 ? -12.338 10.394 -35.418 1.00 25.00 52 ARG C N 1
ATOM 2704 C CA . ARG B 1 52 ? -11.292 11.381 -35.113 1.00 27.67 52 ARG C CA 1
ATOM 2705 C C . ARG B 1 52 ? -11.576 12.631 -35.925 1.00 30.18 52 ARG C C 1
ATOM 2706 O O . ARG B 1 52 ? -11.749 13.713 -35.315 1.00 26.34 52 ARG C O 1
ATOM 2714 N N . ASN B 1 53 ? -11.777 12.439 -37.260 1.00 27.80 53 ASN C N 1
ATOM 2715 C CA . ASN B 1 53 ? -12.066 13.619 -38.108 1.00 24.55 53 ASN C CA 1
ATOM 2716 C C . ASN B 1 53 ? -13.277 14.354 -37.682 1.00 22.54 53 ASN C C 1
ATOM 2717 O O . ASN B 1 53 ? -13.309 15.591 -37.707 1.00 24.66 53 ASN C O 1
ATOM 2722 N N . LEU B 1 54 ? -14.361 13.670 -37.296 1.00 19.39 54 LEU C N 1
ATOM 2723 C CA . LEU B 1 54 ? -15.576 14.294 -36.885 1.00 21.91 54 LEU C CA 1
ATOM 2724 C C . LEU B 1 54 ? -15.347 15.064 -35.585 1.00 25.22 54 LEU C C 1
ATOM 2725 O O . LEU B 1 54 ? -15.744 16.201 -35.443 1.00 23.58 54 LEU C O 1
ATOM 2730 N N . LEU B 1 55 ? -14.748 14.383 -34.626 1.00 27.68 55 LEU C N 1
ATOM 2731 C CA . LEU B 1 55 ? -14.549 15.027 -33.298 1.00 30.08 55 LEU C CA 1
ATOM 2732 C C . LEU B 1 55 ? -13.785 16.334 -33.352 1.00 30.61 55 LEU C C 1
ATOM 2733 O O . LEU B 1 55 ? -13.992 17.251 -32.496 1.00 28.11 55 LEU C O 1
ATOM 2738 N N . GLU B 1 56 ? -12.923 16.409 -34.349 1.00 25.33 56 GLU C N 1
ATOM 2739 C CA . GLU B 1 56 ? -12.110 17.553 -34.638 1.00 27.11 56 GLU C CA 1
ATOM 2740 C C . GLU B 1 56 ? -12.604 18.613 -35.625 1.00 25.93 56 GLU C C 1
ATOM 2741 O O . GLU B 1 56 ? -11.892 19.585 -35.946 1.00 26.11 56 GLU C O 1
ATOM 2747 N N . SER B 1 57 ? -13.791 18.410 -36.125 1.00 25.44 57 SER C N 1
ATOM 2748 C CA . SER B 1 57 ? -14.311 19.217 -37.211 1.00 22.54 57 SER C CA 1
ATOM 2749 C C . SER B 1 57 ? -14.702 20.539 -36.647 1.00 22.38 57 SER C C 1
ATOM 2750 O O . SER B 1 57 ? -14.796 20.698 -35.424 1.00 21.43 57 SER C O 1
ATOM 2753 N N . MET B 1 58 ? -15.020 21.514 -37.514 1.00 18.17 58 MET C N 1
ATOM 2754 C CA . MET B 1 58 ? -15.563 22.784 -37.156 1.00 20.45 58 MET C CA 1
ATOM 2755 C C . MET B 1 58 ? -16.992 22.832 -37.749 1.00 19.21 58 MET C C 1
ATOM 2756 O O . MET B 1 58 ? -17.318 21.937 -38.554 1.00 18.57 58 MET C O 1
ATOM 2761 N N . GLU B 1 59 ? -17.783 23.804 -37.291 1.00 19.20 59 GLU C N 1
ATOM 2762 C CA . GLU B 1 59 ? -19.119 24.136 -37.844 1.00 20.25 59 GLU C CA 1
ATOM 2763 C C . GLU B 1 59 ? -20.028 22.944 -37.687 1.00 21.49 59 GLU C C 1
ATOM 2764 O O . GLU B 1 59 ? -20.710 22.549 -38.637 1.00 21.37 59 GLU C O 1
ATOM 2770 N N . SER B 1 60 ? -20.043 22.335 -36.494 1.00 19.12 60 SER C N 1
ATOM 2771 C CA . SER B 1 60 ? -20.944 21.160 -36.270 1.00 21.36 60 SER C CA 1
ATOM 2772 C C . SER B 1 60 ? -20.789 20.048 -37.294 1.00 22.09 60 SER C C 1
ATOM 2773 O O . SER B 1 60 ? -21.815 19.518 -37.814 1.00 21.06 60 SER C O 1
ATOM 2776 N N . GLY B 1 61 ? -19.555 19.608 -37.488 1.00 18.52 61 GLY C N 1
ATOM 2777 C CA . GLY B 1 61 ? -19.218 18.500 -38.371 1.00 19.35 61 GLY C CA 1
ATOM 2778 C C . GLY B 1 61 ? -19.251 18.848 -39.875 1.00 16.78 61 GLY C C 1
ATOM 2779 O O . GLY B 1 61 ? -18.960 17.957 -40.662 1.00 20.10 61 GLY C O 1
ATOM 2780 N N . GLU B 1 62 ? -19.419 20.127 -40.244 1.00 17.22 62 GLU C N 1
ATOM 2781 C CA . GLU B 1 62 ? -19.608 20.580 -41.656 1.00 19.52 62 GLU C CA 1
ATOM 2782 C C . GLU B 1 62 ? -18.258 20.882 -42.323 1.00 20.46 62 GLU C C 1
ATOM 2783 O O . GLU B 1 62 ? -18.205 20.901 -43.557 1.00 18.90 62 GLU C O 1
ATOM 2789 N N . VAL B 1 63 ? -17.163 21.096 -41.549 1.00 16.58 63 VAL C N 1
ATOM 2790 C CA . VAL B 1 63 ? -15.836 21.407 -42.170 1.00 18.13 63 VAL C CA 1
ATOM 2791 C C . VAL B 1 63 ? -14.759 20.555 -41.488 1.00 16.94 63 VAL C C 1
ATOM 2792 O O . VAL B 1 63 ? -14.717 20.630 -40.268 1.00 17.65 63 VAL C O 1
ATOM 2796 N N . TYR B 1 64 ? -14.063 19.708 -42.251 1.00 16.79 64 TYR C N 1
ATOM 2797 C CA . TYR B 1 64 ? -12.940 18.970 -41.701 1.00 17.90 64 TYR C CA 1
ATOM 2798 C C . TYR B 1 64 ? -11.627 19.637 -42.063 1.00 17.89 64 TYR C C 1
ATOM 2799 O O . TYR B 1 64 ? -11.368 19.954 -43.237 1.00 15.88 64 TYR C O 1
ATOM 2808 N N . MET B 1 65 ? -10.799 19.877 -41.042 1.00 18.27 65 MET C N 1
ATOM 2809 C CA . MET B 1 65 ? -9.430 20.312 -41.298 1.00 18.10 65 MET C CA 1
ATOM 2810 C C . MET B 1 65 ? -8.570 19.052 -41.395 1.00 19.53 65 MET C C 1
ATOM 2811 O O . MET B 1 65 ? -8.194 18.393 -40.402 1.00 19.99 65 MET C O 1
ATOM 2816 N N . MET B 1 66 ? -8.231 18.684 -42.580 1.00 19.97 66 MET C N 1
ATOM 2817 C CA . MET B 1 66 ? -7.759 17.292 -42.759 1.00 24.27 66 MET C CA 1
ATOM 2818 C C . MET B 1 66 ? -6.336 16.907 -42.212 1.00 24.84 66 MET C C 1
ATOM 2819 O O . MET B 1 66 ? -6.035 15.677 -41.952 1.00 31.03 66 MET C O 1
ATOM 2824 N N . SER B 1 67 ? -5.483 17.932 -42.061 1.00 31.53 67 SER C N 1
ATOM 2825 C CA . SER B 1 67 ? -3.992 17.763 -41.734 1.00 32.14 67 SER C CA 1
ATOM 2826 C C . SER B 1 67 ? -3.694 18.101 -40.271 1.00 38.34 67 SER C C 1
ATOM 2827 O O . SER B 1 67 ? -2.600 17.887 -39.780 1.00 41.68 67 SER C O 1
ATOM 2830 N N . GLN B 1 68 ? -4.739 18.543 -39.584 1.00 31.14 68 GLN C N 1
ATOM 2831 C CA . GLN B 1 68 ? -4.689 19.220 -38.278 1.00 37.84 68 GLN C CA 1
ATOM 2832 C C . GLN B 1 68 ? -5.374 18.241 -37.344 1.00 40.56 68 GLN C C 1
ATOM 2833 O O . GLN B 1 68 ? -6.561 17.843 -37.658 1.00 38.36 68 GLN C O 1
ATOM 2839 N N . HIS B 1 69 ? -4.687 17.855 -36.238 1.00 33.11 69 HIS C N 1
ATOM 2840 C CA . HIS B 1 69 ? -5.240 16.944 -35.302 1.00 34.02 69 HIS C CA 1
ATOM 2841 C C . HIS B 1 69 ? -5.155 17.395 -33.816 1.00 36.06 69 HIS C C 1
ATOM 2842 O O . HIS B 1 69 ? -4.251 17.113 -33.111 1.00 39.34 69 HIS C O 1
ATOM 2849 N N . TRP B 1 70 ? -6.189 18.034 -33.340 1.00 35.94 70 TRP C N 1
ATOM 2850 C CA . TRP B 1 70 ? -6.137 18.635 -31.998 1.00 29.51 70 TRP C CA 1
ATOM 2851 C C . TRP B 1 70 ? -6.651 17.756 -30.924 1.00 33.23 70 TRP C C 1
ATOM 2852 O O . TRP B 1 70 ? -6.391 18.040 -29.738 1.00 31.10 70 TRP C O 1
ATOM 2863 N N . LEU B 1 71 ? -7.403 16.723 -31.271 1.00 35.15 71 LEU C N 1
ATOM 2864 C CA . LEU B 1 71 ? -8.065 15.961 -30.225 1.00 38.58 71 LEU C CA 1
ATOM 2865 C C . LEU B 1 71 ? -6.941 15.138 -29.575 1.00 40.11 71 LEU C C 1
ATOM 2866 O O . LEU B 1 71 ? -6.102 14.610 -30.301 1.00 44.94 71 LEU C O 1
ATOM 2871 N N . PRO B 1 72 ? -6.881 15.099 -28.203 1.00 40.05 72 PRO C N 1
ATOM 2872 C CA . PRO B 1 72 ? -5.947 14.164 -27.579 1.00 47.32 72 PRO C CA 1
ATOM 2873 C C . PRO B 1 72 ? -6.267 12.697 -27.941 1.00 43.64 72 PRO C C 1
ATOM 2874 O O . PRO B 1 72 ? -7.455 12.317 -27.841 1.00 49.99 72 PRO C O 1
ATOM 2878 N N . GLU B 1 73 ? -5.247 11.899 -28.321 1.00 46.87 73 GLU C N 1
ATOM 2879 C CA . GLU B 1 73 ? -5.423 10.424 -28.583 1.00 47.97 73 GLU C CA 1
ATOM 2880 C C . GLU B 1 73 ? -6.138 9.766 -27.405 1.00 52.62 73 GLU C C 1
ATOM 2881 O O . GLU B 1 73 ? -6.981 8.877 -27.613 1.00 56.94 73 GLU C O 1
ATOM 2887 N N . ASP B 1 74 ? -5.863 10.258 -26.179 1.00 51.23 74 ASP C N 1
ATOM 2888 C CA . ASP B 1 74 ? -6.588 9.836 -24.984 1.00 50.00 74 ASP C CA 1
ATOM 2889 C C . ASP B 1 74 ? -8.051 10.225 -25.098 1.00 47.55 74 ASP C C 1
ATOM 2890 O O . ASP B 1 74 ? -8.940 9.485 -24.646 1.00 49.02 74 ASP C O 1
ATOM 2892 N N . GLU B 1 75 ? -8.315 11.378 -25.718 1.00 54.37 75 GLU C N 1
ATOM 2893 C CA . GLU B 1 75 ? -9.703 11.851 -25.937 1.00 51.01 75 GLU C CA 1
ATOM 2894 C C . GLU B 1 75 ? -10.328 10.991 -27.004 1.00 38.70 75 GLU C C 1
ATOM 2895 O O . GLU B 1 75 ? -11.418 10.429 -26.784 1.00 47.91 75 GLU C O 1
ATOM 2898 N N . LEU B 1 76 ? -9.592 10.770 -28.086 1.00 42.42 76 LEU C N 1
ATOM 2899 C CA . LEU B 1 76 ? -10.051 9.754 -29.077 1.00 39.42 76 LEU C CA 1
ATOM 2900 C C . LEU B 1 76 ? -10.435 8.428 -28.369 1.00 36.41 76 LEU C C 1
ATOM 2901 O O . LEU B 1 76 ? -11.546 7.891 -28.531 1.00 38.70 76 LEU C O 1
ATOM 2906 N N . GLU B 1 77 ? -9.533 7.960 -27.523 1.00 46.26 77 GLU C N 1
ATOM 2907 C CA . GLU B 1 77 ? -9.771 6.704 -26.793 1.00 53.00 77 GLU C CA 1
ATOM 2908 C C . GLU B 1 77 ? -10.954 6.814 -25.813 1.00 43.52 77 GLU C C 1
ATOM 2909 O O . GLU B 1 77 ? -11.890 5.996 -25.852 1.00 44.72 77 GLU C O 1
ATOM 2915 N N . ARG B 1 78 ? -10.962 7.884 -25.022 1.00 46.14 78 ARG C N 1
ATOM 2916 C CA . ARG B 1 78 ? -12.071 8.152 -24.069 1.00 47.87 78 ARG C CA 1
ATOM 2917 C C . ARG B 1 78 ? -13.437 8.205 -24.705 1.00 47.43 78 ARG C C 1
ATOM 2918 O O . ARG B 1 78 ? -14.444 7.641 -24.220 1.00 43.32 78 ARG C O 1
ATOM 2921 N N . CYS B 1 79 ? -13.459 8.900 -25.833 1.00 47.52 79 CYS C N 1
ATOM 2922 C CA . CYS B 1 79 ? -14.668 9.102 -26.532 1.00 41.76 79 CYS C CA 1
ATOM 2923 C C . CYS B 1 79 ? -15.179 7.752 -26.984 1.00 37.69 79 CYS C C 1
ATOM 2924 O O . CYS B 1 79 ? -16.353 7.421 -26.877 1.00 38.00 79 CYS C O 1
ATOM 2927 N N . MET B 1 80 ? -14.260 6.953 -27.512 1.00 43.63 80 MET C N 1
ATOM 2928 C CA . MET B 1 80 ? -14.567 5.590 -27.866 1.00 45.13 80 MET C CA 1
ATOM 2929 C C . MET B 1 80 ? -15.024 4.775 -26.647 1.00 54.52 80 MET C C 1
ATOM 2930 O O . MET B 1 80 ? -15.907 3.914 -26.790 1.00 58.58 80 MET C O 1
ATOM 2935 N N . GLU B 1 81 ? -14.419 5.041 -25.481 1.00 60.38 81 GLU C N 1
ATOM 2936 C CA . GLU B 1 81 ? -14.762 4.317 -24.237 1.00 65.73 81 GLU C CA 1
ATOM 2937 C C . GLU B 1 81 ? -16.100 4.668 -23.594 1.00 69.25 81 GLU C C 1
ATOM 2938 O O . GLU B 1 81 ? -16.521 3.951 -22.690 1.00 83.36 81 GLU C O 1
ATOM 2940 N N . GLN B 1 82 ? -16.740 5.764 -24.026 1.00 62.84 82 GLN C N 1
ATOM 2941 C CA . GLN B 1 82 ? -18.071 6.165 -23.546 1.00 48.09 82 GLN C CA 1
ATOM 2942 C C . GLN B 1 82 ? -19.184 5.948 -24.527 1.00 49.91 82 GLN C C 1
ATOM 2943 O O . GLN B 1 82 ? -20.299 5.681 -24.119 1.00 50.71 82 GLN C O 1
ATOM 2949 N N . TYR B 1 83 ? -18.924 6.130 -25.818 1.00 40.00 83 TYR C N 1
ATOM 2950 C CA . TYR B 1 83 ? -20.007 6.145 -26.747 1.00 42.07 83 TYR C CA 1
ATOM 2951 C C . TYR B 1 83 ? -20.251 4.823 -27.493 1.00 36.93 83 TYR C C 1
ATOM 2952 O O . TYR B 1 83 ? -21.348 4.615 -28.071 1.00 40.05 83 TYR C O 1
ATOM 2961 N N . ASP B 1 84 ? -19.263 3.923 -27.540 1.00 45.57 84 ASP C N 1
ATOM 2962 C CA . ASP B 1 84 ? -19.512 2.638 -28.216 1.00 49.30 84 ASP C CA 1
ATOM 2963 C C . ASP B 1 84 ? -20.248 1.672 -27.259 1.00 60.82 84 ASP C C 1
ATOM 2964 O O . ASP B 1 84 ? -19.631 0.754 -26.696 1.00 70.11 84 ASP C O 1
ATOM 2969 N N . VAL B 1 85 ? -21.558 1.880 -27.093 1.00 65.31 85 VAL C N 1
ATOM 2970 C CA . VAL B 1 85 ? -22.386 1.080 -26.157 1.00 66.22 85 VAL C CA 1
ATOM 2971 C C . VAL B 1 85 ? -22.051 -0.413 -26.351 1.00 67.00 85 VAL C C 1
ATOM 2972 O O . VAL B 1 85 ? -21.437 -1.038 -25.481 1.00 62.61 85 VAL C O 1
ATOM 2976 N N . ASN B 1 86 ? -22.350 -0.930 -27.544 1.00 62.95 86 ASN C N 1
ATOM 2977 C CA . ASN B 1 86 ? -22.234 -2.362 -27.842 1.00 58.92 86 ASN C CA 1
ATOM 2978 C C . ASN B 1 86 ? -20.839 -2.901 -28.093 1.00 59.05 86 ASN C C 1
ATOM 2979 O O . ASN B 1 86 ? -20.698 -4.015 -28.585 1.00 64.15 86 ASN C O 1
ATOM 2984 N N . LYS B 1 87 ? -19.824 -2.110 -27.771 1.00 62.13 87 LYS C N 1
ATOM 2985 C CA . LYS B 1 87 ? -18.404 -2.520 -27.731 1.00 65.83 87 LYS C CA 1
ATOM 2986 C C . LYS B 1 87 ? -17.751 -3.173 -28.977 1.00 61.99 87 LYS C C 1
ATOM 2987 O O . LYS B 1 87 ? -16.728 -3.856 -28.849 1.00 59.97 87 LYS C O 1
ATOM 2993 N N . ASP B 1 88 ? -18.291 -2.884 -30.168 1.00 55.50 88 ASP C N 1
ATOM 2994 C CA . ASP B 1 88 ? -17.730 -3.399 -31.415 1.00 54.93 88 ASP C CA 1
ATOM 2995 C C . ASP B 1 88 ? -16.621 -2.524 -32.085 1.00 55.83 88 ASP C C 1
ATOM 2996 O O . ASP B 1 88 ? -16.150 -2.856 -33.166 1.00 53.73 88 ASP C O 1
ATOM 3001 N N . GLY B 1 89 ? -16.163 -1.451 -31.429 1.00 55.52 89 GLY C N 1
ATOM 3002 C CA . GLY B 1 89 ? -15.041 -0.626 -31.957 1.00 51.40 89 GLY C CA 1
ATOM 3003 C C . GLY B 1 89 ? -15.430 0.389 -33.024 1.00 48.29 89 GLY C C 1
ATOM 3004 O O . GLY B 1 89 ? -14.581 0.953 -33.730 1.00 45.08 89 GLY C O 1
ATOM 3005 N N . VAL B 1 90 ? -16.722 0.609 -33.173 1.00 45.14 90 VAL C N 1
ATOM 3006 C CA . VAL B 1 90 ? -17.251 1.475 -34.214 1.00 46.24 90 VAL C CA 1
ATOM 3007 C C . VAL B 1 90 ? -18.462 2.212 -33.631 1.00 45.72 90 VAL C C 1
ATOM 3008 O O . VAL B 1 90 ? -18.968 1.798 -32.593 1.00 39.26 90 VAL C O 1
ATOM 3012 N N . ILE B 1 91 ? -18.923 3.274 -34.295 1.00 41.40 91 ILE C N 1
ATOM 3013 C CA . ILE B 1 91 ? -20.092 4.035 -33.856 1.00 35.23 91 ILE C CA 1
ATOM 3014 C C . ILE B 1 91 ? -21.269 3.887 -34.797 1.00 36.44 91 ILE C C 1
ATOM 3015 O O . ILE B 1 91 ? -21.204 4.242 -35.978 1.00 35.97 91 ILE C O 1
ATOM 3020 N N . SER B 1 92 ? -22.394 3.356 -34.266 1.00 35.92 92 SER C N 1
ATOM 3021 C CA . SER B 1 92 ? -23.607 3.230 -35.020 1.00 35.58 92 SER C CA 1
ATOM 3022 C C . SER B 1 92 ? -24.384 4.492 -34.963 1.00 32.52 92 SER C C 1
ATOM 3023 O O . SER B 1 92 ? -24.050 5.372 -34.195 1.00 38.02 92 SER C O 1
ATOM 3026 N N . PHE B 1 93 ? -25.463 4.566 -35.723 1.00 37.19 93 PHE C N 1
ATOM 3027 C CA . PHE B 1 93 ? -26.306 5.734 -35.659 1.00 40.85 93 PHE C CA 1
ATOM 3028 C C . PHE B 1 93 ? -26.787 6.085 -34.245 1.00 47.66 93 PHE C C 1
ATOM 3029 O O . PHE B 1 93 ? -26.853 7.262 -33.914 1.00 42.03 93 PHE C O 1
ATOM 3037 N N . GLU B 1 94 ? -27.066 5.080 -33.403 1.00 52.42 94 GLU C N 1
ATOM 3038 C CA . GLU B 1 94 ? -27.567 5.325 -32.038 1.00 49.39 94 GLU C CA 1
ATOM 3039 C C . GLU B 1 94 ? -26.527 5.962 -31.152 1.00 45.97 94 GLU C C 1
ATOM 3040 O O . GLU B 1 94 ? -26.844 6.854 -30.354 1.00 47.46 94 GLU C O 1
ATOM 3046 N N . GLU B 1 95 ? -25.273 5.538 -31.301 1.00 38.99 95 GLU C N 1
ATOM 3047 C CA . GLU B 1 95 ? -24.237 6.006 -30.428 1.00 39.16 95 GLU C CA 1
ATOM 3048 C C . GLU B 1 95 ? -23.718 7.368 -30.887 1.00 35.52 95 GLU C C 1
ATOM 3049 O O . GLU B 1 95 ? -23.182 8.133 -30.061 1.00 40.95 95 GLU C O 1
ATOM 3055 N N . PHE B 1 96 ? -23.794 7.612 -32.196 1.00 39.94 96 PHE C N 1
ATOM 3056 C CA . PHE B 1 96 ? -23.565 8.954 -32.786 1.00 33.62 96 PHE C CA 1
ATOM 3057 C C . PHE B 1 96 ? -24.431 10.030 -32.156 1.00 36.24 96 PHE C C 1
ATOM 3058 O O . PHE B 1 96 ? -23.920 11.084 -31.783 1.00 32.95 96 PHE C O 1
ATOM 3066 N N . LYS B 1 97 ? -25.724 9.761 -32.040 1.00 35.72 97 LYS C N 1
ATOM 3067 C CA . LYS B 1 97 ? -26.653 10.721 -31.402 1.00 37.27 97 LYS C CA 1
ATOM 3068 C C . LYS B 1 97 ? -26.188 11.195 -30.036 1.00 36.46 97 LYS C C 1
ATOM 3069 O O . LYS B 1 97 ? -26.286 12.358 -29.708 1.00 33.96 97 LYS C O 1
ATOM 3075 N N . GLN B 1 98 ? -25.609 10.313 -29.251 1.00 36.68 98 GLN C N 1
ATOM 3076 C CA . GLN B 1 98 ? -25.176 10.713 -27.965 1.00 37.63 98 GLN C CA 1
ATOM 3077 C C . GLN B 1 98 ? -24.024 11.708 -28.056 1.00 36.01 98 GLN C C 1
ATOM 3078 O O . GLN B 1 98 ? -24.040 12.743 -27.374 1.00 32.12 98 GLN C O 1
ATOM 3084 N N . ILE B 1 99 ? -23.047 11.449 -28.953 1.00 28.88 99 ILE C N 1
ATOM 3085 C CA . ILE B 1 99 ? -21.918 12.377 -29.145 1.00 27.85 99 ILE C CA 1
ATOM 3086 C C . ILE B 1 99 ? -22.470 13.746 -29.495 1.00 27.12 99 ILE C C 1
ATOM 3087 O O . ILE B 1 99 ? -21.983 14.727 -28.982 1.00 27.68 99 ILE C O 1
ATOM 3092 N N . ILE B 1 100 ? -23.471 13.781 -30.372 1.00 28.08 100 ILE C N 1
ATOM 3093 C CA . ILE B 1 100 ? -24.108 15.021 -30.793 1.00 28.01 100 ILE C CA 1
ATOM 3094 C C . ILE B 1 100 ? -24.790 15.651 -29.596 1.00 31.81 100 ILE C C 1
ATOM 3095 O O . ILE B 1 100 ? -24.549 16.841 -29.275 1.00 28.39 100 ILE C O 1
ATOM 3100 N N . TYR B 1 101 ? -25.593 14.850 -28.920 1.00 28.55 101 TYR C N 1
ATOM 3101 C CA . TYR B 1 101 ? -26.438 15.389 -27.830 1.00 34.02 101 TYR C CA 1
ATOM 3102 C C . TYR B 1 101 ? -25.524 15.955 -26.723 1.00 32.72 101 TYR C C 1
ATOM 3103 O O . TYR B 1 101 ? -25.831 17.014 -26.146 1.00 39.26 101 TYR C O 1
ATOM 3112 N N . ASP B 1 102 ? -24.355 15.364 -26.471 1.00 31.39 102 ASP C N 1
ATOM 3113 C CA . ASP B 1 102 ? -23.382 15.877 -25.478 1.00 33.86 102 ASP C CA 1
ATOM 3114 C C . ASP B 1 102 ? -22.542 17.100 -25.840 1.00 35.70 102 ASP C C 1
ATOM 3115 O O . ASP B 1 102 ? -21.717 17.537 -25.043 1.00 37.23 102 ASP C O 1
ATOM 3120 N N . GLY B 1 103 ? -22.684 17.606 -27.061 1.00 33.76 103 GLY C N 1
ATOM 3121 C CA . GLY B 1 103 ? -22.013 18.807 -27.491 1.00 31.89 103 GLY C CA 1
ATOM 3122 C C . GLY B 1 103 ? -20.549 18.656 -27.763 1.00 29.20 103 GLY C C 1
ATOM 3123 O O . GLY B 1 103 ? -19.758 19.605 -27.622 1.00 30.74 103 GLY C O 1
ATOM 3124 N N . LEU B 1 104 ? -20.132 17.492 -28.210 1.00 25.85 104 LEU C N 1
ATOM 3125 C CA . LEU B 1 104 ? -18.742 17.272 -28.346 1.00 25.12 104 LEU C CA 1
ATOM 3126 C C . LEU B 1 104 ? -18.245 17.983 -29.604 1.00 23.34 104 LEU C C 1
ATOM 3127 O O . LEU B 1 104 ? -17.067 18.237 -29.724 1.00 25.30 104 LEU C O 1
ATOM 3132 N N . LEU B 1 105 ? -19.116 18.359 -30.519 1.00 22.94 105 LEU C N 1
ATOM 3133 C CA . LEU B 1 105 ? -18.547 18.977 -31.734 1.00 20.79 105 LEU C CA 1
ATOM 3134 C C . LEU B 1 105 ? -18.431 20.461 -31.516 1.00 18.27 105 LEU C C 1
ATOM 3135 O O . LEU B 1 105 ? -19.358 21.085 -31.071 1.00 26.22 105 LEU C O 1
ATOM 3140 N N . LEU B 1 106 ? -17.372 21.018 -32.050 1.00 19.76 106 LEU C N 1
ATOM 3141 C CA . LEU B 1 106 ? -17.192 22.457 -32.091 1.00 19.96 106 LEU C CA 1
ATOM 3142 C C . LEU B 1 106 ? -18.200 23.087 -33.044 1.00 23.73 106 LEU C C 1
ATOM 3143 O O . LEU B 1 106 ? -18.135 22.757 -34.262 1.00 24.00 106 LEU C O 1
ATOM 3148 N N . GLU B 1 107 ? -18.972 24.026 -32.530 1.00 22.35 107 GLU C N 1
ATOM 3149 C CA . GLU B 1 107 ? -20.065 24.682 -33.227 1.00 25.01 107 GLU C CA 1
ATOM 3150 C C . GLU B 1 107 ? -19.583 25.838 -34.129 1.00 25.14 107 GLU C C 1
ATOM 3151 O O . GLU B 1 107 ? -20.240 26.166 -35.167 1.00 24.23 107 GLU C O 1
ATOM 3157 N N . GLY B 1 108 ? -18.438 26.444 -33.790 1.00 20.38 108 GLY C N 1
ATOM 3158 C CA . GLY B 1 108 ? -17.956 27.606 -34.516 1.00 18.60 108 GLY C CA 1
ATOM 3159 C C . GLY B 1 108 ? -17.171 27.387 -35.745 1.00 15.94 108 GLY C C 1
ATOM 3160 O O . GLY B 1 108 ? -16.781 26.226 -36.157 1.00 18.87 108 GLY C O 1
ATOM 3161 N N . THR B 1 109 ? -16.862 28.509 -36.401 1.00 17.04 109 THR C N 1
ATOM 3162 C CA . THR B 1 109 ? -16.002 28.431 -37.542 1.00 18.35 109 THR C CA 1
ATOM 3163 C C . THR B 1 109 ? -14.529 28.485 -37.193 1.00 16.18 109 THR C C 1
ATOM 3164 O O . THR B 1 109 ? -14.248 29.038 -36.134 1.00 17.44 109 THR C O 1
ATOM 3168 N N . LEU B 1 110 ? -13.636 27.982 -38.057 1.00 17.58 110 LEU C N 1
ATOM 3169 C CA . LEU B 1 110 ? -12.189 28.131 -37.776 1.00 16.45 110 LEU C CA 1
ATOM 3170 C C . LEU B 1 110 ? -11.851 29.590 -37.474 1.00 20.53 110 LEU C C 1
ATOM 3171 O O . LEU B 1 110 ? -11.056 29.950 -36.529 1.00 18.99 110 LEU C O 1
ATOM 3176 N N . ALA B 1 111 ? -12.378 30.469 -38.312 1.00 19.94 111 ALA C N 1
ATOM 3177 C CA . ALA B 1 111 ? -12.074 31.889 -38.118 1.00 21.34 111 ALA C CA 1
ATOM 3178 C C . ALA B 1 111 ? -12.522 32.444 -36.767 1.00 18.99 111 ALA C C 1
ATOM 3179 O O . ALA B 1 111 ? -11.842 33.302 -36.193 1.00 20.41 111 ALA C O 1
ATOM 3181 N N . GLU B 1 112 ? -13.666 32.015 -36.266 1.00 17.98 112 GLU C N 1
ATOM 3182 C CA . GLU B 1 112 ? -14.178 32.390 -34.997 1.00 18.39 112 GLU C CA 1
ATOM 3183 C C . GLU B 1 112 ? -13.238 31.936 -33.903 1.00 16.47 112 GLU C C 1
ATOM 3184 O O . GLU B 1 112 ? -12.939 32.689 -33.008 1.00 17.19 112 GLU C O 1
ATOM 3190 N N . TYR B 1 113 ? -12.761 30.712 -34.017 1.00 14.13 113 TYR C N 1
ATOM 3191 C CA . TYR B 1 113 ? -11.840 30.249 -32.953 1.00 14.98 113 TYR C CA 1
ATOM 3192 C C . TYR B 1 113 ? -10.513 31.009 -32.999 1.00 15.39 113 TYR C C 1
ATOM 3193 O O . TYR B 1 113 ? -9.919 31.260 -31.921 1.00 14.72 113 TYR C O 1
ATOM 3202 N N . GLU B 1 114 ? -9.978 31.235 -34.194 1.00 16.06 114 GLU C N 1
ATOM 3203 C CA . GLU B 1 114 ? -8.726 31.987 -34.366 1.00 16.49 114 GLU C CA 1
ATOM 3204 C C . GLU B 1 114 ? -8.905 33.397 -33.845 1.00 16.00 114 GLU C C 1
ATOM 3205 O O . GLU B 1 114 ? -8.030 33.902 -33.109 1.00 17.12 114 GLU C O 1
ATOM 3211 N N . SER B 1 115 ? -10.001 34.071 -34.145 1.00 16.44 115 SER C N 1
ATOM 3212 C CA . SER B 1 115 ? -10.269 35.413 -33.573 1.00 17.60 115 SER C CA 1
ATOM 3213 C C . SER B 1 115 ? -10.299 35.398 -32.028 1.00 15.78 115 SER C C 1
ATOM 3214 O O . SER B 1 115 ? -9.802 36.329 -31.362 1.00 19.06 115 SER C O 1
ATOM 3217 N N . ALA B 1 116 ? -10.958 34.408 -31.465 1.00 14.36 116 ALA C N 1
ATOM 3218 C CA . ALA B 1 116 ? -11.081 34.269 -30.003 1.00 14.79 116 ALA C CA 1
ATOM 3219 C C . ALA B 1 116 ? -9.659 34.066 -29.451 1.00 15.22 116 ALA C C 1
ATOM 3220 O O . ALA B 1 116 ? -9.276 34.679 -28.441 1.00 15.38 116 ALA C O 1
ATOM 3222 N N . PHE B 1 117 ? -8.852 33.237 -30.096 1.00 13.67 117 PHE C N 1
ATOM 3223 C CA . PHE B 1 117 ? -7.493 32.935 -29.603 1.00 15.11 117 PHE C CA 1
ATOM 3224 C C . PHE B 1 117 ? -6.640 34.191 -29.566 1.00 15.94 117 PHE C C 1
ATOM 3225 O O . PHE B 1 117 ? -6.001 34.513 -28.528 1.00 14.69 117 PHE C O 1
ATOM 3233 N N . LYS B 1 118 ? -6.659 34.965 -30.658 1.00 16.88 118 LYS C N 1
ATOM 3234 C CA . LYS B 1 118 ? -5.977 36.244 -30.712 1.00 17.40 118 LYS C CA 1
ATOM 3235 C C . LYS B 1 118 ? -6.461 37.264 -29.696 1.00 16.39 118 LYS C C 1
ATOM 3236 O O . LYS B 1 118 ? -5.645 38.015 -29.153 1.00 17.11 118 LYS C O 1
ATOM 3242 N N . ALA B 1 119 ? -7.734 37.312 -29.406 1.00 16.38 119 ALA C N 1
ATOM 3243 C CA . ALA B 1 119 ? -8.313 38.202 -28.384 1.00 15.98 119 ALA C CA 1
ATOM 3244 C C . ALA B 1 119 ? -7.781 37.861 -27.001 1.00 16.45 119 ALA C C 1
ATOM 3245 O O . ALA B 1 119 ? -7.440 38.766 -26.262 1.00 18.07 119 ALA C O 1
ATOM 3247 N N . VAL B 1 120 ? -7.623 36.577 -26.699 1.00 15.40 120 VAL C N 1
ATOM 3248 C CA . VAL B 1 120 ? -7.088 36.122 -25.410 1.00 13.80 120 VAL C CA 1
ATOM 3249 C C . VAL B 1 120 ? -5.593 36.333 -25.332 1.00 14.07 120 VAL C C 1
ATOM 3250 O O . VAL B 1 120 ? -5.043 36.713 -24.269 1.00 14.09 120 VAL C O 1
ATOM 3254 N N . ASP B 1 121 ? -4.927 36.187 -26.445 1.00 13.83 121 ASP C N 1
ATOM 3255 C CA . ASP B 1 121 ? -3.488 36.334 -26.488 1.00 14.19 121 ASP C CA 1
ATOM 3256 C C . ASP B 1 121 ? -3.074 37.783 -26.533 1.00 14.47 121 ASP C C 1
ATOM 3257 O O . ASP B 1 121 ? -2.744 38.294 -27.611 1.00 15.77 121 ASP C O 1
ATOM 3262 N N . LYS B 1 122 ? -3.095 38.425 -25.363 1.00 16.89 122 LYS C N 1
ATOM 3263 C CA . LYS B 1 122 ? -2.822 39.874 -25.330 1.00 17.35 122 LYS C CA 1
ATOM 3264 C C . LYS B 1 122 ? -1.426 40.219 -25.732 1.00 15.87 122 LYS C C 1
ATOM 3265 O O . LYS B 1 122 ? -1.259 41.305 -26.331 1.00 20.42 122 LYS C O 1
ATOM 3271 N N . SER B 1 123 ? -0.424 39.354 -25.478 1.00 15.83 123 SER C N 1
ATOM 3272 C CA . SER B 1 123 ? 0.978 39.667 -25.862 1.00 16.18 123 SER C CA 1
ATOM 3273 C C . SER B 1 123 ? 1.160 39.606 -27.384 1.00 18.83 123 SER C C 1
ATOM 3274 O O . SER B 1 123 ? 2.044 40.238 -27.885 1.00 19.62 123 SER C O 1
ATOM 3277 N N . GLY B 1 124 ? 0.297 38.881 -28.093 1.00 16.60 124 GLY C N 1
ATOM 3278 C CA . GLY B 1 124 ? 0.400 38.722 -29.554 1.00 17.24 124 GLY C CA 1
ATOM 3279 C C . GLY B 1 124 ? 1.461 37.786 -30.047 1.00 15.28 124 GLY C C 1
ATOM 3280 O O . GLY B 1 124 ? 1.648 37.690 -31.264 1.00 17.32 124 GLY C O 1
ATOM 3281 N N . ASN B 1 125 ? 2.146 37.041 -29.156 1.00 16.46 125 ASN C N 1
ATOM 3282 C CA . ASN B 1 125 ? 3.162 36.121 -29.564 1.00 15.96 125 ASN C CA 1
ATOM 3283 C C . ASN B 1 125 ? 2.684 34.826 -30.261 1.00 14.70 125 ASN C C 1
ATOM 3284 O O . ASN B 1 125 ? 3.521 34.044 -30.768 1.00 18.15 125 ASN C O 1
ATOM 3289 N N . GLY B 1 126 ? 1.360 34.561 -30.165 1.00 15.96 126 GLY C N 1
ATOM 3290 C CA . GLY B 1 126 ? 0.789 33.415 -30.809 1.00 15.24 126 GLY C CA 1
ATOM 3291 C C . GLY B 1 126 ? 0.567 32.257 -29.855 1.00 15.25 126 GLY C C 1
ATOM 3292 O O . GLY B 1 126 ? 0.165 31.207 -30.278 1.00 15.06 126 GLY C O 1
ATOM 3293 N N . THR B 1 127 ? 0.802 32.501 -28.542 1.00 15.45 127 THR C N 1
ATOM 3294 C CA . THR B 1 127 ? 0.488 31.443 -27.540 1.00 13.88 127 THR C CA 1
ATOM 3295 C C . THR B 1 127 ? -0.173 32.110 -26.350 1.00 14.61 127 THR C C 1
ATOM 3296 O O . THR B 1 127 ? -0.012 33.274 -26.121 1.00 14.75 127 THR C O 1
ATOM 3300 N N . ILE B 1 128 ? -1.019 31.372 -25.610 1.00 12.66 128 ILE C N 1
ATOM 3301 C CA . ILE B 1 128 ? -1.720 31.903 -24.424 1.00 13.41 128 ILE C CA 1
ATOM 3302 C C . ILE B 1 128 ? -1.063 31.450 -23.143 1.00 13.52 128 ILE C C 1
ATOM 3303 O O . ILE B 1 128 ? -0.914 30.215 -22.911 1.00 13.12 128 ILE C O 1
ATOM 3308 N N . GLY B 1 129 ? -0.667 32.422 -22.333 1.00 13.05 129 GLY C N 1
ATOM 3309 C CA . GLY B 1 129 ? 0.002 32.115 -21.089 1.00 12.86 129 GLY C CA 1
ATOM 3310 C C . GLY B 1 129 ? -0.945 32.172 -19.958 1.00 11.99 129 GLY C C 1
ATOM 3311 O O . GLY B 1 129 ? -2.056 32.664 -20.090 1.00 14.23 129 GLY C O 1
ATOM 3312 N N . ALA B 1 130 ? -0.497 31.683 -18.836 1.00 12.13 130 ALA C N 1
ATOM 3313 C CA . ALA B 1 130 ? -1.381 31.679 -17.569 1.00 13.44 130 ALA C CA 1
ATOM 3314 C C . ALA B 1 130 ? -1.832 33.071 -17.188 1.00 13.42 130 ALA C C 1
ATOM 3315 O O . ALA B 1 130 ? -2.983 33.229 -16.785 1.00 16.21 130 ALA C O 1
ATOM 3317 N N . THR B 1 131 ? -0.947 34.097 -17.228 1.00 13.71 131 THR C N 1
ATOM 3318 C CA . THR B 1 131 ? -1.273 35.467 -17.018 1.00 13.42 131 THR C CA 1
ATOM 3319 C C . THR B 1 131 ? -2.420 35.901 -17.931 1.00 14.63 131 THR C C 1
ATOM 3320 O O . THR B 1 131 ? -3.370 36.609 -17.480 1.00 16.01 131 THR C O 1
ATOM 3324 N N . GLU B 1 132 ? -2.344 35.557 -19.214 1.00 13.32 132 GLU C N 1
ATOM 3325 C CA . GLU B 1 132 ? -3.401 35.890 -20.168 1.00 13.72 132 GLU C CA 1
ATOM 3326 C C . GLU B 1 132 ? -4.671 35.167 -19.821 1.00 13.60 132 GLU C C 1
ATOM 3327 O O . GLU B 1 132 ? -5.746 35.747 -19.951 1.00 14.87 132 GLU C O 1
ATOM 3333 N N . LEU B 1 133 ? -4.601 33.900 -19.429 1.00 13.20 133 LEU C N 1
ATOM 3334 C CA . LEU B 1 133 ? -5.816 33.201 -19.015 1.00 15.51 133 LEU C CA 1
ATOM 3335 C C . LEU B 1 133 ? -6.441 33.884 -17.807 1.00 16.84 133 LEU C C 1
ATOM 3336 O O . LEU B 1 133 ? -7.695 34.049 -17.746 1.00 17.80 133 LEU C O 1
ATOM 3341 N N . SER B 1 134 ? -5.646 34.268 -16.853 1.00 17.52 134 SER C N 1
ATOM 3342 C CA . SER B 1 134 ? -6.140 34.926 -15.604 1.00 20.21 134 SER C CA 1
ATOM 3343 C C . SER B 1 134 ? -6.902 36.182 -15.951 1.00 21.90 134 SER C C 1
ATOM 3344 O O . SER B 1 134 ? -8.037 36.429 -15.438 1.00 22.48 134 SER C O 1
ATOM 3347 N N . LYS B 1 135 ? -6.363 36.934 -16.902 1.00 18.53 135 LYS C N 1
ATOM 3348 C CA . LYS B 1 135 ? -6.955 38.202 -17.321 1.00 22.40 135 LYS C CA 1
ATOM 3349 C C . LYS B 1 135 ? -8.296 37.968 -18.054 1.00 18.91 135 LYS C C 1
ATOM 3350 O O . LYS B 1 135 ? -9.273 38.728 -17.791 1.00 19.99 135 LYS C O 1
ATOM 3356 N N . LEU B 1 136 ? -8.407 36.911 -18.860 1.00 18.50 136 LEU C N 1
ATOM 3357 C CA . LEU B 1 136 ? -9.669 36.530 -19.537 1.00 17.26 136 LEU C CA 1
ATOM 3358 C C . LEU B 1 136 ? -10.731 36.256 -18.504 1.00 22.10 136 LEU C C 1
ATOM 3359 O O . LEU B 1 136 ? -11.840 36.846 -18.570 1.00 22.21 136 LEU C O 1
ATOM 3364 N N . PHE B 1 137 ? -10.415 35.390 -17.519 1.00 18.32 137 PHE C N 1
ATOM 3365 C CA . PHE B 1 137 ? -11.455 34.999 -16.561 1.00 19.24 137 PHE C CA 1
ATOM 3366 C C . PHE B 1 137 ? -11.869 36.211 -15.675 1.00 21.33 137 PHE C C 1
ATOM 3367 O O . PHE B 1 137 ? -13.096 36.400 -15.431 1.00 23.68 137 PHE C O 1
ATOM 3375 N N . ALA B 1 138 ? -10.923 37.052 -15.302 1.00 20.73 138 ALA C N 1
ATOM 3376 C CA . ALA B 1 138 ? -11.200 38.281 -14.532 1.00 22.78 138 ALA C CA 1
ATOM 3377 C C . ALA B 1 138 ? -12.032 39.325 -15.298 1.00 28.50 138 ALA C C 1
ATOM 3378 O O . ALA B 1 138 ? -12.973 39.877 -14.732 1.00 29.18 138 ALA C O 1
ATOM 3380 N N . SER B 1 139 ? -11.761 39.505 -16.590 1.00 26.84 139 SER C N 1
ATOM 3381 C CA . SER B 1 139 ? -12.547 40.418 -17.487 1.00 32.27 139 SER C CA 1
ATOM 3382 C C . SER B 1 139 ? -13.974 39.996 -17.621 1.00 33.50 139 SER C C 1
ATOM 3383 O O . SER B 1 139 ? -14.858 40.847 -17.635 1.00 33.94 139 SER C O 1
ATOM 3386 N N . LEU B 1 140 ? -14.181 38.692 -17.678 1.00 28.91 140 LEU C N 1
ATOM 3387 C CA . LEU B 1 140 ? -15.476 38.125 -17.851 1.00 30.80 140 LEU C CA 1
ATOM 3388 C C . LEU B 1 140 ? -16.226 38.010 -16.476 1.00 31.89 140 LEU C C 1
ATOM 3389 O O . LEU B 1 140 ? -17.290 37.416 -16.445 1.00 33.79 140 LEU C O 1
ATOM 3394 N N . GLY B 1 141 ? -15.649 38.536 -15.398 1.00 30.07 141 GLY C N 1
ATOM 3395 C CA . GLY B 1 141 ? -16.272 38.488 -14.054 1.00 30.11 141 GLY C CA 1
ATOM 3396 C C . GLY B 1 141 ? -16.257 37.197 -13.276 1.00 29.67 141 GLY C C 1
ATOM 3397 O O . GLY B 1 141 ? -16.990 37.073 -12.256 1.00 29.10 141 GLY C O 1
ATOM 3398 N N . ASN B 1 142 ? -15.356 36.272 -13.647 1.00 27.23 142 ASN C N 1
ATOM 3399 C CA . ASN B 1 142 ? -15.152 35.028 -12.935 1.00 25.97 142 ASN C CA 1
ATOM 3400 C C . ASN B 1 142 ? -13.635 34.829 -12.585 1.00 24.05 142 ASN C C 1
ATOM 3401 O O . ASN B 1 142 ? -13.079 33.835 -13.052 1.00 26.43 142 ASN C O 1
ATOM 3406 N N . PRO B 1 143 ? -13.018 35.731 -11.767 1.00 24.77 143 PRO C N 1
ATOM 3407 C CA . PRO B 1 143 ? -11.571 35.738 -11.545 1.00 22.92 143 PRO C CA 1
ATOM 3408 C C . PRO B 1 143 ? -11.205 34.405 -10.895 1.00 25.85 143 PRO C C 1
ATOM 3409 O O . PRO B 1 143 ? -12.062 33.796 -10.257 1.00 25.48 143 PRO C O 1
ATOM 3413 N N . VAL B 1 144 ? -10.030 33.874 -11.188 1.00 21.22 144 VAL C N 1
ATOM 3414 C CA . VAL B 1 144 ? -9.634 32.55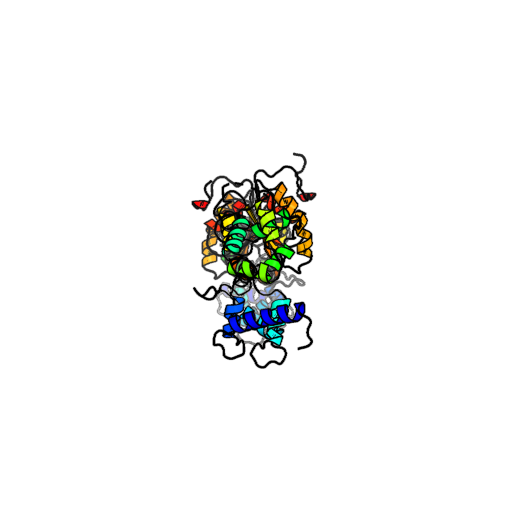1 -10.724 1.00 19.55 144 VAL C CA 1
ATOM 3415 C C . VAL B 1 144 ? -8.415 32.759 -9.789 1.00 18.60 144 VAL C C 1
ATOM 3416 O O . VAL B 1 144 ? -7.638 33.700 -9.877 1.00 19.32 144 VAL C O 1
ATOM 3420 N N . SER B 1 145 ? -8.348 31.896 -8.819 1.00 16.13 145 SER C N 1
ATOM 3421 C CA . SER B 1 145 ? -7.160 31.893 -7.937 1.00 15.24 145 SER C CA 1
ATOM 3422 C C . SER B 1 145 ? -6.001 31.325 -8.667 1.00 14.38 145 SER C C 1
ATOM 3423 O O . SER B 1 145 ? -6.189 30.606 -9.661 1.00 14.45 145 SER C O 1
ATOM 3426 N N . LEU B 1 146 ? -4.794 31.519 -8.114 1.00 13.83 146 LEU C N 1
ATOM 3427 C CA . LEU B 1 146 ? -3.640 30.919 -8.765 1.00 13.92 146 LEU C CA 1
ATOM 3428 C C . LEU B 1 146 ? -3.664 29.396 -8.678 1.00 11.94 146 LEU C C 1
ATOM 3429 O O . LEU B 1 146 ? -3.199 28.721 -9.594 1.00 12.61 146 LEU C O 1
ATOM 3434 N N . GLU B 1 147 ? -4.254 28.829 -7.621 1.00 12.40 147 GLU C N 1
ATOM 3435 C CA . GLU B 1 147 ? -4.388 27.357 -7.493 1.00 12.36 147 GLU C CA 1
ATOM 3436 C C . GLU B 1 147 ? -5.325 26.806 -8.603 1.00 11.26 147 GLU C C 1
ATOM 3437 O O . GLU B 1 147 ? -5.065 25.720 -9.143 1.00 12.39 147 GLU C O 1
ATOM 3443 N N . LYS B 1 148 ? -6.407 27.484 -8.911 1.00 12.21 148 LYS C N 1
ATOM 3444 C CA . LYS B 1 148 ? -7.295 27.038 -9.956 1.00 14.77 148 LYS C CA 1
ATOM 3445 C C . LYS B 1 148 ? -6.618 27.235 -11.338 1.00 12.29 148 LYS C C 1
ATOM 3446 O O . LYS B 1 148 ? -6.744 26.384 -12.195 1.00 12.58 148 LYS C O 1
ATOM 3452 N N . LEU B 1 149 ? -5.782 28.291 -11.485 1.00 11.87 149 LEU C N 1
ATOM 3453 C CA . LEU B 1 149 ? -4.960 28.446 -12.675 1.00 12.10 149 LEU C CA 1
ATOM 3454 C C . LEU B 1 149 ? -4.068 27.223 -12.880 1.00 11.15 149 LEU C C 1
ATOM 3455 O O . LEU B 1 149 ? -3.881 26.757 -14.039 1.00 10.74 149 LEU C O 1
ATOM 3460 N N . VAL B 1 150 ? -3.469 26.686 -11.788 1.00 9.57 150 VAL C N 1
ATOM 3461 C CA . VAL B 1 150 ? -2.701 25.463 -11.904 1.00 10.55 150 VAL C CA 1
ATOM 3462 C C . VAL B 1 150 ? -3.618 24.309 -12.457 1.00 10.29 150 VAL C C 1
ATOM 3463 O O . VAL B 1 150 ? -3.188 23.622 -13.391 1.00 11.06 150 VAL C O 1
ATOM 3467 N N . ASP B 1 151 ? -4.811 24.201 -11.932 1.00 11.14 151 ASP C N 1
ATOM 3468 C CA . ASP B 1 151 ? -5.713 23.126 -12.349 1.00 11.03 151 ASP C CA 1
ATOM 3469 C C . ASP B 1 151 ? -6.001 23.282 -13.864 1.00 11.01 151 ASP C C 1
ATOM 3470 O O . ASP B 1 151 ? -5.991 22.318 -14.592 1.00 11.68 151 ASP C O 1
ATOM 3475 N N . LEU B 1 152 ? -6.299 24.504 -14.284 1.00 10.33 152 LEU C N 1
ATOM 3476 C CA . LEU B 1 152 ? -6.605 24.757 -15.730 1.00 12.15 152 LEU C CA 1
ATOM 3477 C C . LEU B 1 152 ? -5.400 24.334 -16.565 1.00 13.06 152 LEU C C 1
ATOM 3478 O O . LEU B 1 152 ? -5.521 23.706 -17.593 1.00 13.48 152 LEU C O 1
ATOM 3483 N N . MET B 1 153 ? -4.192 24.738 -16.172 1.00 11.07 153 MET C N 1
ATOM 3484 C CA . MET B 1 153 ? -2.990 24.331 -16.927 1.00 11.52 153 MET C CA 1
ATOM 3485 C C . MET B 1 153 ? -2.751 22.878 -16.931 1.00 11.58 153 MET C C 1
ATOM 3486 O O . MET B 1 153 ? -2.328 22.337 -17.987 1.00 13.06 153 MET C O 1
ATOM 3491 N N . GLN B 1 154 ? -3.014 22.232 -15.836 1.00 11.05 154 GLN C N 1
ATOM 3492 C CA . GLN B 1 154 ? -2.851 20.770 -15.796 1.00 12.35 154 GLN C CA 1
ATOM 3493 C C . GLN B 1 154 ? -3.856 20.076 -16.718 1.00 13.14 154 GLN C C 1
ATOM 3494 O O . GLN B 1 154 ? -3.514 19.050 -17.357 1.00 14.01 154 GLN C O 1
ATOM 3500 N N . MET B 1 155 ? -5.043 20.575 -16.785 1.00 14.05 155 MET C N 1
ATOM 3501 C CA . MET B 1 155 ? -6.056 19.984 -17.607 1.00 13.41 155 MET C CA 1
ATOM 3502 C C . MET B 1 155 ? -5.889 20.326 -19.092 1.00 13.84 155 MET C C 1
ATOM 3503 O O . MET B 1 155 ? -6.345 19.523 -19.951 1.00 16.51 155 MET C O 1
ATOM 3508 N N . TYR B 1 156 ? -5.360 21.475 -19.460 1.00 11.56 156 TYR C N 1
ATOM 3509 C CA . TYR B 1 156 ? -5.326 21.874 -20.826 1.00 13.41 156 TYR C CA 1
ATOM 3510 C C . TYR B 1 156 ? -3.947 22.027 -21.470 1.00 12.90 156 TYR C C 1
ATOM 3511 O O . TYR B 1 156 ? -3.888 21.968 -22.708 1.00 13.49 156 TYR C O 1
ATOM 3520 N N . ASP B 1 157 ? -2.899 22.293 -20.670 1.00 13.11 157 ASP C N 1
ATOM 3521 C CA . ASP B 1 157 ? -1.550 22.395 -21.226 1.00 13.21 157 ASP C CA 1
ATOM 3522 C C . ASP B 1 157 ? -1.029 20.979 -21.206 1.00 15.09 157 ASP C C 1
ATOM 3523 O O . ASP B 1 157 ? -0.164 20.568 -20.448 1.0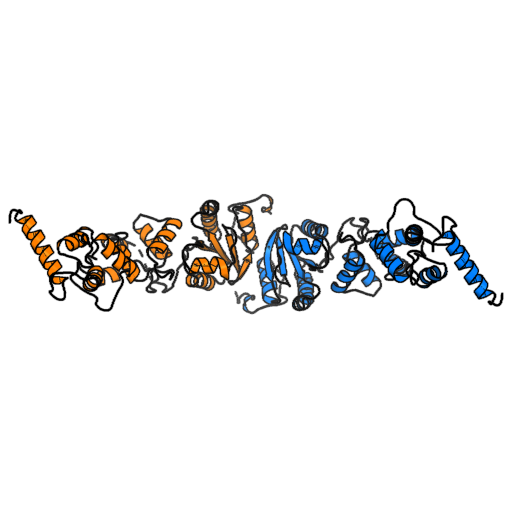0 13.89 157 ASP C O 1
ATOM 3528 N N . LYS B 1 158 ? -1.551 20.139 -22.133 1.00 15.67 158 LYS C N 1
ATOM 3529 C CA . LYS B 1 158 ? -1.235 18.740 -22.097 1.00 16.79 158 LYS C CA 1
ATOM 3530 C C . LYS B 1 158 ? 0.141 18.306 -22.565 1.00 17.44 158 LYS C C 1
ATOM 3531 O O . LYS B 1 158 ? 0.535 17.203 -22.227 1.00 19.74 158 LYS C O 1
ATOM 3537 N N . ASP B 1 159 ? 0.889 19.176 -23.205 1.00 16.11 159 ASP C N 1
ATOM 3538 C CA . ASP B 1 159 ? 2.267 18.973 -23.556 1.00 17.53 159 ASP C CA 1
ATOM 3539 C C . ASP B 1 159 ? 3.261 19.616 -22.648 1.00 16.15 159 ASP C C 1
ATOM 3540 O O . ASP B 1 159 ? 4.452 19.632 -22.928 1.00 18.26 159 ASP C O 1
ATOM 3545 N N . ASP B 1 160 ? 2.792 20.166 -21.533 1.00 15.08 160 ASP C N 1
ATOM 3546 C CA . ASP B 1 160 ? 3.688 20.823 -20.563 1.00 17.19 160 ASP C CA 1
ATOM 3547 C C . ASP B 1 160 ? 4.587 21.817 -21.168 1.00 16.01 160 ASP C C 1
ATOM 3548 O O . ASP B 1 160 ? 5.739 21.963 -20.732 1.00 15.56 160 ASP C O 1
ATOM 3553 N N . SER B 1 161 ? 4.081 22.580 -22.133 1.00 13.28 161 SER C N 1
ATOM 3554 C CA . SER B 1 161 ? 4.828 23.675 -22.704 1.00 15.11 161 SER C CA 1
ATOM 3555 C C . SER B 1 161 ? 4.818 24.960 -21.885 1.00 13.54 161 SER C C 1
ATOM 3556 O O . SER B 1 161 ? 5.602 25.881 -22.189 1.00 14.69 161 SER C O 1
ATOM 3559 N N . GLY B 1 162 ? 3.934 25.028 -20.897 1.00 13.01 162 GLY C N 1
ATOM 3560 C CA . GLY B 1 162 ? 3.742 26.244 -20.167 1.00 13.06 162 GLY C CA 1
ATOM 3561 C C . GLY B 1 162 ? 2.850 27.240 -20.813 1.00 13.02 162 GLY C C 1
ATOM 3562 O O . GLY B 1 162 ? 2.679 28.322 -20.282 1.00 13.23 162 GLY C O 1
ATOM 3563 N N . GLN B 1 163 ? 2.306 26.904 -21.976 1.00 12.58 163 GLN C N 1
ATOM 3564 C CA . GLN B 1 163 ? 1.449 27.779 -22.741 1.00 12.15 163 GLN C CA 1
ATOM 3565 C C . GLN B 1 163 ? 0.313 26.954 -23.312 1.00 12.95 163 GLN C C 1
ATOM 3566 O O . GLN B 1 163 ? 0.435 25.706 -23.523 1.00 11.26 163 GLN C O 1
ATOM 3572 N N . ILE B 1 164 ? -0.795 27.626 -23.524 1.00 11.72 164 ILE C N 1
ATOM 3573 C CA . ILE B 1 164 ? -1.949 27.061 -24.271 1.00 11.68 164 ILE C CA 1
ATOM 3574 C C . ILE B 1 164 ? -1.786 27.446 -25.741 1.00 10.64 164 ILE C C 1
ATOM 3575 O O . ILE B 1 164 ? -1.901 28.627 -26.130 1.00 13.85 164 ILE C O 1
ATOM 3580 N N . GLU B 1 165 ? -1.440 26.438 -26.509 1.00 13.22 165 GLU C N 1
ATOM 3581 C CA . GLU B 1 165 ? -1.405 26.591 -27.979 1.00 12.79 165 GLU C CA 1
ATOM 3582 C C . GLU B 1 165 ? -2.842 26.410 -28.527 1.00 11.19 165 GLU C C 1
ATOM 3583 O O . GLU B 1 165 ? -3.717 25.835 -27.902 1.00 12.68 165 GLU C O 1
ATOM 3589 N N . PHE B 1 166 ? -3.004 26.821 -29.792 1.00 13.59 166 PHE C N 1
ATOM 3590 C CA . PHE B 1 166 ? -4.310 26.783 -30.450 1.00 13.76 166 PHE C CA 1
ATOM 3591 C C . PHE B 1 166 ? -5.047 25.451 -30.332 1.00 13.66 166 PHE C C 1
ATOM 3592 O O . PHE B 1 166 ? -6.185 25.441 -29.960 1.00 13.85 166 PHE C O 1
ATOM 3600 N N . PRO B 1 167 ? -4.407 24.297 -30.623 1.00 15.26 167 PRO C N 1
ATOM 3601 C CA . PRO B 1 167 ? -5.103 23.013 -30.440 1.00 14.49 167 PRO C CA 1
ATOM 3602 C C . PRO B 1 167 ? -5.590 22.718 -29.050 1.00 15.86 167 PRO C C 1
ATOM 3603 O O . PRO B 1 167 ? -6.640 22.122 -28.855 1.00 14.79 167 PRO C O 1
ATOM 3607 N N . GLU B 1 168 ? -4.841 23.210 -28.031 1.00 13.40 168 GLU C N 1
ATOM 3608 C CA . GLU B 1 168 ? -5.326 23.034 -26.693 1.00 13.23 168 GLU C CA 1
ATOM 3609 C C . GLU B 1 168 ? -6.453 23.943 -26.356 1.00 12.91 168 GLU C C 1
ATOM 3610 O O . GLU B 1 168 ? -7.339 23.592 -25.616 1.00 13.97 168 GLU C O 1
ATOM 3616 N N . PHE B 1 169 ? -6.401 25.182 -26.872 1.00 12.20 169 PHE C N 1
ATOM 3617 C CA . PHE B 1 169 ? -7.521 26.156 -26.739 1.00 13.57 169 PHE C CA 1
ATOM 3618 C C . PHE B 1 169 ? -8.806 25.592 -27.264 1.00 12.75 169 PHE C C 1
ATOM 3619 O O . PHE B 1 169 ? -9.867 25.782 -26.621 1.00 13.11 169 PHE C O 1
ATOM 3627 N N . LEU B 1 170 ? -8.766 24.906 -28.426 1.00 12.74 170 LEU C N 1
ATOM 3628 C CA . LEU B 1 170 ? -9.976 24.306 -28.958 1.00 13.40 170 LEU C CA 1
ATOM 3629 C C . LEU B 1 170 ? -10.603 23.358 -27.957 1.00 12.11 170 LEU 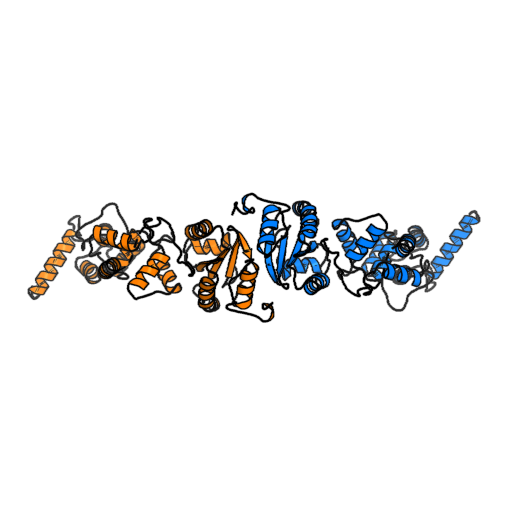C C 1
ATOM 3630 O O . LEU B 1 170 ? -11.816 23.294 -27.833 1.00 14.07 170 LEU C O 1
ATOM 3635 N N . LEU B 1 171 ? -9.824 22.639 -27.156 1.00 13.33 171 LEU C N 1
ATOM 3636 C CA . LEU B 1 171 ? -10.421 21.691 -26.194 1.00 13.85 171 LEU C CA 1
ATOM 3637 C C . LEU B 1 171 ? -11.196 22.422 -25.097 1.00 15.09 171 LEU C C 1
ATOM 3638 O O . LEU B 1 171 ? -12.089 21.891 -24.491 1.00 14.94 171 LEU C O 1
ATOM 3643 N N . MET B 1 172 ? -10.820 23.635 -24.756 1.00 12.89 172 MET C N 1
ATOM 3644 C CA . MET B 1 172 ? -11.543 24.518 -23.804 1.00 13.94 172 MET C CA 1
ATOM 3645 C C . MET B 1 172 ? -12.986 24.795 -24.241 1.00 15.27 172 MET C C 1
ATOM 3646 O O . MET B 1 172 ? -13.926 24.766 -23.428 1.00 16.78 172 MET C O 1
ATOM 3651 N N . PHE B 1 173 ? -13.148 24.900 -25.585 1.00 15.69 173 PHE C N 1
ATOM 3652 C CA . PHE B 1 173 ? -14.532 25.041 -26.182 1.00 15.85 173 PHE C CA 1
ATOM 3653 C C . PHE B 1 173 ? -15.211 23.708 -26.252 1.00 17.24 173 PHE C C 1
ATOM 3654 O O . PHE B 1 173 ? -16.383 23.604 -25.882 1.00 21.19 173 PHE C O 1
ATOM 3662 N N . ARG B 1 174 ? -14.522 22.664 -26.657 1.00 17.68 174 ARG C N 1
ATOM 3663 C CA . ARG B 1 174 ? -15.106 21.334 -26.672 1.00 19.33 174 ARG C CA 1
ATOM 3664 C C . ARG B 1 174 ? -15.693 20.932 -25.297 1.00 22.11 174 ARG C C 1
ATOM 3665 O O . ARG B 1 174 ? -16.781 20.337 -25.163 1.00 22.29 174 ARG C O 1
ATOM 3673 N N . ASN B 1 175 ? -14.972 21.273 -24.221 1.00 18.09 175 ASN C N 1
ATOM 3674 C CA . ASN B 1 175 ? -15.404 20.957 -22.876 1.00 20.22 175 ASN C CA 1
ATOM 3675 C C . ASN B 1 175 ? -16.281 21.980 -22.206 1.00 21.37 175 ASN C C 1
ATOM 3676 O O . ASN B 1 175 ? -16.611 21.805 -21.014 1.00 25.06 175 ASN C O 1
ATOM 3681 N N . SER B 1 176 ? -16.602 23.061 -22.895 1.00 21.05 176 SER C N 1
ATOM 3682 C CA . SER B 1 176 ? -17.450 24.169 -22.394 1.00 22.07 176 SER C CA 1
ATOM 3683 C C . SER B 1 176 ? -16.843 24.944 -21.265 1.00 21.43 176 SER C C 1
ATOM 3684 O O . SER B 1 176 ? -17.525 25.569 -20.514 1.00 23.87 176 SER C O 1
ATOM 3687 N N . LEU B 1 177 ? -15.552 24.888 -21.053 1.00 18.92 177 LEU C N 1
ATOM 3688 C CA . LEU B 1 177 ? -14.890 25.854 -20.176 1.00 18.53 177 LEU C CA 1
ATOM 3689 C C . LEU B 1 177 ? -15.120 27.279 -20.673 1.00 18.93 177 LEU C C 1
ATOM 3690 O O . LEU B 1 177 ? -15.375 28.194 -19.907 1.00 21.75 177 LEU C O 1
ATOM 3695 N N . LEU B 1 178 ? -14.994 27.458 -22.010 1.00 19.19 178 LEU C N 1
ATOM 3696 C CA . LEU B 1 178 ? -15.237 28.717 -22.713 1.00 18.33 178 LEU C CA 1
ATOM 3697 C C . LEU B 1 178 ? -16.266 28.458 -23.807 1.00 17.72 178 LEU C C 1
ATOM 3698 O O . LEU B 1 178 ? -16.477 27.338 -24.219 1.00 19.31 178 LEU C O 1
ATOM 3703 N N . ASP B 1 179 ? -17.005 29.512 -24.114 1.00 20.92 179 ASP C N 1
ATOM 3704 C CA . ASP B 1 179 ? -18.085 29.533 -25.153 1.00 21.03 179 ASP C CA 1
ATOM 3705 C C . ASP B 1 179 ? -17.869 30.787 -26.016 1.00 24.19 179 ASP C C 1
ATOM 3706 O O . ASP B 1 179 ? -17.416 31.827 -25.552 1.00 27.07 179 ASP C O 1
ATOM 3711 N N . LEU B 1 180 ? -18.067 30.659 -27.314 1.00 21.64 180 LEU C N 1
ATOM 3712 C CA . LEU B 1 180 ? -17.794 31.817 -28.180 1.00 25.35 180 LEU C CA 1
ATOM 3713 C C . LEU B 1 180 ? -18.608 33.091 -27.811 1.00 26.43 180 LEU C C 1
ATOM 3714 O O . LEU B 1 180 ? -18.185 34.201 -28.081 1.00 25.12 180 LEU C O 1
ATOM 3719 N N . LYS B 1 181 ? -19.726 32.970 -27.128 1.00 32.85 181 LYS C N 1
ATOM 3720 C CA . LYS B 1 181 ? -20.337 34.203 -26.502 1.00 40.55 181 LYS C CA 1
ATOM 3721 C C . LYS B 1 181 ? -19.397 34.984 -25.511 1.00 42.14 181 LYS C C 1
ATOM 3722 O O . LYS B 1 181 ? -19.161 36.184 -25.662 1.00 46.44 181 LYS C O 1
ATOM 3727 N N . ASP B 1 182 ? -18.826 34.303 -24.532 1.00 46.79 182 ASP C N 1
ATOM 3728 C CA . ASP B 1 182 ? -17.742 34.884 -23.729 1.00 43.29 182 ASP C CA 1
ATOM 3729 C C . ASP B 1 182 ? -16.735 35.659 -24.616 1.00 46.64 182 ASP C C 1
ATOM 3730 O O . ASP B 1 182 ? -16.317 36.778 -24.261 1.00 47.35 182 ASP C O 1
ATOM 3735 N N . MET B 1 183 ? -16.281 35.034 -25.720 1.00 34.75 183 MET C N 1
ATOM 3736 C CA . MET B 1 183 ? -15.240 35.655 -26.506 1.00 35.93 183 MET C CA 1
ATOM 3737 C C . MET B 1 183 ? -15.704 37.000 -27.144 1.00 40.32 183 MET C C 1
ATOM 3738 O O . MET B 1 183 ? -14.916 37.968 -27.231 1.00 41.91 183 MET C O 1
ATOM 3743 N N . THR B 1 184 ? -16.962 37.048 -27.557 1.00 41.41 184 THR C N 1
ATOM 3744 C CA . THR B 1 184 ? -17.580 38.262 -28.098 1.00 44.07 184 THR C CA 1
ATOM 3745 C C . THR B 1 184 ? -17.575 39.316 -27.048 1.00 46.73 184 THR C C 1
ATOM 3746 O O . THR B 1 184 ? -17.191 40.443 -27.319 1.00 38.19 184 THR C O 1
ATOM 3750 N N . THR B 1 185 ? -18.018 38.933 -25.846 1.00 45.39 185 THR C N 1
ATOM 3751 C CA . THR B 1 185 ? -17.984 39.814 -24.674 1.00 45.50 185 THR C CA 1
ATOM 3752 C C . THR B 1 185 ? -16.587 40.368 -24.420 1.00 40.41 185 THR C C 1
ATOM 3753 O O . THR B 1 185 ? -16.388 41.590 -24.412 1.00 41.96 185 THR C O 1
ATOM 3757 N N . TYR B 1 186 ? -15.605 39.465 -24.291 1.00 41.95 186 TYR C N 1
ATOM 3758 C CA . TYR B 1 186 ? -14.190 39.868 -24.096 1.00 36.87 186 TYR C CA 1
ATOM 3759 C C . TYR B 1 186 ? -13.680 40.837 -25.193 1.00 38.95 186 TYR C C 1
ATOM 3760 O O . TYR B 1 186 ? -12.883 41.750 -24.890 1.00 40.79 186 TYR C O 1
ATOM 3769 N N . MET B 1 187 ? -14.135 40.651 -26.441 1.00 43.48 187 MET C N 1
ATOM 3770 C CA . MET B 1 187 ? -13.710 41.525 -27.561 1.00 55.53 187 MET C CA 1
ATOM 3771 C C . MET B 1 187 ? -14.302 42.934 -27.424 1.00 61.47 187 MET C C 1
ATOM 3772 O O . MET B 1 187 ? -13.658 43.926 -27.792 1.00 65.34 187 MET C O 1
ATOM 3777 N N . THR B 1 188 ? -15.497 43.020 -26.835 1.00 62.66 188 THR C N 1
ATOM 3778 C CA . THR B 1 188 ? -16.085 44.308 -26.448 1.00 60.59 188 THR C CA 1
ATOM 3779 C C . THR B 1 188 ? -15.212 45.101 -25.427 1.00 57.34 188 THR C C 1
ATOM 3780 O O . THR B 1 188 ? -15.253 46.327 -25.410 1.00 58.23 188 THR C O 1
ATOM 3782 N N . LEU B 1 189 ? -14.400 44.420 -24.612 1.00 54.61 189 LEU C N 1
ATOM 3783 C CA . LEU B 1 189 ? -13.864 45.007 -23.372 1.00 58.08 189 LEU C CA 1
ATOM 3784 C C . LEU B 1 189 ? -12.530 45.715 -23.603 1.00 58.79 189 LEU C C 1
ATOM 3785 O O . LEU B 1 189 ? -11.471 45.092 -23.612 1.00 68.88 189 LEU C O 1
ATOM 3787 N N . GLY B 1 195 ? -1.629 48.517 -28.441 1.00 46.80 195 GLY C N 1
ATOM 3788 C CA . GLY B 1 195 ? -0.256 48.024 -28.699 1.00 45.71 195 GLY C CA 1
ATOM 3789 C C . GLY B 1 195 ? -0.004 46.661 -28.077 1.00 47.56 195 GLY C C 1
ATOM 3790 O O . GLY B 1 195 ? -0.641 46.284 -27.092 1.00 52.00 195 GLY C O 1
ATOM 3791 N N . SER B 1 196 ? 0.880 45.874 -28.653 1.00 39.31 196 SER C N 1
ATOM 3792 C CA . SER B 1 196 ? 1.251 44.630 -27.986 1.00 32.69 196 SER C CA 1
ATOM 3793 C C . SER B 1 196 ? 2.725 44.494 -27.910 1.00 30.66 196 SER C C 1
ATOM 3794 O O . SER B 1 196 ? 3.443 45.094 -28.695 1.00 31.49 196 SER C O 1
ATOM 3797 N N . SER B 1 197 ? 3.176 43.614 -27.028 1.00 27.00 197 SER C N 1
ATOM 3798 C CA . SER B 1 197 ? 4.588 43.424 -26.816 1.00 22.72 197 SER C CA 1
ATOM 3799 C C . SER B 1 197 ? 5.273 42.424 -27.656 1.00 23.51 197 SER C C 1
ATOM 3800 O O . SER B 1 197 ? 6.468 42.536 -27.878 1.00 25.06 197 SER C O 1
ATOM 3803 N N . GLY B 1 198 ? 4.571 41.345 -28.044 1.00 19.01 198 GLY C N 1
ATOM 3804 C CA . GLY B 1 198 ? 5.180 40.152 -28.610 1.00 17.89 198 GLY C CA 1
ATOM 3805 C C . GLY B 1 198 ? 5.921 39.233 -27.665 1.00 17.87 198 GLY C C 1
ATOM 3806 O O . GLY B 1 198 ? 6.548 38.256 -28.082 1.00 19.37 198 GLY C O 1
ATOM 3807 N N . SER B 1 199 ? 5.827 39.522 -26.355 1.00 17.22 199 SER C N 1
ATOM 3808 C CA . SER B 1 199 ? 6.511 38.773 -25.374 1.00 18.33 199 SER C CA 1
ATOM 3809 C C . SER B 1 199 ? 5.817 37.434 -25.093 1.00 16.53 199 SER C C 1
ATOM 3810 O O . SER B 1 199 ? 4.614 37.280 -25.342 1.00 17.36 199 SER C O 1
ATOM 3813 N N . LEU B 1 200 ? 6.600 36.522 -24.585 1.00 14.65 200 LEU C N 1
ATOM 3814 C CA . LEU B 1 200 ? 6.105 35.281 -23.996 1.00 13.98 200 LEU C CA 1
ATOM 3815 C C . LEU B 1 200 ? 5.283 35.572 -22.746 1.00 13.41 200 LEU C C 1
ATOM 3816 O O . LEU B 1 200 ? 4.290 34.914 -22.487 1.00 13.59 200 LEU C O 1
ATOM 3821 N N . VAL B 1 201 ? 5.756 36.503 -21.967 1.00 12.36 201 VAL C N 1
ATOM 3822 C CA . VAL B 1 201 ? 5.023 36.870 -20.718 1.00 13.19 201 VAL C CA 1
ATOM 3823 C C . VAL B 1 201 ? 5.230 38.348 -20.419 1.00 15.60 201 VAL C C 1
ATOM 3824 O O . VAL B 1 201 ? 6.365 38.839 -20.475 1.00 17.67 201 VAL C O 1
ATOM 3828 N N . ASP B 1 202 ? 4.152 39.025 -20.156 1.00 17.75 202 ASP C N 1
ATOM 3829 C CA . ASP B 1 202 ? 4.189 40.362 -19.648 1.00 20.86 202 ASP C CA 1
ATOM 3830 C C . ASP B 1 202 ? 3.659 40.398 -18.232 1.00 19.34 202 ASP C C 1
ATOM 3831 O O . ASP B 1 202 ? 2.535 40.029 -17.951 1.00 23.49 202 ASP C O 1
ATOM 3836 N N . ALA B 1 203 ? 4.542 40.761 -17.385 1.00 18.99 203 ALA C N 1
ATOM 3837 C CA . ALA B 1 203 ? 4.181 40.889 -15.971 1.00 19.22 203 ALA C CA 1
ATOM 3838 C C . ALA B 1 203 ? 3.306 42.096 -15.795 1.00 20.58 203 ALA C C 1
ATOM 3839 O O . ALA B 1 203 ? 3.469 43.075 -16.553 1.00 27.70 203 ALA C O 1
ATOM 3841 N N . VAL B 1 204 ? 2.565 42.085 -14.698 1.00 26.03 204 VAL C N 1
ATOM 3842 C CA . VAL B 1 204 ? 1.720 43.240 -14.226 1.00 23.95 204 VAL C CA 1
ATOM 3843 C C . VAL B 1 204 ? 2.419 43.929 -13.063 1.00 26.05 204 VAL C C 1
ATOM 3844 O O . VAL B 1 204 ? 2.938 43.275 -12.193 1.00 23.31 204 VAL C O 1
ATOM 3848 N N . GLU B 1 205 ? 2.595 45.241 -13.183 1.00 26.34 205 GLU C N 1
ATOM 3849 C CA . GLU B 1 205 ? 3.314 46.052 -12.260 1.00 31.17 205 GLU C CA 1
ATOM 3850 C C . GLU B 1 205 ? 2.632 45.888 -10.911 1.00 24.09 205 GLU C C 1
ATOM 3851 O O . GLU B 1 205 ? 1.359 45.885 -10.792 1.00 31.58 205 GLU C O 1
ATOM 3854 N N . GLY B 1 206 ? 3.454 45.549 -9.948 1.00 21.93 206 GLY C N 1
ATOM 3855 C CA . GLY B 1 206 ? 3.016 45.400 -8.581 1.00 19.31 206 GLY C CA 1
ATOM 3856 C C . GLY B 1 206 ? 2.346 44.109 -8.214 1.00 18.30 206 GLY C C 1
ATOM 3857 O O . GLY B 1 206 ? 1.901 44.001 -7.106 1.00 14.81 206 GLY C O 1
ATOM 3858 N N . ASP B 1 207 ? 2.311 43.130 -9.127 1.00 14.71 207 ASP C N 1
ATOM 3859 C CA . ASP B 1 207 ? 1.689 41.865 -8.817 1.00 17.02 207 ASP C CA 1
ATOM 3860 C C . ASP B 1 207 ? 2.739 40.780 -9.113 1.00 13.11 207 ASP C C 1
ATOM 3861 O O . ASP B 1 207 ? 3.520 40.900 -10.050 1.00 13.88 207 ASP C O 1
ATOM 3866 N N . MET B 1 208 ? 2.645 39.702 -8.381 1.00 12.07 208 MET C N 1
ATOM 3867 C CA . MET B 1 208 ? 3.458 38.513 -8.708 1.00 11.69 208 MET C CA 1
ATOM 3868 C C . MET B 1 208 ? 2.982 37.968 -10.053 1.00 11.82 208 MET C C 1
ATOM 3869 O O . MET B 1 208 ? 1.802 38.027 -10.419 1.00 12.94 208 MET C O 1
ATOM 3874 N N . THR B 1 209 ? 3.908 37.294 -10.737 1.00 10.31 209 THR C N 1
ATOM 3875 C CA . THR B 1 209 ? 3.629 36.614 -11.990 1.00 11.38 209 THR C CA 1
ATOM 3876 C C . THR B 1 209 ? 3.641 35.111 -11.760 1.00 11.08 209 THR C C 1
ATOM 3877 O O . THR B 1 209 ? 4.693 34.590 -11.330 1.00 10.81 209 THR C O 1
ATOM 3881 N N . LEU B 1 210 ? 2.554 34.396 -12.014 1.00 10.82 210 LEU C N 1
ATOM 3882 C CA . LEU B 1 210 ? 2.585 32.913 -11.937 1.00 10.35 210 LEU C CA 1
ATOM 3883 C C . LEU B 1 210 ? 3.085 32.338 -13.242 1.00 11.76 210 LEU C C 1
ATOM 3884 O O . LEU B 1 210 ? 2.538 32.651 -14.292 1.00 12.00 210 LEU C O 1
ATOM 3889 N N . ILE B 1 211 ? 4.110 31.493 -13.216 1.00 10.55 211 ILE C N 1
ATOM 3890 C CA . ILE B 1 211 ? 4.685 30.900 -14.416 1.00 11.53 211 ILE C CA 1
ATOM 3891 C C . ILE B 1 211 ? 4.583 29.394 -14.420 1.00 11.82 211 ILE C C 1
ATOM 3892 O O . ILE B 1 211 ? 4.446 28.768 -13.397 1.00 11.89 211 ILE C O 1
ATOM 3897 N N . PHE B 1 212 ? 4.699 28.854 -15.647 1.00 11.04 212 PHE C N 1
ATOM 3898 C CA . PHE B 1 212 ? 4.610 27.426 -15.888 1.00 9.44 212 PHE C CA 1
ATOM 3899 C C . PHE B 1 212 ? 5.744 26.898 -16.719 1.00 11.73 212 PHE C C 1
ATOM 3900 O O . PHE B 1 212 ? 5.665 25.779 -17.189 1.00 12.98 212 PHE C O 1
ATOM 3908 N N . SER B 1 213 ? 6.772 27.648 -16.886 1.00 12.85 213 SER C N 1
ATOM 3909 C CA . SER B 1 213 ? 7.857 27.221 -17.759 1.00 13.40 213 SER C CA 1
ATOM 3910 C C . SER B 1 213 ? 9.137 27.959 -17.340 1.00 12.76 213 SER C C 1
ATOM 3911 O O . SER B 1 213 ? 9.094 29.047 -16.823 1.00 12.38 213 SER C O 1
ATOM 3914 N N . GLU B 1 214 ? 10.245 27.320 -17.699 1.00 14.03 214 GLU C N 1
ATOM 3915 C CA . GLU B 1 214 ? 11.558 27.897 -17.481 1.00 15.11 214 GLU C CA 1
ATOM 3916 C C . GLU B 1 214 ? 11.762 29.089 -18.418 1.00 13.44 214 GLU C C 1
ATOM 3917 O O . GLU B 1 214 ? 12.316 30.115 -18.023 1.00 15.51 214 GLU C O 1
ATOM 3923 N N . GLU B 1 215 ? 11.195 29.053 -19.630 1.00 14.05 215 GLU C N 1
ATOM 3924 C CA . GLU B 1 215 ? 11.282 30.143 -20.572 1.00 15.19 215 GLU C CA 1
ATOM 3925 C C . GLU B 1 215 ? 10.645 31.401 -20.004 1.00 14.35 215 GLU C C 1
ATOM 3926 O O . GLU B 1 215 ? 11.150 32.501 -20.182 1.00 15.13 215 GLU C O 1
ATOM 3932 N N . GLU B 1 216 ? 9.513 31.272 -19.310 1.00 12.76 216 GLU C N 1
ATOM 3933 C CA . GLU B 1 216 ? 8.930 32.463 -18.697 1.00 13.27 216 GLU C CA 1
ATOM 3934 C C . GLU B 1 216 ? 9.826 33.027 -17.561 1.00 12.42 216 GLU C C 1
ATOM 3935 O O . GLU B 1 216 ? 9.950 34.223 -17.419 1.00 14.09 216 GLU C O 1
ATOM 3941 N N . LEU B 1 217 ? 10.361 32.163 -16.715 1.00 13.99 217 LEU C N 1
ATOM 3942 C CA . LEU B 1 217 ? 11.267 32.607 -15.642 1.00 12.28 217 LEU C CA 1
ATOM 3943 C C . LEU B 1 217 ? 12.433 33.402 -16.241 1.00 13.12 217 LEU C C 1
ATOM 3944 O O . LEU B 1 217 ? 12.703 34.529 -15.801 1.00 14.77 217 LEU C O 1
ATOM 3949 N N . ASP B 1 218 ? 13.052 32.784 -17.220 1.00 15.13 218 ASP C N 1
ATOM 3950 C CA . ASP B 1 218 ? 14.231 33.453 -17.842 1.00 17.28 218 ASP C CA 1
ATOM 3951 C C . ASP B 1 218 ? 13.895 34.765 -18.478 1.00 15.53 218 ASP C C 1
ATOM 3952 O O . ASP B 1 218 ? 14.689 35.737 -18.425 1.00 16.71 218 ASP C O 1
ATOM 3957 N N . ALA B 1 219 ? 12.697 34.868 -19.093 1.00 15.26 219 ALA C N 1
ATOM 3958 C CA . ALA B 1 219 ? 12.248 36.146 -19.700 1.00 15.38 219 ALA C CA 1
ATOM 3959 C C . ALA B 1 219 ? 12.093 37.186 -18.663 1.00 15.74 219 ALA C C 1
ATOM 3960 O O . ALA B 1 219 ? 12.382 38.342 -18.863 1.00 15.76 219 ALA C O 1
ATOM 3962 N N . LEU B 1 220 ? 11.460 36.842 -17.556 1.00 12.42 220 LEU C N 1
ATOM 3963 C CA . LEU B 1 220 ? 11.240 37.788 -16.519 1.00 12.85 220 LEU C CA 1
ATOM 3964 C C . LEU B 1 220 ? 12.542 38.281 -15.843 1.00 13.67 220 LEU C C 1
ATOM 3965 O O . LEU B 1 220 ? 12.647 39.480 -15.554 1.00 14.82 220 LEU C O 1
ATOM 3970 N N . ILE B 1 221 ? 13.493 37.395 -15.733 1.00 13.92 221 ILE C N 1
ATOM 3971 C CA . ILE B 1 221 ? 14.832 37.801 -15.209 1.00 14.56 221 ILE C CA 1
ATOM 3972 C C . ILE B 1 221 ? 15.427 38.782 -16.221 1.00 16.39 221 ILE C C 1
ATOM 3973 O O . ILE B 1 221 ? 15.876 39.828 -15.798 1.00 17.51 221 ILE C O 1
ATOM 3978 N N . SER B 1 222 ? 15.388 38.453 -17.486 1.00 18.06 222 SER C N 1
ATOM 3979 C CA . SER B 1 222 ? 16.035 39.329 -18.557 1.00 20.25 222 SER C CA 1
ATOM 3980 C C . SER B 1 222 ? 15.362 40.644 -18.698 1.00 21.39 222 SER C C 1
ATOM 3981 O O . SER B 1 222 ? 16.030 41.674 -19.033 1.00 20.61 222 SER C O 1
ATOM 3984 N N . ALA B 1 223 ? 14.048 40.695 -18.495 1.00 18.92 223 ALA C N 1
ATOM 3985 C CA . ALA B 1 223 ? 13.305 41.939 -18.548 1.00 19.10 223 ALA C CA 1
ATOM 3986 C C . ALA B 1 223 ? 13.446 42.880 -17.368 1.00 19.08 223 ALA C C 1
ATOM 3987 O O . ALA B 1 223 ? 12.907 43.994 -17.422 1.00 22.53 223 ALA C O 1
ATOM 3989 N N . ASN B 1 224 ? 14.121 42.470 -16.296 1.00 18.09 224 ASN C N 1
ATOM 3990 C CA . ASN B 1 224 ? 14.190 43.207 -15.063 1.00 20.27 224 ASN C CA 1
ATOM 3991 C C . ASN B 1 224 ? 15.582 43.214 -14.574 1.00 19.40 224 ASN C C 1
ATOM 3992 O O . ASN B 1 224 ? 15.927 42.926 -13.457 1.00 19.41 224 ASN C O 1
ATOM 3997 N N . PRO B 1 225 ? 16.515 43.620 -15.469 1.00 21.28 225 PRO C N 1
ATOM 3998 C CA . PRO B 1 225 ? 17.923 43.582 -15.080 1.00 20.51 225 PRO C CA 1
ATOM 3999 C C . PRO B 1 225 ? 18.304 44.396 -13.853 1.00 20.64 225 PRO C C 1
ATOM 4000 O O . PRO B 1 225 ? 19.262 44.053 -13.192 1.00 25.10 225 PRO C O 1
ATOM 4004 N N . ASP B 1 226 ? 17.564 45.440 -13.556 1.00 19.33 226 ASP C N 1
ATOM 4005 C CA . ASP B 1 226 ? 17.899 46.283 -12.405 1.00 24.39 226 ASP C CA 1
ATOM 4006 C C . ASP B 1 226 ? 17.057 46.069 -11.152 1.00 21.31 226 ASP C C 1
ATOM 4007 O O . ASP B 1 226 ? 17.118 46.805 -10.164 1.00 24.18 226 ASP C O 1
ATOM 4012 N N . LYS B 1 227 ? 16.272 44.965 -11.172 1.00 17.19 227 LYS C N 1
ATOM 4013 C CA . LYS B 1 227 ? 15.511 44.591 -10.014 1.00 16.23 227 LYS C CA 1
ATOM 4014 C C . LYS B 1 227 ? 15.956 43.193 -9.563 1.00 13.99 227 LYS C C 1
ATOM 4015 O O . LYS B 1 227 ? 16.498 42.375 -10.327 1.00 15.16 227 LYS C O 1
ATOM 4021 N N . LEU B 1 228 ? 15.705 42.992 -8.281 1.00 14.92 228 LEU C N 1
ATOM 4022 C CA . LEU B 1 228 ? 15.755 41.648 -7.662 1.00 14.71 228 LEU C CA 1
ATOM 4023 C C . LEU B 1 228 ? 14.525 40.857 -8.192 1.00 14.89 228 LEU C C 1
ATOM 4024 O O . LEU B 1 228 ? 13.479 41.431 -8.458 1.00 12.72 228 LEU C O 1
ATOM 4029 N N . VAL B 1 229 ? 14.722 39.563 -8.426 1.00 13.26 229 VAL C N 1
ATOM 4030 C CA . VAL B 1 229 ? 13.631 38.653 -8.835 1.00 13.79 229 VAL C CA 1
ATOM 4031 C C . VAL B 1 229 ? 13.531 37.698 -7.663 1.00 15.29 229 VAL C C 1
ATOM 4032 O O . VAL B 1 229 ? 14.450 36.923 -7.341 1.00 12.66 229 VAL C O 1
ATOM 4036 N N . VAL B 1 230 ? 12.364 37.628 -6.975 1.00 11.65 230 VAL C N 1
ATOM 4037 C CA . VAL B 1 230 ? 12.141 36.677 -5.969 1.00 10.90 230 VAL C CA 1
ATOM 4038 C C . VAL B 1 230 ? 11.272 35.613 -6.487 1.00 11.65 230 VAL C C 1
ATOM 4039 O O . VAL B 1 230 ? 10.139 35.844 -6.922 1.00 12.31 230 VAL C O 1
ATOM 4043 N N . VAL B 1 231 ? 11.814 34.385 -6.451 1.00 11.24 231 VAL C N 1
ATOM 4044 C CA . VAL B 1 231 ? 11.044 33.193 -6.797 1.00 12.07 231 VAL C CA 1
ATOM 4045 C C . VAL B 1 231 ? 10.339 32.667 -5.572 1.00 11.06 231 VAL C C 1
ATOM 4046 O O . VAL B 1 231 ? 10.954 32.352 -4.570 1.00 10.45 231 VAL C O 1
ATOM 4050 N N . PHE B 1 232 ? 8.992 32.582 -5.635 1.00 11.23 232 PHE C N 1
ATOM 4051 C CA . PHE B 1 232 ? 8.146 32.073 -4.583 1.00 10.82 232 PHE C CA 1
ATOM 4052 C C . PHE B 1 232 ? 7.738 30.658 -5.014 1.00 11.18 232 PHE C C 1
ATOM 4053 O O . PHE B 1 232 ? 6.927 30.484 -5.957 1.00 11.38 232 PHE C O 1
ATOM 4061 N N . GLY B 1 233 ? 8.425 29.688 -4.438 1.00 10.98 233 GLY C N 1
ATOM 4062 C CA . GLY B 1 233 ? 8.061 28.294 -4.650 1.00 10.46 233 GLY C CA 1
ATOM 4063 C C . GLY B 1 233 ? 7.097 27.748 -3.707 1.00 9.60 233 GLY C C 1
ATOM 4064 O O . GLY B 1 233 ? 7.194 27.863 -2.494 1.00 10.59 233 GLY C O 1
ATOM 4065 N N . ALA B 1 234 ? 5.979 27.213 -4.290 1.00 9.71 234 ALA C N 1
ATOM 4066 C CA . ALA B 1 234 ? 4.877 26.686 -3.515 1.00 9.86 234 ALA C CA 1
ATOM 4067 C C . ALA B 1 234 ? 4.536 25.274 -4.061 1.00 10.63 234 ALA C C 1
ATOM 4068 O O . ALA B 1 234 ? 4.938 24.876 -5.104 1.00 10.36 234 ALA C O 1
ATOM 4070 N N . LEU B 1 235 ? 3.710 24.582 -3.315 1.00 10.73 235 LEU C N 1
ATOM 4071 C CA . LEU B 1 235 ? 3.069 23.321 -3.754 1.00 12.95 235 LEU C CA 1
ATOM 4072 C C . LEU B 1 235 ? 1.563 23.444 -3.513 1.00 11.02 235 LEU C C 1
ATOM 4073 O O . LEU B 1 235 ? 1.121 24.079 -2.561 1.00 12.63 235 LEU C O 1
ATOM 4078 N N . THR B 1 236 ? 0.803 22.778 -4.414 1.00 11.59 236 THR C N 1
ATOM 4079 C CA . THR B 1 236 ? -0.690 22.950 -4.327 1.00 13.14 236 THR C CA 1
ATOM 4080 C C . THR B 1 236 ? -1.344 22.462 -3.032 1.00 13.79 236 THR C C 1
ATOM 4081 O O . THR B 1 236 ? -2.350 23.020 -2.662 1.00 16.25 236 THR C O 1
ATOM 4085 N N . TRP B 1 237 ? -0.753 21.514 -2.297 1.00 12.99 237 TRP C N 1
ATOM 4086 C CA . TRP B 1 237 ? -1.372 21.010 -1.115 1.00 13.43 237 TRP C CA 1
ATOM 4087 C C . TRP B 1 237 ? -0.724 21.584 0.176 1.00 13.73 237 TRP C C 1
ATOM 4088 O O . TRP B 1 237 ? -1.095 21.245 1.237 1.00 15.43 237 TRP C O 1
ATOM 4099 N N . CYS B 1 238 ? 0.229 22.524 0.045 1.00 13.55 238 CYS C N 1
ATOM 4100 C CA . CYS B 1 238 ? 1.033 22.984 1.133 1.00 15.56 238 CYS C CA 1
ATOM 4101 C C . CYS B 1 238 ? 0.276 24.033 1.850 1.00 15.66 238 CYS C C 1
ATOM 4102 O O . CYS B 1 238 ? -0.022 25.102 1.310 1.00 17.10 238 CYS C O 1
ATOM 4105 N N . ARG B 1 239 ? -0.079 23.787 3.110 1.00 17.23 239 ARG C N 1
ATOM 4106 C CA . ARG B 1 239 ? -0.844 24.719 3.875 1.00 19.43 239 ARG C CA 1
ATOM 4107 C C . ARG B 1 239 ? -0.107 26.045 4.220 1.00 16.96 239 ARG C C 1
ATOM 4108 O O . ARG B 1 239 ? -0.687 27.122 4.060 1.00 18.16 239 ARG C O 1
ATOM 4116 N N . PRO B 1 240 ? 1.145 25.933 4.731 1.00 16.85 240 PRO C N 1
ATOM 4117 C CA . PRO B 1 240 ? 1.774 27.216 4.980 1.00 18.60 240 PRO C CA 1
ATOM 4118 C C . PRO B 1 240 ? 2.022 28.063 3.776 1.00 18.52 240 PRO C C 1
ATOM 4119 O O . PRO B 1 240 ? 2.085 29.308 3.881 1.00 18.68 240 PRO C O 1
ATOM 4123 N N . CYS B 1 241 ? 2.181 27.435 2.609 1.00 13.66 241 CYS C N 1
ATOM 4124 C CA . CYS B 1 241 ? 2.244 28.175 1.355 1.00 13.28 241 CYS C CA 1
ATOM 4125 C C . CYS B 1 241 ? 1.034 29.084 1.215 1.00 13.97 241 CYS C C 1
ATOM 4126 O O . CYS B 1 241 ? 1.171 30.278 0.795 1.00 15.60 241 CYS C O 1
ATOM 4129 N N . LYS B 1 242 ? -0.165 28.547 1.490 1.00 13.82 242 LYS C N 1
ATOM 4130 C CA . LYS B 1 242 ? -1.364 29.392 1.310 1.00 16.00 242 LYS C CA 1
ATOM 4131 C C . LYS B 1 242 ? -1.302 30.609 2.186 1.00 14.36 242 LYS C C 1
ATOM 4132 O O . LYS B 1 242 ? -1.769 31.696 1.778 1.00 15.55 242 LYS C O 1
ATOM 4138 N N . GLY B 1 243 ? -0.765 30.437 3.397 1.00 15.00 243 GLY C N 1
ATOM 4139 C CA . GLY B 1 243 ? -0.676 31.485 4.371 1.00 14.29 243 GLY C CA 1
ATOM 4140 C C . GLY B 1 243 ? 0.232 32.631 3.954 1.00 14.32 243 GLY C C 1
ATOM 4141 O O . GLY B 1 243 ? 0.135 33.745 4.515 1.00 15.59 243 GLY C O 1
ATOM 4142 N N . MET B 1 244 ? 1.147 32.347 3.047 1.00 13.67 244 MET C N 1
ATOM 4143 C CA . MET B 1 244 ? 2.077 33.362 2.580 1.00 11.35 244 MET C CA 1
ATOM 4144 C C . MET B 1 244 ? 1.638 34.109 1.317 1.00 10.99 244 MET C C 1
ATOM 4145 O O . MET B 1 244 ? 2.318 35.048 0.863 1.00 11.11 244 MET C O 1
ATOM 4150 N N . GLN B 1 245 ? 0.570 33.699 0.663 1.00 10.29 245 GLN C N 1
ATOM 4151 C CA . GLN B 1 245 ? 0.151 34.297 -0.584 1.00 10.13 245 GLN C CA 1
ATOM 4152 C C . GLN B 1 245 ? -0.237 35.779 -0.389 1.00 9.81 245 GLN C C 1
ATOM 4153 O O . GLN B 1 245 ? 0.262 36.603 -1.173 1.00 10.71 245 GLN C O 1
ATOM 4159 N N . ARG B 1 246 ? -1.069 36.038 0.620 1.00 11.52 246 ARG C N 1
ATOM 4160 C CA . ARG B 1 246 ? -1.491 37.417 0.814 1.00 11.55 246 ARG C CA 1
ATOM 4161 C C . ARG B 1 246 ? -0.282 38.290 1.235 1.00 12.66 246 ARG C C 1
ATOM 4162 O O . ARG B 1 246 ? -0.145 39.386 0.666 1.00 11.16 246 ARG C O 1
ATOM 4170 N N . PRO B 1 247 ? 0.590 37.823 2.121 1.00 12.24 247 PRO C N 1
ATOM 4171 C CA . PRO B 1 247 ? 1.752 38.599 2.447 1.00 12.54 247 PRO C CA 1
ATOM 4172 C C . PRO B 1 247 ? 2.543 38.952 1.177 1.00 13.01 247 PRO C C 1
ATOM 4173 O O . PRO B 1 247 ? 3.067 40.074 0.982 1.00 12.45 247 PRO C O 1
ATOM 4177 N N . VAL B 1 248 ? 2.831 37.969 0.333 1.00 11.78 248 VAL C N 1
ATOM 4178 C CA . VAL B 1 248 ? 3.602 38.211 -0.883 1.00 11.71 248 VAL C CA 1
ATOM 4179 C C . VAL B 1 248 ? 2.928 39.174 -1.823 1.00 11.58 248 VAL C C 1
ATOM 4180 O O . VAL B 1 248 ? 3.568 40.004 -2.452 1.00 12.42 248 VAL C O 1
ATOM 4184 N N . GLN B 1 249 ? 1.576 39.131 -1.920 1.00 10.17 249 GLN C N 1
ATOM 4185 C CA . GLN B 1 249 ? 0.848 40.118 -2.656 1.00 10.90 249 GLN C CA 1
ATOM 4186 C C . GLN B 1 249 ? 1.166 41.507 -2.132 1.00 9.96 249 GLN C C 1
ATOM 4187 O O . GLN B 1 249 ? 1.375 42.472 -2.914 1.00 11.90 249 GLN C O 1
ATOM 4193 N N . LYS B 1 250 ? 1.137 41.678 -0.817 1.00 10.03 250 LYS C N 1
ATOM 4194 C CA . LYS B 1 250 ? 1.374 43.028 -0.252 1.00 10.19 250 LYS C CA 1
ATOM 4195 C C . LYS B 1 250 ? 2.797 43.416 -0.524 1.00 11.55 250 LYS C C 1
ATOM 4196 O O . LYS B 1 250 ? 3.097 44.591 -0.866 1.00 11.49 250 LYS C O 1
ATOM 4202 N N . LEU B 1 251 ? 3.764 42.495 -0.345 1.00 9.76 251 LEU C N 1
ATOM 4203 C CA . LEU B 1 251 ? 5.159 42.876 -0.624 1.00 10.76 251 LEU C CA 1
ATOM 4204 C C . LEU B 1 251 ? 5.428 43.182 -2.096 1.00 10.65 251 LEU C C 1
ATOM 4205 O O . LEU B 1 251 ? 6.194 44.093 -2.453 1.00 10.61 251 LEU C O 1
ATOM 4210 N N . ALA B 1 252 ? 4.726 42.495 -3.012 1.00 9.25 252 ALA C N 1
ATOM 4211 C CA . ALA B 1 252 ? 4.833 42.734 -4.449 1.00 11.46 252 ALA C CA 1
ATOM 4212 C C . ALA B 1 252 ? 4.408 44.139 -4.816 1.00 11.48 252 ALA C C 1
ATOM 4213 O O . ALA B 1 252 ? 5.070 44.801 -5.601 1.00 13.42 252 ALA C O 1
ATOM 4215 N N . GLU B 1 253 ? 3.410 44.643 -4.133 1.00 11.54 253 GLU C N 1
ATOM 4216 C CA . GLU B 1 253 ? 2.981 46.059 -4.407 1.00 12.50 253 GLU C CA 1
ATOM 4217 C C . GLU B 1 253 ? 3.955 47.054 -3.791 1.00 12.52 253 GLU C C 1
ATOM 4218 O O . GLU B 1 253 ? 4.386 48.008 -4.415 1.00 13.74 253 GLU C O 1
ATOM 4224 N N . HIS B 1 254 ? 4.301 46.824 -2.551 1.00 10.86 254 HIS C N 1
ATOM 4225 C CA . HIS B 1 254 ? 5.082 47.796 -1.770 1.00 12.04 254 HIS C CA 1
ATOM 4226 C C . HIS B 1 254 ? 6.450 47.929 -2.335 1.00 12.65 254 HIS C C 1
ATOM 4227 O O . HIS B 1 254 ? 7.044 49.071 -2.393 1.00 14.89 254 HIS C O 1
ATOM 4234 N N . TYR B 1 255 ? 7.067 46.826 -2.734 1.00 12.38 255 TYR C N 1
ATOM 4235 C CA . TYR B 1 255 ? 8.417 46.818 -3.278 1.00 11.85 255 TYR C CA 1
ATOM 4236 C C . TYR B 1 255 ? 8.538 46.853 -4.804 1.00 13.44 255 TYR C C 1
ATOM 4237 O O . TYR B 1 255 ? 9.610 46.493 -5.282 1.00 14.69 255 TYR C O 1
ATOM 4246 N N . LYS B 1 256 ? 7.478 47.249 -5.484 1.00 13.17 256 LYS C N 1
ATOM 4247 C CA . LYS B 1 256 ? 7.435 47.181 -6.976 1.00 15.96 256 LYS C CA 1
ATOM 4248 C C . LYS B 1 256 ? 8.584 47.907 -7.667 1.00 16.65 256 LYS C C 1
ATOM 4249 O O . LYS B 1 256 ? 9.073 47.432 -8.748 1.00 18.29 256 LYS C O 1
ATOM 4255 N N . ASP B 1 257 ? 9.089 48.983 -7.065 1.00 16.50 257 ASP C N 1
ATOM 4256 C CA . ASP B 1 257 ? 10.255 49.649 -7.737 1.00 17.45 257 ASP C CA 1
ATOM 4257 C C . ASP B 1 257 ? 11.555 48.900 -7.618 1.00 18.04 257 ASP C C 1
ATOM 4258 O O . ASP B 1 257 ? 12.523 49.216 -8.309 1.00 20.04 257 ASP C O 1
ATOM 4263 N N . HIS B 1 258 ? 11.630 47.843 -6.836 1.00 16.42 258 HIS C N 1
ATOM 4264 C CA . HIS B 1 258 ? 12.855 47.206 -6.524 1.00 16.31 258 HIS C CA 1
ATOM 4265 C C . HIS B 1 258 ? 12.886 45.710 -6.775 1.00 17.37 258 HIS C C 1
ATOM 4266 O O . HIS B 1 258 ? 13.994 45.120 -6.907 1.00 15.99 258 HIS C O 1
ATOM 4273 N N . ILE B 1 259 ? 11.694 45.101 -6.723 1.00 14.97 259 ILE C N 1
ATOM 4274 C CA . ILE B 1 259 ? 11.589 43.623 -6.736 1.00 15.81 259 ILE C CA 1
ATOM 4275 C C . ILE B 1 259 ? 10.453 43.205 -7.649 1.00 14.02 259 ILE C C 1
ATOM 4276 O O . ILE B 1 259 ? 9.402 43.802 -7.563 1.00 16.80 259 ILE C O 1
ATOM 4281 N N . VAL B 1 260 ? 10.639 42.129 -8.392 1.00 13.43 260 VAL C N 1
ATOM 4282 C CA . VAL B 1 260 ? 9.530 41.417 -9.042 1.00 14.91 260 VAL C CA 1
ATOM 4283 C C . VAL B 1 260 ? 9.455 40.032 -8.447 1.00 14.50 260 VAL C C 1
ATOM 4284 O O . VAL B 1 260 ? 10.477 39.364 -8.262 1.00 15.39 260 VAL C O 1
ATOM 4288 N N . PHE B 1 261 ? 8.232 39.584 -8.192 1.00 10.64 261 PHE C N 1
ATOM 4289 C CA . PHE B 1 261 ? 7.982 38.280 -7.605 1.00 10.26 261 PHE C CA 1
ATOM 4290 C C . PHE B 1 261 ? 7.446 37.400 -8.680 1.00 9.65 261 PHE C C 1
ATOM 4291 O O . PHE B 1 261 ? 6.573 37.779 -9.468 1.00 10.45 261 PHE C O 1
ATOM 4299 N N . VAL B 1 262 ? 7.969 36.177 -8.720 1.00 10.56 262 VAL C N 1
ATOM 4300 C CA . VAL B 1 262 ? 7.594 35.198 -9.746 1.00 11.82 262 VAL C CA 1
ATOM 4301 C C . VAL B 1 262 ? 7.243 33.940 -8.977 1.00 11.83 262 VAL C C 1
ATOM 4302 O O . VAL B 1 262 ? 8.097 33.407 -8.227 1.00 13.04 262 VAL C O 1
ATOM 4306 N N . LYS B 1 263 ? 6.017 33.444 -9.108 1.00 11.36 263 LYS C N 1
ATOM 4307 C CA . LYS B 1 263 ? 5.564 32.277 -8.358 1.00 9.78 263 LYS C CA 1
ATOM 4308 C C . LYS B 1 263 ? 5.507 31.082 -9.297 1.00 10.12 263 LYS C C 1
ATOM 4309 O O . LYS B 1 263 ? 5.105 31.174 -10.457 1.00 10.97 263 LYS C O 1
ATOM 4315 N N . LEU B 1 264 ? 5.823 29.916 -8.737 1.00 12.04 264 LEU C N 1
ATOM 4316 C CA . LEU B 1 264 ? 5.539 28.690 -9.469 1.00 12.84 264 LEU C CA 1
ATOM 4317 C C . LEU B 1 264 ? 5.172 27.653 -8.410 1.00 12.06 264 LEU C C 1
ATOM 4318 O O . LEU B 1 264 ? 5.745 27.605 -7.284 1.00 13.20 264 LEU C O 1
ATOM 4323 N N . PHE B 1 265 ? 4.343 26.757 -8.869 1.00 11.97 265 PHE C N 1
ATOM 4324 C CA . PHE B 1 265 ? 3.963 25.540 -8.087 1.00 10.50 265 PHE C CA 1
ATOM 4325 C C . PHE B 1 265 ? 4.746 24.371 -8.558 1.00 11.66 265 PHE C C 1
ATOM 4326 O O . PHE B 1 265 ? 4.742 24.051 -9.716 1.00 11.44 265 PHE C O 1
ATOM 4334 N N . GLY B 1 266 ? 5.544 23.820 -7.686 1.00 10.75 266 GLY C N 1
ATOM 4335 C CA . GLY B 1 266 ? 6.575 22.919 -8.180 1.00 12.50 266 GLY C CA 1
ATOM 4336 C C . GLY B 1 266 ? 5.980 21.703 -8.902 1.00 11.29 266 GLY C C 1
ATOM 4337 O O . GLY B 1 266 ? 6.550 21.201 -9.913 1.00 11.53 266 GLY C O 1
ATOM 4338 N N . ASN B 1 267 ? 4.866 21.230 -8.422 1.00 12.60 267 ASN C N 1
ATOM 4339 C CA . ASN B 1 267 ? 4.213 20.083 -9.027 1.00 12.95 267 ASN C CA 1
ATOM 4340 C C . ASN B 1 267 ? 3.246 20.372 -10.182 1.00 12.23 267 ASN C C 1
ATOM 4341 O O . ASN B 1 267 ? 2.545 19.478 -10.678 1.00 16.20 267 ASN C O 1
ATOM 4346 N N . ALA B 1 268 ? 3.364 21.569 -10.770 1.00 10.75 268 ALA C N 1
ATOM 4347 C CA . ALA B 1 268 ? 2.397 21.931 -11.849 1.00 11.06 268 ALA C CA 1
ATOM 4348 C C . ALA B 1 268 ? 2.639 21.087 -13.050 1.00 11.35 268 ALA C C 1
ATOM 4349 O O . ALA B 1 268 ? 1.634 20.572 -13.630 1.00 13.60 268 ALA C O 1
ATOM 4351 N N . ASN B 1 269 ? 3.860 20.931 -13.514 1.00 12.20 269 ASN C N 1
ATOM 4352 C CA . ASN B 1 269 ? 4.151 20.216 -14.768 1.00 12.05 269 ASN C CA 1
ATOM 4353 C C . ASN B 1 269 ? 5.607 19.727 -14.755 1.00 12.92 269 ASN C C 1
ATOM 4354 O O . ASN B 1 269 ? 6.316 19.963 -13.771 1.00 14.12 269 ASN C O 1
ATOM 4359 N N . LYS B 1 270 ? 6.060 19.149 -15.880 1.00 14.74 270 LYS C N 1
ATOM 4360 C CA . LYS B 1 270 ? 7.407 18.658 -15.918 1.00 14.17 270 LYS C CA 1
ATOM 4361 C C . LYS B 1 270 ? 8.470 19.754 -15.743 1.00 13.34 270 LYS C C 1
ATOM 4362 O O . LYS B 1 270 ? 9.545 19.519 -15.150 1.00 16.13 270 LYS C O 1
ATOM 4368 N N . GLN B 1 271 ? 8.171 20.884 -16.293 1.00 12.96 271 GLN C N 1
ATOM 4369 C CA . GLN B 1 271 ? 9.094 22.023 -16.249 1.00 14.46 271 GLN C CA 1
ATOM 4370 C C . GLN B 1 271 ? 9.221 22.573 -14.852 1.00 14.47 271 GLN C C 1
ATOM 4371 O O . GLN B 1 271 ? 10.346 22.844 -14.345 1.00 14.25 271 GLN C O 1
ATOM 4377 N N . THR B 1 272 ? 8.112 22.769 -14.149 1.00 13.86 272 THR C N 1
ATOM 4378 C CA . THR B 1 272 ? 8.202 23.306 -12.810 1.00 13.41 272 THR C CA 1
ATOM 4379 C C . THR B 1 272 ? 8.889 22.303 -11.882 1.00 12.26 272 THR C C 1
ATOM 4380 O O . THR B 1 272 ? 9.649 22.663 -10.977 1.00 12.40 272 THR C O 1
ATOM 4384 N N . LYS B 1 273 ? 8.649 21.024 -12.103 1.00 12.10 273 LYS C N 1
ATOM 4385 C CA . LYS B 1 273 ? 9.304 19.970 -11.297 1.00 14.41 273 LYS C CA 1
ATOM 4386 C C . LYS B 1 273 ? 10.801 20.086 -11.471 1.00 13.45 273 LYS C C 1
ATOM 4387 O O . LYS B 1 273 ? 11.518 19.951 -10.491 1.00 14.90 273 LYS C O 1
ATOM 4393 N N . ARG B 1 274 ? 11.260 20.285 -12.708 1.00 13.43 274 ARG C N 1
ATOM 4394 C CA . ARG B 1 274 ? 12.681 20.384 -13.006 1.00 16.50 274 ARG C CA 1
ATOM 4395 C C . ARG B 1 274 ? 13.275 21.649 -12.423 1.00 16.48 274 ARG C C 1
ATOM 4396 O O . ARG B 1 274 ? 14.353 21.626 -11.812 1.00 15.50 274 ARG C O 1
ATOM 4404 N N . ILE B 1 275 ? 12.539 22.782 -12.476 1.00 14.06 27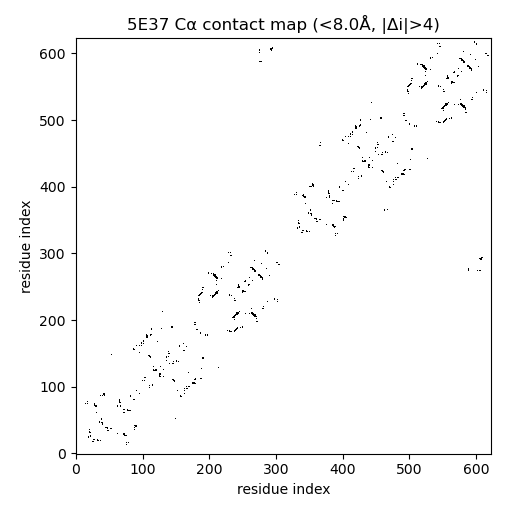5 ILE C N 1
ATOM 4405 C CA . ILE B 1 275 ? 13.005 23.958 -11.842 1.00 14.87 275 ILE C CA 1
ATOM 4406 C C . ILE B 1 275 ? 13.202 23.723 -10.343 1.00 14.61 275 ILE C C 1
ATOM 4407 O O . ILE B 1 275 ? 14.210 24.099 -9.748 1.00 17.59 275 ILE C O 1
ATOM 4412 N N . PHE B 1 276 ? 12.234 23.129 -9.665 1.00 12.99 276 PHE C N 1
ATOM 4413 C CA . PHE B 1 276 ? 12.354 22.787 -8.271 1.00 14.27 276 PHE C CA 1
ATOM 4414 C C . PHE B 1 276 ? 13.556 21.875 -7.908 1.00 17.25 276 PHE C C 1
ATOM 4415 O O . PHE B 1 276 ? 14.368 22.232 -7.026 1.00 17.55 276 PHE C O 1
ATOM 4423 N N . LYS B 1 277 ? 13.704 20.809 -8.697 1.00 17.16 277 LYS C N 1
ATOM 4424 C CA . LYS B 1 277 ? 14.718 19.762 -8.404 1.00 18.83 277 LYS C CA 1
ATOM 4425 C C . LYS B 1 277 ? 16.097 20.108 -8.849 1.00 19.80 277 LYS C C 1
ATOM 4426 O O . LYS B 1 277 ? 17.055 19.917 -8.063 1.00 21.97 277 LYS C O 1
ATOM 4432 N N . GLU B 1 278 ? 16.257 20.547 -10.047 1.00 18.62 278 GLU C N 1
ATOM 4433 C CA . GLU B 1 278 ? 17.537 20.768 -10.699 1.00 20.59 278 GLU C CA 1
ATOM 4434 C C . GLU B 1 278 ? 18.027 22.162 -10.550 1.00 23.35 278 GLU C C 1
ATOM 4435 O O . GLU B 1 278 ? 19.224 22.393 -10.339 1.00 25.00 278 GLU C O 1
ATOM 4441 N N . ARG B 1 279 ? 17.178 23.171 -10.778 1.00 18.46 279 ARG C N 1
ATOM 4442 C CA . ARG B 1 279 ? 17.668 24.526 -10.822 1.00 16.84 279 ARG C CA 1
ATOM 4443 C C . ARG B 1 279 ? 17.852 25.107 -9.449 1.00 16.87 279 ARG C C 1
ATOM 4444 O O . ARG B 1 279 ? 18.904 25.698 -9.186 1.00 20.09 279 ARG C O 1
ATOM 4452 N N . PHE B 1 280 ? 16.885 24.965 -8.578 1.00 14.93 280 PHE C N 1
ATOM 4453 C CA . PHE B 1 280 ? 16.980 25.562 -7.234 1.00 13.98 280 PHE C CA 1
ATOM 4454 C C . PHE B 1 280 ? 17.100 24.595 -6.063 1.00 17.04 280 PHE C C 1
ATOM 4455 O O . PHE B 1 280 ? 17.290 25.018 -4.899 1.00 18.75 280 PHE C O 1
ATOM 4463 N N . GLN B 1 281 ? 16.933 23.292 -6.299 1.00 17.71 281 GLN C N 1
ATOM 4464 C CA . GLN B 1 281 ? 16.965 22.315 -5.254 1.00 18.49 281 GLN C CA 1
ATOM 4465 C C . GLN B 1 281 ? 16.151 22.682 -4.085 1.00 18.00 281 GLN C C 1
ATOM 4466 O O . GLN B 1 281 ? 16.653 22.748 -2.952 1.00 18.05 281 GLN C O 1
ATOM 4472 N N . ILE B 1 282 ? 14.858 22.982 -4.326 1.00 16.10 282 ILE C N 1
ATOM 4473 C CA . ILE B 1 282 ? 13.963 23.331 -3.292 1.00 16.12 282 ILE C CA 1
ATOM 4474 C C . ILE B 1 282 ? 13.528 22.164 -2.497 1.00 19.10 282 ILE C C 1
ATOM 4475 O O . ILE B 1 282 ? 12.903 21.271 -3.003 1.00 24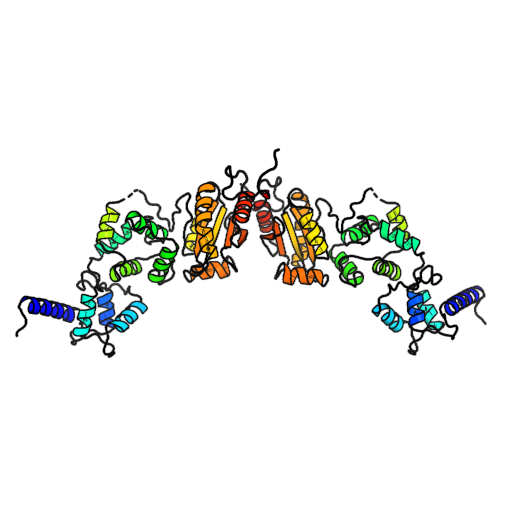.74 282 ILE C O 1
ATOM 4480 N N . ARG B 1 283 ? 13.848 22.212 -1.244 1.00 19.39 283 ARG C N 1
ATOM 4481 C CA . ARG B 1 283 ? 13.528 21.098 -0.307 1.00 26.32 283 ARG C CA 1
ATOM 4482 C C . ARG B 1 283 ? 12.366 21.305 0.620 1.00 25.27 283 ARG C C 1
ATOM 4483 O O . ARG B 1 283 ? 11.842 20.314 1.185 1.00 28.63 283 ARG C O 1
ATOM 4491 N N . SER B 1 284 ? 11.948 22.541 0.887 1.00 21.03 284 SER C N 1
ATOM 4492 C CA . SER B 1 284 ? 10.909 22.809 1.854 1.00 21.68 284 SER C CA 1
ATOM 4493 C C . SER B 1 284 ? 10.147 23.991 1.201 1.00 18.08 284 SER C C 1
ATOM 4494 O O . SER B 1 284 ? 10.781 24.770 0.547 1.00 16.51 284 SER C O 1
ATOM 4497 N N . THR B 1 285 ? 8.837 24.060 1.405 1.00 16.96 285 THR C N 1
ATOM 4498 C CA . THR B 1 285 ? 7.986 25.136 0.905 1.00 14.86 285 THR C CA 1
ATOM 4499 C C . THR B 1 285 ? 7.208 25.689 2.063 1.00 13.38 285 THR C C 1
ATOM 4500 O O . THR B 1 285 ? 6.950 25.030 3.061 1.00 15.86 285 THR C O 1
ATOM 4504 N N . PRO B 1 286 ? 6.805 26.951 1.984 1.00 11.29 286 PRO C N 1
ATOM 4505 C CA . PRO B 1 286 ? 7.151 27.842 0.886 1.00 11.93 286 PRO C CA 1
ATOM 4506 C C . PRO B 1 286 ? 8.612 28.222 0.908 1.00 10.39 286 PRO C C 1
ATOM 4507 O O . PRO B 1 286 ? 9.223 28.280 1.963 1.00 13.23 286 PRO C O 1
ATOM 4511 N N . CYS B 1 287 ? 9.097 28.491 -0.246 1.00 10.51 287 CYS C N 1
ATOM 4512 C CA . CYS B 1 287 ? 10.503 28.853 -0.429 1.00 12.39 287 CYS C CA 1
ATOM 4513 C C . CYS B 1 287 ? 10.531 30.180 -1.151 1.00 13.12 287 CYS C C 1
ATOM 4514 O O . CYS B 1 287 ? 9.855 30.393 -2.183 1.00 14.12 287 CYS C O 1
ATOM 4517 N N . PHE B 1 288 ? 11.445 31.046 -0.678 1.00 11.28 288 PHE C N 1
ATOM 4518 C CA . PHE B 1 288 ? 11.657 32.316 -1.331 1.00 10.39 288 PHE C CA 1
ATOM 4519 C C . PHE B 1 288 ? 13.141 32.463 -1.748 1.00 11.90 288 PHE C C 1
ATOM 4520 O O . PHE B 1 288 ? 13.969 32.470 -0.800 1.00 13.16 288 PHE C O 1
ATOM 4528 N N . ILE B 1 289 ? 13.426 32.501 -2.999 1.00 10.91 289 ILE C N 1
ATOM 4529 C CA . ILE B 1 289 ? 14.819 32.576 -3.513 1.00 11.43 289 ILE C CA 1
ATOM 4530 C C . ILE B 1 289 ? 14.932 33.940 -4.175 1.00 11.10 289 ILE C C 1
ATOM 4531 O O . ILE B 1 289 ? 14.292 34.227 -5.198 1.00 13.64 289 ILE C O 1
ATOM 4536 N N . THR B 1 290 ? 15.859 34.768 -3.677 1.00 11.75 290 THR C N 1
ATOM 4537 C CA . THR B 1 290 ? 16.111 36.073 -4.276 1.00 12.11 290 THR C CA 1
ATOM 4538 C C . THR B 1 290 ? 17.270 36.021 -5.273 1.00 12.26 290 THR C C 1
ATOM 4539 O O . THR B 1 290 ? 18.428 35.540 -4.858 1.00 13.16 290 THR C O 1
ATOM 4543 N N . LEU B 1 291 ? 16.974 36.394 -6.510 1.00 11.93 291 LEU C N 1
ATOM 4544 C CA . LEU B 1 291 ? 17.939 36.430 -7.609 1.00 13.49 291 LEU C CA 1
ATOM 4545 C C . LEU B 1 291 ? 18.377 37.844 -7.790 1.00 14.06 291 LEU C C 1
ATOM 4546 O O . LEU B 1 291 ? 17.592 38.744 -8.075 1.00 13.14 291 LEU C O 1
ATOM 4551 N N . ARG B 1 292 ? 19.729 38.033 -7.770 1.00 15.86 292 ARG C N 1
ATOM 4552 C CA . ARG B 1 292 ? 20.380 39.252 -8.179 1.00 18.81 292 ARG C CA 1
ATOM 4553 C C . ARG B 1 292 ? 21.163 38.946 -9.447 1.00 19.16 292 ARG C C 1
ATOM 4554 O O . ARG B 1 292 ? 21.892 37.973 -9.520 1.00 18.95 292 ARG C O 1
ATOM 4562 N N . LYS B 1 293 ? 20.850 39.696 -10.475 1.00 20.99 293 LYS C N 1
ATOM 4563 C CA . LYS B 1 293 ? 21.348 39.448 -11.841 1.00 25.66 293 LYS C CA 1
ATOM 4564 C C . LYS B 1 293 ? 21.196 37.982 -12.239 1.00 25.39 293 LYS C C 1
ATOM 4565 O O . LYS B 1 293 ? 22.145 37.319 -12.756 1.00 27.50 293 LYS C O 1
ATOM 4571 N N . GLY B 1 294 ? 20.039 37.405 -11.958 1.00 21.97 294 GLY C N 1
ATOM 4572 C CA . GLY B 1 294 ? 19.725 36.028 -12.269 1.00 22.61 294 GLY C CA 1
ATOM 4573 C C . GLY B 1 294 ? 20.208 34.894 -11.379 1.00 19.89 294 GLY C C 1
ATOM 4574 O O . GLY B 1 294 ? 19.834 33.748 -11.594 1.00 23.93 294 GLY C O 1
ATOM 4575 N N . GLU B 1 295 ? 21.035 35.192 -10.352 1.00 17.45 295 GLU C N 1
ATOM 4576 C CA . GLU B 1 295 ? 21.656 34.184 -9.504 1.00 19.24 295 GLU C CA 1
ATOM 4577 C C . GLU B 1 295 ? 21.209 34.236 -8.063 1.00 13.47 295 GLU C C 1
ATOM 4578 O O . GLU B 1 295 ? 21.047 35.357 -7.540 1.00 15.46 295 GLU C O 1
ATOM 4584 N N . PRO B 1 296 ? 20.921 33.096 -7.430 1.00 14.78 296 PRO C N 1
ATOM 4585 C CA . PRO B 1 296 ? 20.480 33.107 -6.073 1.00 14.66 296 PRO C CA 1
ATOM 4586 C C . PRO B 1 296 ? 21.497 33.724 -5.135 1.00 17.60 296 PRO C C 1
ATOM 4587 O O . PRO B 1 296 ? 22.717 33.369 -5.184 1.00 16.42 296 PRO C O 1
ATOM 4591 N N . VAL B 1 297 ? 21.054 34.677 -4.353 1.00 14.98 297 VAL C N 1
ATOM 4592 C CA . VAL B 1 297 ? 21.874 35.268 -3.290 1.00 14.64 297 VAL C CA 1
ATOM 4593 C C . VAL B 1 297 ? 21.324 35.145 -1.873 1.00 14.52 297 VAL C C 1
ATOM 4594 O O . VAL B 1 297 ? 22.053 35.363 -0.892 1.00 13.66 297 VAL C O 1
ATOM 4598 N N . TYR B 1 298 ? 20.029 34.766 -1.688 1.00 13.70 298 TYR C N 1
ATOM 4599 C CA . TYR B 1 298 ? 19.450 34.615 -0.401 1.00 13.65 298 TYR C CA 1
ATOM 4600 C C . TYR B 1 298 ? 18.294 33.625 -0.572 1.00 13.18 298 TYR C C 1
ATOM 4601 O O . TYR B 1 298 ? 17.622 33.717 -1.618 1.00 15.43 298 TYR C O 1
ATOM 4610 N N . THR B 1 299 ? 18.089 32.752 0.368 1.00 13.41 299 THR C N 1
ATOM 4611 C CA . THR B 1 299 ? 17.013 31.749 0.356 1.00 14.93 299 THR C CA 1
ATOM 4612 C C . THR B 1 299 ? 16.399 31.727 1.709 1.00 13.84 299 THR C C 1
ATOM 4613 O O . THR B 1 299 ? 17.121 31.684 2.768 1.00 15.07 299 THR C O 1
ATOM 4617 N N A GLN B 1 300 ? 15.070 31.768 1.776 0.50 12.59 300 GLN C N 1
ATOM 4618 N N B GLN B 1 300 ? 15.073 31.783 1.786 0.50 13.45 300 GLN C N 1
ATOM 4619 C CA A GLN B 1 300 ? 14.404 31.645 3.032 0.50 13.52 300 GLN C CA 1
ATOM 4620 C CA B GLN B 1 300 ? 14.388 31.717 3.047 0.50 15.24 300 GLN C CA 1
ATOM 4621 C C A GLN B 1 300 ? 13.158 30.813 2.888 0.50 15.66 300 GLN C C 1
ATOM 4622 C C B GLN B 1 300 ? 13.280 30.708 2.807 0.50 16.34 300 GLN C C 1
ATOM 4623 O O A GLN B 1 300 ? 12.374 31.037 1.977 0.50 14.19 300 GLN C O 1
ATOM 4624 O O B GLN B 1 300 ? 12.769 30.670 1.693 0.50 13.84 300 GLN C O 1
ATOM 4635 N N . THR B 1 301 ? 12.951 29.879 3.800 1.00 17.26 301 THR C N 1
ATOM 4636 C CA . THR B 1 301 ? 11.770 29.013 3.757 1.00 17.29 301 THR C CA 1
ATOM 4637 C C . THR B 1 301 ? 10.872 29.258 4.906 1.00 16.73 301 THR C C 1
ATOM 4638 O O . THR B 1 301 ? 11.330 29.651 6.022 1.00 16.89 301 THR C O 1
ATOM 4642 N N . GLY B 1 302 ? 9.600 28.990 4.735 1.00 15.94 302 GLY C N 1
ATOM 4643 C CA . GLY B 1 302 ? 8.687 29.090 5.828 1.00 16.40 302 GLY C CA 1
ATOM 4644 C C . GLY B 1 302 ? 7.902 30.375 5.904 1.00 17.11 302 GLY C C 1
ATOM 4645 O O . GLY B 1 302 ? 7.806 31.055 4.900 1.00 16.82 302 GLY C O 1
ATOM 4646 N N . SER B 1 303 ? 7.303 30.612 7.064 1.00 18.83 303 SER C N 1
ATOM 4647 C CA . SER B 1 303 ? 6.204 31.556 7.247 1.00 19.65 303 SER C CA 1
ATOM 4648 C C . SER B 1 303 ? 6.622 32.805 8.080 1.00 18.77 303 SER C C 1
ATOM 4649 O O . SER B 1 303 ? 5.729 33.514 8.485 1.00 19.56 303 SER C O 1
ATOM 4652 N N . ASN B 1 304 ? 7.907 33.077 8.217 1.00 19.52 304 ASN C N 1
ATOM 4653 C CA . ASN B 1 304 ? 8.346 34.213 9.041 1.00 18.73 304 ASN C CA 1
ATOM 4654 C C . ASN B 1 304 ? 8.369 35.427 8.091 1.00 15.42 304 ASN C C 1
ATOM 4655 O O . ASN B 1 304 ? 9.339 35.700 7.366 1.00 17.30 304 ASN C O 1
ATOM 4660 N N . LYS B 1 305 ? 7.250 36.152 8.157 1.00 16.61 305 LYS C N 1
ATOM 4661 C CA . LYS B 1 305 ? 7.096 37.350 7.285 1.00 15.22 305 LYS C CA 1
ATOM 4662 C C . LYS B 1 305 ? 8.044 38.465 7.624 1.00 14.12 305 LYS C C 1
ATOM 4663 O O . LYS B 1 305 ? 8.544 39.138 6.776 1.00 12.28 305 LYS C O 1
ATOM 4669 N N . GLU B 1 306 ? 8.228 38.742 8.906 1.00 15.00 306 GLU C N 1
ATOM 4670 C CA . GLU B 1 306 ? 9.216 39.679 9.307 1.00 15.24 306 GLU C CA 1
ATOM 4671 C C . GLU B 1 306 ? 10.607 39.442 8.858 1.00 14.42 306 GLU C C 1
ATOM 4672 O O . GLU B 1 306 ? 11.269 40.317 8.365 1.00 15.15 306 GLU C O 1
ATOM 4678 N N . LYS B 1 307 ? 11.069 38.176 8.966 1.00 16.25 307 LYS C N 1
ATOM 4679 C CA . LYS B 1 307 ? 12.377 37.865 8.456 1.00 18.50 307 LYS C CA 1
ATOM 4680 C C . LYS B 1 307 ? 12.537 37.947 6.951 1.00 15.68 307 LYS C C 1
ATOM 4681 O O . LYS B 1 307 ? 13.493 38.498 6.396 1.00 17.52 307 LYS C O 1
ATOM 4687 N N . LEU B 1 308 ? 11.457 37.528 6.252 1.00 14.51 308 LEU C N 1
ATOM 4688 C CA . LEU B 1 308 ? 11.426 37.650 4.833 1.00 13.05 308 LEU C CA 1
ATOM 4689 C C . LEU B 1 308 ? 11.634 39.046 4.355 1.00 12.44 308 LEU C C 1
ATOM 4690 O O . LEU B 1 308 ? 12.446 39.372 3.507 1.00 14.16 308 LEU C O 1
ATOM 4695 N N . GLU B 1 309 ? 10.779 39.936 4.912 1.00 12.14 309 GLU C N 1
ATOM 4696 C CA . GLU B 1 309 ? 10.847 41.313 4.466 1.00 12.86 309 GLU C CA 1
ATOM 4697 C C . GLU B 1 309 ? 12.177 41.949 4.908 1.00 12.51 309 GLU C C 1
ATOM 4698 O O . GLU B 1 309 ? 12.705 42.744 4.081 1.00 14.72 309 GLU C O 1
ATOM 4704 N N . ALA B 1 310 ? 12.600 41.593 6.138 1.00 15.16 310 ALA C N 1
ATOM 4705 C CA . ALA B 1 310 ? 13.889 42.150 6.621 1.00 18.52 310 ALA C CA 1
ATOM 4706 C C . ALA B 1 310 ? 15.015 41.806 5.675 1.00 17.89 310 ALA C C 1
ATOM 4707 O O . ALA B 1 310 ? 15.841 42.632 5.297 1.00 19.61 310 ALA C O 1
ATOM 4709 N N . GLY B 1 311 ? 14.987 40.569 5.231 1.00 18.05 311 GLY C N 1
ATOM 4710 C CA . GLY B 1 311 ? 15.991 40.125 4.268 1.00 17.43 311 GLY C CA 1
ATOM 4711 C C . GLY B 1 311 ? 15.991 40.820 2.927 1.00 17.86 311 GLY C C 1
ATOM 4712 O O . GLY B 1 311 ? 16.921 41.331 2.446 1.00 19.28 311 GLY C O 1
ATOM 4713 N N . LEU B 1 312 ? 14.800 40.960 2.317 1.00 17.92 312 LEU C N 1
ATOM 4714 C CA . LEU B 1 312 ? 14.661 41.663 1.124 1.00 16.85 312 LEU C CA 1
ATOM 4715 C C . LEU B 1 312 ? 15.023 43.146 1.204 1.00 17.47 312 LEU C C 1
ATOM 4716 O O . LEU B 1 312 ? 15.669 43.727 0.381 1.00 16.95 312 LEU C O 1
ATOM 4721 N N . ARG B 1 313 ? 14.575 43.794 2.290 1.00 16.60 313 ARG C N 1
ATOM 4722 C CA . ARG B 1 313 ? 14.859 45.177 2.415 1.00 17.18 313 ARG C CA 1
ATOM 4723 C C . ARG B 1 313 ? 16.407 45.399 2.616 1.00 15.87 313 ARG C C 1
ATOM 4724 O O . ARG B 1 313 ? 16.792 46.454 2.127 1.00 20.46 313 ARG C O 1
ATOM 4732 N N . SER B 1 314 ? 17.107 44.421 3.260 1.00 21.48 314 SER C N 1
ATOM 4733 C CA . SER B 1 314 ? 18.605 44.425 3.477 1.00 23.13 314 SER C CA 1
ATOM 4734 C C . SER B 1 314 ? 19.249 44.427 2.141 1.00 29.46 314 SER C C 1
ATOM 4735 O O . SER B 1 314 ? 20.358 44.898 2.055 1.00 29.71 314 SER C O 1
ATOM 4738 N N . LEU B 1 315 ? 18.597 43.856 1.097 1.00 21.18 315 LEU C N 1
ATOM 4739 C CA . LEU B 1 315 ? 19.197 43.844 -0.235 1.00 24.02 315 LEU C CA 1
ATOM 4740 C C . LEU B 1 315 ? 18.960 45.038 -1.056 1.00 20.79 315 LEU C C 1
ATOM 4741 O O . LEU B 1 315 ? 19.320 45.040 -2.226 1.00 24.14 315 LEU C O 1
ATOM 4746 N N . ILE B 1 316 ? 18.291 46.046 -0.509 1.00 22.15 316 ILE C N 1
ATOM 4747 C CA . ILE B 1 316 ? 17.890 47.229 -1.215 1.00 20.80 316 ILE C CA 1
ATOM 4748 C C . ILE B 1 316 ? 18.551 48.371 -0.498 1.00 28.54 316 ILE C C 1
ATOM 4749 O O . ILE B 1 316 ? 18.406 48.539 0.721 1.00 28.61 316 ILE C O 1
ATOM 4754 N N . ALA B 1 317 ? 19.371 49.120 -1.214 1.00 29.92 317 ALA C N 1
ATOM 4755 C CA . ALA B 1 317 ? 20.149 50.168 -0.458 1.00 33.68 317 ALA C CA 1
ATOM 4756 C C . ALA B 1 317 ? 19.268 51.297 0.051 1.00 33.33 317 ALA C C 1
ATOM 4757 O O . ALA B 1 317 ? 19.470 51.774 1.206 1.00 36.20 317 ALA C O 1
ATOM 4759 N N . ASN B 1 318 ? 18.299 51.699 -0.768 1.00 33.16 318 ASN C N 1
ATOM 4760 C CA . ASN B 1 318 ? 17.312 52.712 -0.388 1.00 36.56 318 ASN C CA 1
ATOM 4761 C C . ASN B 1 318 ? 15.788 52.261 -0.436 1.00 29.61 318 ASN C C 1
ATOM 4762 O O . ASN B 1 318 ? 15.025 52.591 -1.352 1.00 29.74 318 ASN C O 1
ATOM 4767 N N . PRO B 1 319 ? 15.352 51.556 0.612 1.00 29.34 319 PRO C N 1
ATOM 4768 C CA . PRO B 1 319 ? 14.000 50.846 0.484 1.00 29.76 319 PRO C CA 1
ATOM 4769 C C . PRO B 1 319 ? 12.843 51.783 0.684 1.00 31.95 319 PRO C C 1
ATOM 4770 O O . PRO B 1 319 ? 13.086 52.880 1.242 1.00 34.20 319 PRO C O 1
ATOM 4774 N N . PRO B 1 320 ? 11.614 51.410 0.250 1.00 27.75 320 PRO C N 1
ATOM 4775 C CA . PRO B 1 320 ? 10.476 52.272 0.327 1.00 29.16 320 PRO C CA 1
ATOM 4776 C C . PRO B 1 320 ? 10.098 52.542 1.718 1.00 28.56 320 PRO C C 1
ATOM 4777 O O . PRO B 1 320 ? 10.649 52.006 2.697 1.00 28.04 320 PRO C O 1
ATOM 4781 N N . VAL B 1 321 ? 9.205 53.526 1.802 1.00 33.25 321 VAL C N 1
ATOM 4782 C CA . VAL B 1 321 ? 8.949 54.081 3.076 1.00 31.57 321 VAL C CA 1
ATOM 4783 C C . VAL B 1 321 ? 7.971 53.166 3.851 1.00 22.53 321 VAL C C 1
ATOM 4784 O O . VAL B 1 321 ? 6.885 52.881 3.366 1.00 26.03 321 VAL C O 1
ATOM 4788 N N . GLY B 1 322 ? 8.435 52.748 5.026 1.00 16.62 322 GLY C N 1
ATOM 4789 C CA . GLY B 1 322 ? 7.654 51.943 5.963 1.00 14.19 322 GLY C CA 1
ATOM 4790 C C . GLY B 1 322 ? 7.874 50.464 5.608 1.00 13.13 322 GLY C C 1
ATOM 4791 O O . GLY B 1 322 ? 8.189 50.103 4.452 1.00 13.88 322 GLY C O 1
ATOM 4792 N N . MET B 1 323 ? 7.646 49.619 6.588 1.00 12.43 323 MET C N 1
ATOM 4793 C CA . MET B 1 323 ? 7.730 48.149 6.409 1.00 12.58 323 MET C CA 1
ATOM 4794 C C . MET B 1 323 ? 6.268 47.656 6.458 1.00 13.10 323 MET C C 1
ATOM 4795 O O . MET B 1 323 ? 5.453 48.201 7.124 1.00 12.92 323 MET C O 1
ATOM 4800 N N . ILE B 1 324 ? 6.002 46.553 5.810 1.00 10.86 324 ILE C N 1
ATOM 4801 C CA . ILE B 1 324 ? 4.669 45.840 5.873 1.00 10.60 324 ILE C CA 1
ATOM 4802 C C . ILE B 1 324 ? 4.639 45.005 7.144 1.00 13.18 324 ILE C C 1
ATOM 4803 O O . ILE B 1 324 ? 3.639 45.022 7.870 1.00 13.01 324 ILE C O 1
ATOM 4808 N N . TYR B 1 325 ? 5.774 44.391 7.437 1.00 12.79 325 TYR C N 1
ATOM 4809 C CA . TYR B 1 325 ? 5.894 43.512 8.587 1.00 12.38 325 TYR C CA 1
ATOM 4810 C C . TYR B 1 325 ? 7.088 43.940 9.475 1.00 13.01 325 TYR C C 1
ATOM 4811 O O . TYR B 1 325 ? 8.195 43.311 9.463 1.00 13.52 325 TYR C O 1
ATOM 4820 N N . PRO B 1 326 ? 6.965 45.050 10.216 1.00 12.17 326 PRO C N 1
ATOM 4821 C CA . PRO B 1 326 ? 8.062 45.557 11.056 1.00 13.41 326 PRO C CA 1
ATOM 4822 C C . PRO B 1 326 ? 8.346 44.596 12.187 1.00 14.40 326 PRO C C 1
ATOM 4823 O O . PRO B 1 326 ? 7.478 43.809 12.631 1.00 14.85 326 PRO C O 1
ATOM 4827 N N . SER B 1 327 ? 9.587 44.660 12.666 1.00 17.08 327 SER C N 1
ATOM 4828 C CA . SER B 1 327 ? 9.942 43.993 13.919 1.00 22.49 327 SER C CA 1
ATOM 4829 C C . SER B 1 327 ? 10.826 44.966 14.687 1.00 30.51 327 SER C C 1
ATOM 4830 O O . SER B 1 327 ? 11.543 45.736 14.072 1.00 33.60 327 SER C O 1
ATOM 4833 N N . ALA B 1 328 ? 10.793 44.909 16.025 1.00 28.20 328 ALA C N 1
ATOM 4834 C CA . ALA B 1 328 ? 11.443 45.922 16.919 1.00 37.10 328 ALA C CA 1
ATOM 4835 C C . ALA B 1 328 ? 12.886 46.157 16.522 1.00 37.62 328 ALA C C 1
ATOM 4836 O O . ALA B 1 328 ? 13.344 47.339 16.382 1.00 36.60 328 ALA C O 1
ATOM 4838 N N . GLU B 1 329 ? 13.561 45.032 16.259 1.00 36.04 329 GLU C N 1
ATOM 4839 C CA . GLU B 1 329 ? 14.915 45.032 15.742 1.00 39.39 329 GLU C CA 1
ATOM 4840 C C . GLU B 1 329 ? 15.140 45.810 14.454 1.00 37.30 329 GLU C C 1
ATOM 4841 O O . GLU B 1 329 ? 16.205 46.369 14.232 1.00 42.92 329 GLU C O 1
ATOM 4847 N N . ALA B 1 330 ? 14.137 45.862 13.587 1.00 36.37 330 ALA C N 1
ATOM 4848 C CA . ALA B 1 330 ? 14.280 46.528 12.323 1.00 34.71 330 ALA C CA 1
ATOM 4849 C C . ALA B 1 330 ? 14.242 48.021 12.433 1.00 37.42 330 ALA C C 1
ATOM 4850 O O . ALA B 1 330 ? 14.847 48.683 11.603 1.00 34.79 330 ALA C O 1
ATOM 4852 N N . LEU B 1 331 ? 13.470 48.609 13.352 1.00 37.50 331 LEU C N 1
ATOM 4853 C CA . LEU B 1 331 ? 13.460 50.084 13.369 1.00 37.77 331 LEU C CA 1
ATOM 4854 C C . LEU B 1 331 ? 14.871 50.623 13.694 1.00 43.04 331 LEU C C 1
ATOM 4855 O O . LEU B 1 331 ? 15.541 50.032 14.547 1.00 45.28 331 LEU C O 1
ATOM 4858 N N . ALA B 1 332 ? 15.297 51.710 13.022 1.00 46.63 332 ALA C N 1
ATOM 4859 C CA . ALA B 1 332 ? 16.610 52.362 13.304 1.00 51.50 332 ALA C CA 1
ATOM 4860 C C . ALA B 1 332 ? 16.646 53.082 14.671 1.00 53.42 332 ALA C C 1
ATOM 4861 O O . ALA B 1 332 ? 15.633 53.620 15.150 1.00 47.64 332 ALA C O 1
#

Sequence (623 aa):
GLMDDASKAKMEELERRFKMADVDGNGHIDREELRNLLESMESGEVYMMSQHWLPEDELERCMEQYDVNKDGVISFEEFKQIIYDGLLLEGTLAEYESAFKAVDKSGNGTIGATELSKLFASLGNPVSLEKLVDLMQMYDKDDSGQIEFPEFLLMFRNSLLDLKDMTTYMTLGSSGSLVDAVEGDMTLIFSEEELDALISANPDKLVVVFGALTWCRPCKGMQRPVQKLAEHYKDHIVFVKLFGNANKQTKRIFKERFQIRSTPCFITLRKGEPVYTQTGSNKEKLEAGLRSLIANPPVGMIYPSAEALAALQGLMDDASKAKMEELERRFKMADVDGNGHIDREELRNLLESMESGEVYMMSQHWLPEDELERCMEQYDVNKDGVISFEEFKQIIYDGLLLEGTLAEYESAFKAVDKSGNGTIGATELSKLFASLGNPVSLEKLVDLMQMYDKDDSGQIEFPEFLLMFRNSLLDLKDMTTYMTLGSSGSLVDAVEGDMTLIFSEEELDALISANPDKLVVVFGALTWCRPCKGMQRPVQKLAEHYKDHIVFVKLFGNANKQTKRIFKERFQIRSTPCFITLRKGEPVYTQQTGSNKEKLEAGLRSLIANPPVGMIYPSAEALA

Radius of gyration: 39.92 Å; Cα contacts (8 Å, |Δi|>4): 931; chains: 2; bounding box: 133×64×92 Å

B-factor: mean 26.64, std 12.99, range [9.23, 84.03]

Solvent-accessible surface area: 30810 Å² total; per-residue (Å²): 116,183,99,88,130,60,47,40,57,137,65,111,75,16,42,111,43,15,140,75,1,6,108,93,61,78,58,57,0,48,71,95,17,0,23,28,5,8,1,1,3,59,39,4,108,55,55,66,131,111,144,111,43,13,53,85,94,15,0,95,48,3,11,77,118,13,18,127,107,82,83,44,34,0,45,51,117,18,1,20,88,0,29,134,66,44,18,15,7,145,5,47,52,66,85,5,76,59,0,14,153,18,0,9,107,7,52,52,42,30,0,4,0,31,18,0,33,55,1,15,50,53,51,65,81,97,22,61,36,52,89,2,0,72,0,5,89,96,12,4,85,94,46,36,0,8,0,45,50,45,12,0,3,3,0,19,39,77,94,50,9,78,43,115,49,0,80,68,6,91,123,134,136,84,67,47,36,55,16,68,45,79,135,14,86,23,7,6,1,1,2,42,103,1,1,60,36,5,27,87,72,24,77,138,54,16,2,0,0,0,0,0,37,38,169,14,183,70,2,77,52,4,28,140,10,0,76,81,1,4,124,54,0,78,110,47,3,27,2,0,3,1,4,2,29,7,13,106,22,0,119,98,1,19,156,117,71,18,98,25,221,62,28,1,4,2,5,1,1,80,85,18,81,51,6,6,47,20,70,25,57,62,63,58,90,2,0,17,0,0,48,27,21,11,55,118,44,28,147,43,38,61,27,88,29,102,107,39,71,106,88,112,225,106,187,84,90,129,61,38,89,57,138,44,89,80,14,74,121,42,15,131,72,0,12,104,88,65,72,56,62,0,45,73,93,15,0,36,25,3,0,8,0,3,56,35,3,119,55,52,57,126,109,87,107,22,11,31,92,77,17,0,99,72,5,22,83,114,10,14,120,92,182,97,38,29,0,40,52,115,6,1,20,88,0,28,135,63,44,24,14,4,147,5,45,41,65,85,5,76,58,0,15,154,18,0,8,101,4,50,53,42,30,0,4,0,22,14,0,32,75,0,10,51,66,46,64,83,97,22,61,38,60,98,2,0,70,2,4,91,97,14,3,110,94,49,37,0,9,0,46,47,62,22,0,4,8,0,20,32,69,94,54,2,67,41,136,46,0,95,80,8,94,95,101,136,84,67,48,36,52,17,56,47,61,105,14,84,24,6,6,0,2,2,41,105,1,0,60,37,6,27,88,76,25,79,137,69,14,3,0,0,0,0,0,33,45,158,14,184,64,3,82,53,2,37,139,11,0,76,82,0,3,122,52,0,86,109,50,2,29,3,1,7,0,5,0,67,7,11,155,20,0,105,84,0,19,162,121,75,21,107,22,210,61,28,0,3,0,6,1,1,48,113,22,81,70,12,21,77,10,67,22,62,71,64,61,90,0,0,26,4,0,46,14,10,18,39,111,44,29,145,42,41,59,25,90,42,103,134,30,104,146

Secondary structure (DSSP, 8-state):
--S-HHHHHHHHHHHHHHHHHSTT-SSSB-HHHHHHHHH-BTTTTB---SS--S-HHHHHHHHHHH-SS-SSSB-HHHHHHHHHTT-S--S-HHHHHHHHHHH-TT-SSSB-HHHHHHHHHHTT----HHHHHHHHHHH-TT--SSB-HHHHHHHHHTTSS-HHHHHHHHH------S----TTS-EE--SHHHHHHHHHT-TTSEEEEEEE-TT-HHHHHHHHHHHHHHHHTTTTEEEEEEETTSSHHHHHIIIIIS---SSSEEEEEETTEEEEEEESS-HHHHHHHHHTT-SSPPSS-SS--GGGSPPP-/--S-HHHHHHHHHHHHHHHHH-TT-SSSEEHHHHHHHHT-BTTTTB--TT---S-HHHHHHHHHHH-TT-SSEE-HHHHHHHHHTT-S--S-HHHHHHHHHHH-TT-SSSB-HHHHHHHHHHTT----HHHHHHHHHHH-TT--SSB-HHHHHHHHHTTSS-HHHHHHHHH------S--PPTTS-EE--SHHHHHHHHHT-TTSEEEEEEE-TT-HHHHHHHHHHHHHHHHTTTTEEEEEEETTSSHHHHHIIIIIS---SSSEEEEEETTEEEEEEESS-HHHHHHHHHHT-SSPPSS-SS--GGG--

CATH classification: 1.10.238.10 (+1 more: 1.10.238.10)